Protein AF-A0A2G9N3C7-F1 (afdb_monomer_lite)

Structure (mmCIF, N/CA/C/O backbone):
data_AF-A0A2G9N3C7-F1
#
_entry.id   AF-A0A2G9N3C7-F1
#
loop_
_atom_site.group_PDB
_atom_site.id
_atom_site.type_symbol
_atom_site.label_atom_id
_atom_site.label_alt_id
_atom_site.label_comp_id
_atom_site.label_asym_id
_atom_site.label_entity_id
_atom_site.label_seq_id
_atom_site.pdbx_PDB_ins_code
_atom_site.Cartn_x
_atom_site.Cartn_y
_atom_site.Cartn_z
_atom_site.occupancy
_atom_site.B_iso_or_equiv
_atom_site.auth_seq_id
_atom_site.auth_comp_id
_atom_site.auth_asym_id
_atom_site.auth_atom_id
_atom_site.pdbx_PDB_model_num
ATOM 1 N N . MET A 1 1 ? 33.115 -43.283 -12.338 1.00 60.94 1 MET A N 1
ATOM 2 C CA . MET A 1 1 ? 32.356 -44.222 -11.475 1.00 60.94 1 MET A CA 1
ATOM 3 C C . MET A 1 1 ? 31.997 -43.628 -10.105 1.00 60.94 1 MET A C 1
ATOM 5 O O . MET A 1 1 ? 30.814 -43.554 -9.803 1.00 60.94 1 MET A O 1
ATOM 9 N N . ALA A 1 2 ? 32.949 -43.137 -9.295 1.00 64.88 2 ALA A N 1
ATOM 10 C CA . ALA A 1 2 ? 32.674 -42.655 -7.924 1.00 64.88 2 ALA A CA 1
ATOM 11 C C . ALA A 1 2 ? 31.662 -41.487 -7.818 1.00 64.88 2 ALA A C 1
ATOM 13 O O . ALA A 1 2 ? 30.828 -41.459 -6.915 1.00 64.88 2 ALA A O 1
ATOM 14 N N . ILE A 1 3 ? 31.682 -40.551 -8.773 1.00 70.94 3 ILE A N 1
ATOM 15 C CA . ILE A 1 3 ? 30.756 -39.404 -8.799 1.00 70.94 3 ILE A CA 1
ATOM 16 C C . ILE A 1 3 ? 29.306 -39.863 -9.031 1.00 70.94 3 ILE A C 1
ATOM 18 O O . ILE A 1 3 ? 28.394 -39.405 -8.346 1.00 70.94 3 ILE A O 1
ATOM 22 N N . VAL A 1 4 ? 29.097 -40.827 -9.934 1.00 74.25 4 VAL A N 1
ATOM 23 C CA . VAL A 1 4 ? 27.769 -41.390 -10.234 1.00 74.25 4 VAL A CA 1
ATOM 24 C C . VAL A 1 4 ? 27.213 -42.140 -9.019 1.00 74.25 4 VAL A C 1
ATOM 26 O O . VAL A 1 4 ? 26.043 -41.975 -8.681 1.00 74.25 4 VAL A O 1
ATOM 29 N N . GLY A 1 5 ? 28.062 -42.875 -8.291 1.00 91.00 5 GLY A N 1
ATOM 30 C CA . GLY A 1 5 ? 27.675 -43.540 -7.042 1.00 91.00 5 GLY A CA 1
ATOM 31 C C . GLY A 1 5 ? 27.174 -42.568 -5.966 1.00 91.00 5 GLY A C 1
ATOM 32 O O . GLY A 1 5 ? 26.148 -42.821 -5.334 1.00 91.00 5 GLY A O 1
ATOM 33 N N . ASN A 1 6 ? 27.832 -41.414 -5.808 1.00 84.00 6 ASN A N 1
ATOM 34 C CA . ASN A 1 6 ? 27.399 -40.381 -4.860 1.00 84.00 6 ASN A CA 1
ATOM 35 C C . ASN A 1 6 ? 26.078 -39.708 -5.263 1.00 84.00 6 ASN A C 1
ATOM 37 O O . ASN A 1 6 ? 25.268 -39.394 -4.390 1.00 84.00 6 ASN A O 1
ATOM 41 N N . ILE A 1 7 ? 25.833 -39.516 -6.563 1.00 84.56 7 ILE A N 1
ATOM 42 C CA . ILE A 1 7 ? 24.564 -38.962 -7.062 1.00 84.56 7 ILE A CA 1
ATOM 43 C C . ILE A 1 7 ? 23.415 -39.945 -6.802 1.00 84.56 7 ILE A C 1
ATOM 45 O O . ILE A 1 7 ? 22.384 -39.550 -6.260 1.00 84.56 7 ILE A O 1
ATOM 49 N N . ILE A 1 8 ? 23.612 -41.234 -7.097 1.00 90.69 8 ILE A N 1
ATOM 50 C CA . ILE A 1 8 ? 22.604 -42.278 -6.849 1.00 90.69 8 ILE A CA 1
ATOM 51 C C . ILE A 1 8 ? 22.302 -42.407 -5.351 1.00 90.69 8 ILE A C 1
ATOM 53 O O . ILE A 1 8 ? 21.141 -42.546 -4.968 1.00 90.69 8 ILE A O 1
ATOM 57 N N . LYS A 1 9 ? 23.324 -42.324 -4.490 1.00 94.31 9 LYS A N 1
ATOM 58 C CA . LYS A 1 9 ? 23.136 -42.373 -3.034 1.00 94.31 9 LYS A CA 1
ATOM 59 C C . LYS A 1 9 ? 22.296 -41.194 -2.534 1.00 94.31 9 LYS A C 1
ATOM 61 O O . LYS A 1 9 ? 21.313 -41.415 -1.838 1.00 94.31 9 LYS A O 1
ATOM 66 N N . ARG A 1 10 ? 22.602 -39.967 -2.976 1.00 89.00 10 ARG A N 1
ATOM 67 C CA . ARG A 1 10 ? 21.814 -38.773 -2.618 1.00 89.00 10 ARG A CA 1
ATOM 68 C C . ARG A 1 10 ? 20.375 -38.829 -3.129 1.00 89.00 10 ARG A C 1
ATOM 70 O O . ARG A 1 10 ? 19.479 -38.408 -2.410 1.00 89.00 10 ARG A O 1
ATOM 77 N N . LEU A 1 11 ? 20.142 -39.367 -4.327 1.00 89.00 11 LEU A N 1
ATOM 78 C CA . LEU A 1 11 ? 18.786 -39.563 -4.853 1.00 89.00 11 LEU A CA 1
ATOM 79 C C . LEU A 1 11 ? 17.990 -40.574 -4.018 1.00 89.00 11 LEU A C 1
ATOM 81 O O . LEU A 1 11 ? 16.824 -40.335 -3.726 1.00 89.00 11 LEU A O 1
ATOM 85 N N . LYS A 1 12 ? 18.620 -41.671 -3.576 1.00 90.62 12 LYS A N 1
ATOM 86 C CA . LYS A 1 12 ? 17.977 -42.638 -2.671 1.00 90.62 12 LYS A CA 1
ATOM 87 C C . LYS A 1 12 ? 17.664 -42.035 -1.302 1.00 90.62 12 LYS A C 1
ATOM 89 O O . LYS A 1 12 ? 16.595 -42.304 -0.764 1.00 90.62 12 LYS A O 1
ATOM 94 N N . ASP A 1 13 ? 18.568 -41.229 -0.753 1.00 92.56 13 ASP A N 1
ATOM 95 C CA . ASP A 1 13 ? 18.346 -40.554 0.529 1.00 92.56 13 ASP A CA 1
ATOM 96 C C . ASP A 1 13 ? 17.228 -39.502 0.421 1.00 92.56 13 ASP A C 1
ATOM 98 O O . ASP A 1 13 ? 16.418 -39.373 1.335 1.00 92.56 13 ASP A O 1
ATOM 102 N N . PHE A 1 14 ? 17.123 -38.811 -0.720 1.00 92.19 14 PHE A N 1
ATOM 103 C CA . PHE A 1 14 ? 16.036 -37.868 -0.996 1.00 92.19 14 PHE A CA 1
ATOM 104 C C . PHE A 1 14 ? 14.671 -38.567 -1.091 1.00 92.19 14 PHE A C 1
ATOM 106 O O . PHE A 1 14 ? 13.722 -38.140 -0.444 1.00 92.19 14 PHE A O 1
ATOM 113 N N . LEU A 1 15 ? 14.587 -39.688 -1.816 1.00 90.44 15 LEU A N 1
ATOM 114 C CA . LEU A 1 15 ? 13.345 -40.465 -1.934 1.00 90.44 15 LEU A CA 1
ATOM 115 C C . LEU A 1 15 ? 12.872 -41.029 -0.584 1.00 90.44 15 LEU A C 1
ATOM 117 O O . LEU A 1 15 ? 11.680 -41.016 -0.295 1.00 90.44 15 LEU A O 1
ATOM 121 N N . LYS A 1 16 ? 13.798 -41.466 0.280 1.00 91.38 16 LYS A N 1
ATOM 122 C CA . LYS A 1 16 ? 13.454 -41.896 1.647 1.00 91.38 16 LYS A CA 1
ATOM 123 C C . LYS A 1 16 ? 12.886 -40.757 2.493 1.00 91.38 16 LYS A C 1
ATOM 125 O O . LYS A 1 16 ? 11.989 -40.991 3.299 1.00 91.38 16 LYS A O 1
ATOM 130 N N . LEU A 1 17 ? 13.408 -39.543 2.320 1.00 91.06 17 LEU A N 1
ATOM 131 C CA . LEU A 1 17 ? 12.932 -38.368 3.043 1.00 91.06 17 LEU A CA 1
ATOM 132 C C . LEU A 1 17 ? 11.494 -38.011 2.635 1.00 91.06 17 LEU A C 1
ATOM 134 O O . LEU A 1 17 ? 10.676 -37.717 3.505 1.00 91.06 17 LEU A O 1
ATOM 138 N N . ASP A 1 18 ? 11.171 -38.095 1.342 1.00 87.88 18 ASP A N 1
ATOM 139 C CA . ASP A 1 18 ? 9.808 -37.865 0.843 1.00 87.88 18 ASP A CA 1
ATOM 140 C C . ASP A 1 18 ? 8.811 -38.896 1.403 1.00 87.88 18 ASP A C 1
ATOM 142 O O . ASP A 1 18 ? 7.725 -38.523 1.858 1.00 87.88 18 ASP A O 1
ATOM 146 N N . ASP A 1 19 ? 9.196 -40.175 1.480 1.00 91.25 19 ASP A N 1
ATOM 147 C CA . ASP A 1 19 ? 8.364 -41.222 2.091 1.00 91.25 19 ASP A CA 1
ATOM 148 C C . ASP A 1 19 ? 8.113 -40.977 3.592 1.00 91.25 19 ASP A C 1
ATOM 150 O O . ASP A 1 19 ? 7.002 -41.195 4.092 1.00 91.25 19 ASP A O 1
ATOM 154 N N . GLU A 1 20 ? 9.119 -40.509 4.338 1.00 91.88 20 GLU A N 1
ATOM 155 C CA . GLU A 1 20 ? 8.966 -40.154 5.756 1.00 91.88 20 GLU A CA 1
ATOM 156 C C . GLU A 1 20 ? 8.056 -38.936 5.955 1.00 91.88 20 GLU A C 1
ATOM 158 O O . GLU A 1 20 ? 7.214 -38.935 6.861 1.00 91.88 20 GLU A O 1
ATOM 163 N N . ILE A 1 21 ? 8.169 -37.923 5.090 1.00 88.38 21 ILE A N 1
ATOM 164 C CA . ILE A 1 21 ? 7.297 -36.742 5.109 1.00 88.38 21 ILE A CA 1
ATOM 165 C C . ILE A 1 21 ? 5.846 -37.157 4.841 1.00 88.38 21 ILE A C 1
ATOM 167 O O . ILE A 1 21 ? 4.947 -36.751 5.584 1.00 88.38 21 ILE A O 1
ATOM 171 N N . HIS A 1 22 ? 5.608 -38.021 3.850 1.00 87.94 22 HIS A N 1
ATOM 172 C CA . HIS A 1 22 ? 4.272 -38.534 3.550 1.00 87.94 22 HIS A CA 1
ATOM 173 C C . HIS A 1 22 ? 3.685 -39.366 4.697 1.00 87.94 22 HIS A C 1
ATOM 175 O O . HIS A 1 22 ? 2.515 -39.186 5.048 1.00 87.94 22 HIS A O 1
ATOM 181 N N . LYS A 1 23 ? 4.484 -40.231 5.338 1.00 92.31 23 LYS A N 1
ATOM 182 C CA . LYS A 1 23 ? 4.043 -40.993 6.521 1.00 92.31 23 LYS A CA 1
ATOM 183 C C . LYS A 1 23 ? 3.675 -40.076 7.685 1.00 92.31 23 LYS A C 1
ATOM 185 O O . LYS A 1 23 ? 2.643 -40.287 8.324 1.00 92.31 23 LYS A O 1
ATOM 190 N N . LYS A 1 24 ? 4.472 -39.035 7.937 1.00 91.75 24 LYS A N 1
ATOM 191 C CA . LYS A 1 24 ? 4.204 -38.069 9.008 1.00 91.75 24 LYS A CA 1
ATOM 192 C C . LYS A 1 24 ? 2.939 -37.250 8.740 1.00 91.75 24 LYS A C 1
ATOM 194 O O . LYS A 1 24 ? 2.119 -37.104 9.643 1.00 91.75 24 LYS A O 1
ATOM 199 N N . ALA A 1 25 ? 2.743 -36.791 7.504 1.00 87.50 25 ALA A N 1
ATOM 200 C CA . ALA A 1 25 ? 1.535 -36.073 7.102 1.00 87.50 25 ALA A CA 1
ATOM 201 C C . ALA A 1 25 ? 0.274 -36.942 7.248 1.00 87.50 25 ALA A C 1
ATOM 203 O O . ALA A 1 25 ? -0.745 -36.474 7.755 1.00 87.50 25 ALA A O 1
ATOM 204 N N . LYS A 1 26 ? 0.353 -38.229 6.878 1.00 92.44 26 LYS A N 1
ATOM 205 C CA . LYS A 1 26 ? -0.755 -39.181 7.048 1.00 92.44 26 LYS A CA 1
ATOM 206 C C . LYS A 1 26 ? -1.111 -39.385 8.525 1.00 92.44 26 LYS A C 1
ATOM 208 O O . LYS A 1 26 ? -2.284 -39.317 8.876 1.00 92.44 26 LYS A O 1
ATOM 213 N N . HIS A 1 27 ? -0.109 -39.550 9.389 1.00 92.44 27 HIS A N 1
ATOM 214 C CA . HIS A 1 27 ? -0.316 -39.704 10.831 1.00 92.44 27 HIS A CA 1
ATOM 215 C C . HIS A 1 27 ? -0.903 -38.438 11.487 1.00 92.44 27 HIS A C 1
ATOM 217 O O . HIS A 1 27 ? -1.780 -38.526 12.345 1.00 92.44 27 HIS A O 1
ATOM 223 N N . GLU A 1 28 ? -0.459 -37.241 11.088 1.00 88.38 28 GLU A N 1
ATOM 224 C CA . GLU A 1 28 ? -1.041 -35.981 11.579 1.00 88.38 28 GLU A CA 1
ATOM 225 C C . GLU A 1 28 ? -2.494 -35.799 11.118 1.00 88.38 28 GLU A C 1
ATOM 227 O O . GLU A 1 28 ? -3.337 -35.360 11.905 1.00 88.38 28 GLU A O 1
ATOM 232 N N . HIS A 1 29 ? -2.814 -36.200 9.885 1.00 87.25 29 HIS A N 1
ATOM 233 C CA . HIS A 1 29 ? -4.183 -36.166 9.377 1.00 87.25 29 HIS A CA 1
ATOM 234 C C . HIS A 1 29 ? -5.109 -37.137 10.128 1.00 87.25 29 HIS A C 1
ATOM 236 O O . HIS A 1 29 ? -6.217 -36.756 10.510 1.00 87.25 29 HIS A O 1
ATOM 242 N N . GLU A 1 30 ? -4.647 -38.357 10.402 1.00 89.31 30 GLU A N 1
ATOM 243 C CA . GLU A 1 30 ? -5.391 -39.364 11.166 1.00 89.31 30 GLU A CA 1
ATOM 244 C C . GLU A 1 30 ? -5.628 -38.915 12.618 1.00 89.31 30 GLU A C 1
ATOM 246 O O . GLU A 1 30 ? -6.737 -39.027 13.146 1.00 89.31 30 GLU A O 1
ATOM 251 N N . LYS A 1 31 ? -4.630 -38.270 13.235 1.00 90.19 31 LYS A N 1
ATOM 252 C CA . LYS A 1 31 ? -4.774 -37.652 14.560 1.00 90.19 31 LYS A CA 1
ATOM 253 C C . LYS A 1 31 ? -5.805 -36.518 14.564 1.00 90.19 31 LYS A C 1
ATOM 255 O O . LYS A 1 31 ? -6.578 -36.403 15.514 1.00 90.19 31 LYS A O 1
ATOM 260 N N . ALA A 1 32 ? -5.849 -35.698 13.513 1.00 81.00 32 ALA A N 1
ATOM 261 C CA . ALA A 1 32 ? -6.846 -34.636 13.379 1.00 81.00 32 ALA A CA 1
ATOM 262 C C . ALA A 1 32 ? -8.273 -35.194 13.206 1.00 81.00 32 ALA A C 1
ATOM 264 O O . ALA A 1 32 ? -9.206 -34.684 13.826 1.00 81.00 32 ALA A O 1
ATOM 265 N N . MET A 1 33 ? -8.436 -36.274 12.432 1.00 81.06 33 MET A N 1
ATOM 266 C CA . MET A 1 33 ? -9.719 -36.977 12.268 1.00 81.06 33 MET A CA 1
ATOM 267 C C . MET A 1 33 ? -10.216 -37.569 13.596 1.00 81.06 33 MET A C 1
ATOM 269 O O . MET A 1 33 ? -11.385 -37.405 13.942 1.00 81.06 33 MET A O 1
ATOM 273 N N . SER A 1 34 ? -9.319 -38.183 14.378 1.00 84.81 34 SER A N 1
ATOM 274 C CA . SER A 1 34 ? -9.647 -38.753 15.692 1.00 84.81 34 SER A CA 1
ATOM 275 C C . SER A 1 34 ? -10.143 -37.692 16.689 1.00 84.81 34 SER A C 1
ATOM 277 O O . SER A 1 34 ? -11.147 -37.896 17.377 1.00 84.81 34 SER A O 1
ATOM 279 N N . ILE A 1 35 ? -9.516 -36.510 16.712 1.00 76.88 35 ILE A N 1
ATOM 280 C CA . ILE A 1 35 ? -9.956 -35.389 17.560 1.00 76.88 35 ILE A CA 1
ATOM 281 C C . ILE A 1 35 ? -11.324 -34.858 17.102 1.00 76.88 35 ILE A C 1
ATOM 283 O O . ILE A 1 35 ? -12.189 -34.590 17.936 1.00 76.88 35 ILE A O 1
ATOM 287 N N . GLY A 1 36 ? -11.557 -34.768 15.788 1.00 67.50 36 GLY A N 1
ATOM 288 C CA . GLY A 1 36 ? -12.852 -34.365 15.231 1.00 67.50 36 GLY A CA 1
ATOM 289 C C . GLY A 1 36 ? -13.996 -35.308 15.620 1.00 67.50 36 GLY A C 1
ATOM 290 O O . GLY A 1 36 ? -15.095 -34.844 15.921 1.00 67.50 36 GLY A O 1
ATOM 291 N N . SER A 1 37 ? -13.738 -36.619 15.689 1.00 66.81 37 SER A N 1
ATOM 292 C CA . SER A 1 37 ? -14.734 -37.597 16.150 1.00 66.81 37 SER A CA 1
ATOM 293 C C . SER A 1 37 ? -15.018 -37.529 17.654 1.00 66.81 37 SER A C 1
ATOM 295 O O . SER A 1 37 ? -16.163 -37.718 18.055 1.00 66.81 37 SER A O 1
ATOM 297 N N . ALA A 1 38 ? -14.024 -37.194 18.484 1.00 58.75 38 ALA A N 1
ATOM 298 C CA . ALA A 1 38 ? -14.206 -37.075 19.933 1.00 58.75 38 ALA A CA 1
ATOM 299 C C . ALA A 1 38 ? -15.029 -35.834 20.329 1.00 58.75 38 ALA A C 1
ATOM 301 O O . ALA A 1 38 ? -15.809 -35.881 21.275 1.00 58.75 38 ALA A O 1
ATOM 302 N N . ILE A 1 39 ? -14.905 -34.737 19.576 1.00 59.16 39 ILE A N 1
ATOM 303 C CA . ILE A 1 39 ? -15.667 -33.501 19.825 1.00 59.16 39 ILE A CA 1
ATOM 304 C C . ILE A 1 39 ? -17.149 -33.678 19.455 1.00 59.16 39 ILE A C 1
ATOM 306 O O . ILE A 1 39 ? -18.021 -33.105 20.100 1.00 59.16 39 ILE A O 1
ATOM 310 N N . LYS A 1 40 ? -17.454 -34.540 18.478 1.00 55.00 40 LYS A N 1
ATOM 311 C CA . LYS A 1 40 ? -18.828 -34.791 18.020 1.00 55.00 40 LYS A CA 1
ATOM 312 C C . LYS A 1 40 ? -19.668 -35.651 18.976 1.00 55.00 40 LYS A C 1
ATOM 314 O O . LYS A 1 40 ? -20.876 -35.717 18.799 1.00 55.00 40 LYS A O 1
ATOM 319 N N . MET A 1 41 ? -19.053 -36.281 19.982 1.00 51.28 41 MET A N 1
ATOM 320 C CA . MET A 1 41 ? -19.755 -37.084 20.998 1.00 51.28 41 MET A CA 1
ATOM 321 C C . MET A 1 41 ? -20.060 -36.318 22.298 1.00 51.28 41 MET A C 1
ATOM 323 O O . MET A 1 41 ? -20.614 -36.901 23.221 1.00 51.28 41 MET A O 1
ATOM 327 N N . HIS A 1 42 ? -19.735 -35.020 22.379 1.00 48.59 42 HIS A N 1
ATOM 328 C CA . HIS A 1 42 ? -20.004 -34.186 23.562 1.00 48.59 42 HIS A CA 1
ATOM 329 C C . HIS A 1 42 ? -21.022 -33.050 23.335 1.00 48.59 42 HIS A C 1
ATOM 331 O O . HIS A 1 42 ? -21.251 -32.253 24.243 1.00 48.59 42 HIS A O 1
ATOM 337 N N . GLU A 1 43 ? -21.670 -32.990 22.168 1.00 44.75 43 GLU A N 1
ATOM 338 C CA . GLU A 1 43 ? -22.782 -32.070 21.878 1.00 44.75 43 GLU A CA 1
ATOM 339 C C . GLU A 1 43 ? -24.116 -32.831 21.745 1.00 44.75 43 GLU A C 1
ATOM 341 O O . GLU A 1 43 ? -24.745 -32.841 20.692 1.00 44.75 43 GLU A O 1
ATOM 346 N N . GLU A 1 44 ? -24.577 -33.446 22.836 1.00 41.62 44 GLU A N 1
ATOM 347 C CA . GLU A 1 44 ? -26.010 -33.674 23.068 1.00 41.62 44 GLU A CA 1
ATOM 348 C C . GLU A 1 44 ? -26.410 -33.003 24.394 1.00 41.62 44 GLU A C 1
ATOM 350 O O . GLU A 1 44 ? -25.675 -33.105 25.380 1.00 41.62 44 GLU A O 1
ATOM 355 N N . PRO A 1 45 ? -27.537 -32.266 24.450 1.00 51.88 45 PRO A N 1
ATOM 356 C CA . PRO A 1 45 ? -27.918 -31.534 25.647 1.00 51.88 45 PRO A CA 1
ATOM 357 C C . PRO A 1 45 ? -28.624 -32.458 26.645 1.00 51.88 45 PRO A C 1
ATOM 359 O O . PRO A 1 45 ? -29.803 -32.785 26.491 1.00 51.88 45 PRO A O 1
ATOM 362 N N . GLU A 1 46 ? -27.930 -32.825 27.722 1.00 39.69 46 GLU A N 1
ATOM 363 C CA . GLU A 1 46 ? -28.573 -33.385 28.909 1.00 39.69 46 GLU A CA 1
ATOM 364 C C . GLU A 1 46 ? -29.404 -32.306 29.611 1.00 39.69 46 GLU A C 1
ATOM 366 O O . GLU A 1 46 ? -28.914 -31.472 30.370 1.00 39.69 46 GLU A O 1
ATOM 371 N N . ASN A 1 47 ? -30.708 -32.346 29.353 1.00 46.41 47 ASN A N 1
ATOM 372 C CA . ASN A 1 47 ? -31.724 -31.687 30.152 1.00 46.41 47 ASN A CA 1
ATOM 373 C C . ASN A 1 47 ? -32.281 -32.739 31.128 1.00 46.41 47 ASN A C 1
ATOM 375 O O . ASN A 1 47 ? -33.254 -33.428 30.822 1.00 46.41 47 ASN A O 1
ATOM 379 N N . LYS A 1 48 ? -31.639 -32.913 32.291 1.00 40.66 48 LYS A N 1
ATOM 380 C CA . LYS A 1 48 ? -32.183 -33.713 33.399 1.00 40.66 48 LYS A CA 1
ATOM 381 C C . LYS A 1 48 ? -32.075 -32.975 34.731 1.00 40.66 48 LYS A C 1
ATOM 383 O O . LYS A 1 48 ? -30.999 -32.709 35.251 1.00 40.66 48 LYS A O 1
ATOM 388 N N . LEU A 1 49 ? -33.267 -32.686 35.246 1.00 41.94 49 LEU A N 1
ATOM 389 C CA . LEU A 1 49 ? -33.635 -32.472 36.641 1.00 41.94 49 LEU A CA 1
ATOM 390 C C . LEU A 1 49 ? -32.717 -33.175 37.654 1.00 41.94 49 LEU A C 1
ATOM 392 O O . LEU A 1 49 ? -32.660 -34.401 37.666 1.00 41.94 49 LEU A O 1
ATOM 396 N N . VAL A 1 50 ? -32.179 -32.404 38.604 1.00 37.81 50 VAL A N 1
ATOM 397 C CA . VAL A 1 50 ? -32.061 -32.826 40.006 1.00 37.81 50 VAL A CA 1
ATOM 398 C C . VAL A 1 50 ? -32.493 -31.667 40.907 1.00 37.81 50 VAL A C 1
ATOM 400 O O . VAL A 1 50 ? -31.999 -30.546 40.828 1.00 37.81 50 VAL A O 1
ATOM 403 N N . SER A 1 51 ? -33.500 -31.980 41.709 1.00 44.38 51 SER A N 1
ATOM 404 C CA . SER A 1 51 ? -34.153 -31.217 42.767 1.00 44.38 51 SER A CA 1
ATOM 405 C C . SER A 1 51 ? -33.372 -31.217 44.092 1.00 44.38 51 SER A C 1
ATOM 407 O O . SER A 1 51 ? -32.533 -32.090 44.290 1.00 44.38 51 SER A O 1
ATOM 409 N N . VAL A 1 52 ? -33.838 -30.375 45.037 1.00 35.41 52 VAL A N 1
ATOM 410 C CA . VAL A 1 52 ? -33.562 -30.340 46.503 1.00 35.41 52 VAL A CA 1
ATOM 411 C C . VAL A 1 52 ? -32.376 -29.416 46.865 1.00 35.41 52 VAL A C 1
ATOM 413 O O . VAL A 1 52 ? -31.311 -29.562 46.291 1.00 35.41 52 VAL A O 1
ATOM 416 N N . SER A 1 53 ? -32.457 -28.395 47.736 1.00 35.03 53 SER A N 1
ATOM 417 C CA . SER A 1 53 ? -33.323 -28.098 48.900 1.00 35.03 53 SER A CA 1
ATOM 418 C C . SER A 1 53 ? -33.298 -26.602 49.296 1.00 35.03 53 SER A C 1
ATOM 420 O O . SER A 1 53 ? -32.235 -26.000 49.244 1.00 35.03 53 SER A O 1
ATOM 422 N N . GLN A 1 54 ? -34.442 -26.123 49.830 1.00 38.19 54 GLN A N 1
ATOM 423 C CA . GLN A 1 54 ? -34.640 -25.101 50.895 1.00 38.19 54 GLN A CA 1
ATOM 424 C C . GLN A 1 54 ? -34.157 -23.656 50.619 1.00 38.19 54 GLN A C 1
ATOM 426 O O . GLN A 1 54 ? -33.000 -23.428 50.324 1.00 38.19 54 GLN A O 1
ATOM 431 N N . GLY A 1 55 ? -34.949 -22.589 50.743 1.00 37.06 55 GLY A N 1
ATOM 432 C CA . GLY A 1 55 ? -36.291 -22.369 51.271 1.00 37.06 55 GLY A CA 1
ATOM 433 C C . GLY A 1 55 ? -36.717 -20.913 50.996 1.00 37.06 55 GLY A C 1
ATOM 434 O O . GLY A 1 55 ? -35.966 -20.152 50.391 1.00 37.06 55 GLY A O 1
ATOM 435 N N . SER A 1 56 ? -37.916 -20.568 51.473 1.00 43.19 56 SER A N 1
ATOM 436 C CA . SER A 1 56 ? -38.631 -19.274 51.406 1.00 43.19 56 SER A CA 1
ATOM 437 C C . SER A 1 56 ? -39.211 -18.813 50.052 1.00 43.19 56 SER A C 1
ATOM 439 O O . SER A 1 56 ? -38.546 -18.772 49.027 1.00 43.19 56 SER A O 1
ATOM 441 N N . ASP A 1 57 ? -40.498 -18.451 50.136 1.00 47.47 57 ASP A N 1
ATOM 442 C CA . ASP A 1 57 ? -41.292 -17.576 49.259 1.00 47.47 57 ASP A CA 1
ATOM 443 C C . ASP A 1 57 ? -42.015 -18.172 48.037 1.00 47.47 57 ASP A C 1
ATOM 445 O O . ASP A 1 57 ? -41.780 -17.874 46.869 1.00 47.47 57 ASP A O 1
ATOM 449 N N . LYS A 1 58 ? -43.046 -18.973 48.347 1.00 50.75 58 LYS A N 1
ATOM 450 C CA . LYS A 1 58 ? -44.040 -19.526 47.404 1.00 50.75 58 LYS A CA 1
ATOM 451 C C . LYS A 1 58 ? -45.188 -18.575 47.005 1.00 50.75 58 LYS A C 1
ATOM 453 O O . LYS A 1 58 ? -46.134 -19.040 46.374 1.00 50.75 58 LYS A O 1
ATOM 458 N N . LYS A 1 59 ? -45.148 -17.275 47.327 1.00 51.44 59 LYS A N 1
ATOM 459 C CA . LYS A 1 59 ? -46.218 -16.331 46.923 1.00 51.44 59 LYS A CA 1
ATOM 460 C C . LYS A 1 59 ? -45.893 -15.448 45.712 1.00 51.44 59 LYS A C 1
ATOM 462 O O . LYS A 1 59 ? -46.827 -15.055 45.029 1.00 51.44 59 LYS A O 1
ATOM 467 N N . GLU A 1 60 ? -44.625 -15.242 45.359 1.00 51.50 60 GLU A N 1
ATOM 468 C CA . GLU A 1 60 ? -44.240 -14.389 44.212 1.00 51.50 60 GLU A CA 1
ATOM 469 C C . GLU A 1 60 ? -44.156 -15.141 42.866 1.00 51.50 60 GLU A C 1
ATOM 471 O O . GLU A 1 60 ? -44.303 -14.559 41.794 1.00 51.50 60 GLU A O 1
ATOM 476 N N . ILE A 1 61 ? -43.991 -16.467 42.892 1.00 51.28 61 ILE A N 1
ATOM 477 C CA . ILE A 1 61 ? -43.792 -17.278 41.673 1.00 51.28 61 ILE A CA 1
ATOM 478 C C . ILE A 1 61 ? -45.120 -17.617 40.962 1.00 51.28 61 ILE A C 1
ATOM 480 O O . ILE A 1 61 ? -45.123 -17.977 39.782 1.00 51.28 61 ILE A O 1
ATOM 484 N N . LEU A 1 62 ? -46.266 -17.474 41.640 1.00 49.00 62 LEU A N 1
ATOM 485 C CA . LEU A 1 62 ? -47.575 -17.748 41.034 1.00 49.00 62 LEU A CA 1
ATOM 486 C C . LEU A 1 62 ? -48.089 -16.583 40.165 1.00 49.00 62 LEU A C 1
ATOM 488 O O . LEU A 1 62 ? -48.889 -16.812 39.262 1.00 49.00 62 LEU A O 1
ATOM 492 N N . GLU A 1 63 ? -47.598 -15.359 40.383 1.00 54.66 63 GLU A N 1
ATOM 493 C CA . GLU A 1 63 ? -48.033 -14.173 39.632 1.00 54.66 63 GLU A CA 1
ATOM 494 C C . GLU A 1 63 ? -47.246 -13.987 38.323 1.00 54.66 63 GLU A C 1
ATOM 496 O O . GLU A 1 63 ? -47.833 -13.685 37.286 1.00 54.66 63 GLU A O 1
ATOM 501 N N . MET A 1 64 ? -45.946 -14.311 38.301 1.00 51.22 64 MET A N 1
ATOM 502 C CA . MET A 1 64 ? -45.146 -14.234 37.066 1.00 51.22 64 MET A CA 1
ATOM 503 C C . MET A 1 64 ? -45.456 -15.341 36.046 1.00 51.22 64 MET A C 1
ATOM 505 O O . MET A 1 64 ? -45.251 -15.141 34.849 1.00 51.22 64 MET A O 1
ATOM 509 N N . LYS A 1 65 ? -45.990 -16.494 36.474 1.00 54.50 65 LYS A N 1
ATOM 510 C CA . LYS A 1 65 ? -46.425 -17.547 35.537 1.00 54.50 65 LYS A CA 1
ATOM 511 C C . LYS A 1 65 ? -47.690 -17.173 34.765 1.00 54.50 65 LYS A C 1
ATOM 513 O O . LYS A 1 65 ? -47.812 -17.560 33.609 1.00 54.50 65 LYS A O 1
ATOM 518 N N . LYS A 1 66 ? -48.577 -16.362 35.350 1.00 56.31 66 LYS A N 1
ATOM 519 C CA . LYS A 1 66 ? -49.826 -15.940 34.699 1.00 56.31 66 LYS A CA 1
ATOM 520 C C . LYS A 1 66 ? -49.595 -14.938 33.558 1.00 56.31 66 LYS A C 1
ATOM 522 O O . LYS A 1 66 ? -50.324 -14.962 32.578 1.00 56.31 66 LYS A O 1
ATOM 527 N N . ILE A 1 67 ? -48.532 -14.134 33.639 1.00 52.03 67 ILE A N 1
ATOM 528 C CA . ILE A 1 67 ? -48.171 -13.130 32.618 1.00 52.03 67 ILE A CA 1
ATOM 529 C C . ILE A 1 67 ? -47.478 -13.771 31.398 1.00 52.03 67 ILE A C 1
ATOM 531 O O . ILE A 1 67 ? -47.531 -13.239 30.291 1.00 52.03 67 ILE A O 1
ATOM 535 N N . PHE A 1 68 ? -46.848 -14.940 31.559 1.00 46.31 68 PHE A N 1
ATOM 536 C CA . PHE A 1 68 ? -46.102 -15.589 30.472 1.00 46.31 68 PHE A CA 1
ATOM 537 C C . PHE A 1 68 ? -46.960 -16.521 29.593 1.00 46.31 68 PHE A C 1
ATOM 539 O O . PHE A 1 68 ? -46.561 -16.851 28.475 1.00 46.31 68 PHE A O 1
ATOM 546 N N . GLU A 1 69 ? -48.142 -16.929 30.066 1.00 47.75 69 GLU A N 1
ATOM 547 C CA . GLU A 1 69 ? -49.072 -17.799 29.327 1.00 47.75 69 GLU A CA 1
ATOM 548 C C . GLU A 1 69 ? -50.060 -17.039 28.422 1.00 47.75 69 GLU A C 1
ATOM 550 O O . GLU A 1 69 ? -50.584 -17.631 27.480 1.00 47.75 69 GLU A O 1
ATOM 555 N N . GLU A 1 70 ? -50.230 -15.722 28.595 1.00 45.72 70 GLU A N 1
ATOM 556 C CA . GLU A 1 70 ? -51.095 -14.894 27.732 1.00 45.72 70 GLU A CA 1
ATOM 557 C C . GLU A 1 70 ? -50.454 -14.483 26.391 1.00 45.72 70 GLU A C 1
ATOM 559 O O . GLU A 1 70 ? -51.160 -14.130 25.452 1.00 45.72 70 GLU A O 1
ATOM 564 N N . HIS A 1 71 ? -49.131 -14.599 26.227 1.00 46.53 71 HIS A N 1
ATOM 565 C CA . HIS A 1 71 ? -48.434 -14.151 25.007 1.00 46.53 71 HIS A CA 1
ATOM 566 C C . HIS A 1 71 ? -48.091 -15.260 23.994 1.00 46.53 71 HIS A C 1
ATOM 568 O O . HIS A 1 71 ? -47.341 -15.018 23.044 1.00 46.53 71 HIS A O 1
ATOM 574 N N . LYS A 1 72 ? -48.627 -16.480 24.154 1.00 42.94 72 LYS A N 1
ATOM 575 C CA . LYS A 1 72 ? -48.248 -17.643 23.322 1.00 42.94 72 LYS A CA 1
ATOM 576 C C . LYS A 1 72 ? -49.363 -18.235 22.451 1.00 42.94 72 LYS A C 1
ATOM 578 O O . LYS A 1 72 ? -49.192 -19.325 21.907 1.00 42.94 72 LYS A O 1
ATOM 583 N N . GLN A 1 73 ? -50.463 -17.513 22.250 1.00 41.09 73 GLN A N 1
ATOM 584 C CA . GLN A 1 73 ? -51.494 -17.869 21.273 1.00 41.09 73 GLN A CA 1
ATOM 585 C C . GLN A 1 73 ? -51.679 -16.758 20.238 1.00 41.09 73 GLN A C 1
ATOM 587 O O . GLN A 1 73 ? -52.594 -15.966 20.355 1.00 41.09 73 GLN A O 1
ATOM 592 N N . GLU A 1 74 ? -50.827 -16.714 19.213 1.00 42.75 74 GLU A N 1
ATOM 593 C CA . GLU A 1 74 ? -51.217 -16.249 17.872 1.00 42.75 74 GLU A CA 1
ATOM 594 C C . GLU A 1 74 ? -50.066 -16.477 16.885 1.00 42.75 74 GLU A C 1
ATOM 596 O O . GLU A 1 74 ? -49.089 -15.731 16.857 1.00 42.75 74 GLU A O 1
ATOM 601 N N . LYS A 1 75 ? -50.171 -17.568 16.113 1.00 41.88 75 LYS A N 1
ATOM 602 C CA . LYS A 1 75 ? -49.717 -17.729 14.714 1.00 41.88 75 LYS A CA 1
ATOM 603 C C . LYS A 1 75 ? -49.784 -19.208 14.326 1.00 41.88 75 LYS A C 1
ATOM 605 O O . LYS A 1 75 ? -48.805 -19.946 14.409 1.00 41.88 75 LYS A O 1
ATOM 610 N N . LYS A 1 76 ? -50.968 -19.638 13.883 1.00 40.34 76 LYS A N 1
ATOM 611 C CA . LYS A 1 76 ? -51.122 -20.816 13.016 1.00 40.34 76 LYS A CA 1
ATOM 612 C C . LYS A 1 76 ? -50.909 -20.373 11.561 1.00 40.34 76 LYS A C 1
ATOM 614 O O . LYS A 1 76 ? -51.506 -19.371 11.174 1.00 40.34 76 LYS A O 1
ATOM 619 N N . PRO A 1 77 ? -50.125 -21.091 10.743 1.00 42.34 77 PRO A N 1
ATOM 620 C CA . PRO A 1 77 ? -50.175 -20.937 9.298 1.00 42.34 77 PRO A CA 1
ATOM 621 C C . PRO A 1 77 ? -51.326 -21.778 8.729 1.00 42.34 77 PRO A C 1
ATOM 623 O O . PRO A 1 77 ? -51.428 -22.985 8.956 1.00 42.34 77 PRO A O 1
ATOM 626 N N . GLU A 1 78 ? -52.212 -21.095 8.015 1.00 36.03 78 GLU A N 1
ATOM 627 C CA . GLU A 1 78 ? -53.380 -21.632 7.330 1.00 36.03 78 GLU A CA 1
ATOM 628 C C . GLU A 1 78 ? -52.954 -22.365 6.045 1.00 36.03 78 GLU A C 1
ATOM 630 O O . GLU A 1 78 ? -52.255 -21.817 5.190 1.00 36.03 78 GLU A O 1
ATOM 635 N N . LYS A 1 79 ? -53.362 -23.634 5.923 1.00 42.69 79 LYS A N 1
ATOM 636 C CA . LYS A 1 79 ? -53.276 -24.432 4.693 1.00 42.69 79 LYS A CA 1
ATOM 637 C C . LYS A 1 79 ? -54.214 -23.823 3.648 1.00 42.69 79 LYS A C 1
ATOM 639 O O . LYS A 1 79 ? -55.420 -23.801 3.873 1.00 42.69 79 LYS A O 1
ATOM 644 N N . ARG A 1 80 ? -53.696 -23.424 2.483 1.00 38.38 80 ARG A N 1
ATOM 645 C CA . ARG A 1 80 ? -54.521 -23.185 1.290 1.00 38.38 80 ARG A CA 1
ATOM 646 C C . ARG A 1 80 ? -54.394 -24.350 0.320 1.00 38.38 80 ARG A C 1
ATOM 648 O O . ARG A 1 80 ? -53.319 -24.613 -0.213 1.00 38.38 80 ARG A O 1
ATOM 655 N N . MET A 1 81 ? -55.520 -25.033 0.142 1.00 40.06 81 MET A N 1
ATOM 656 C CA . MET A 1 81 ? -55.809 -25.895 -0.994 1.00 40.06 81 MET A CA 1
ATOM 657 C C . MET A 1 81 ? -55.995 -25.027 -2.241 1.00 40.06 81 MET A C 1
ATOM 659 O O . MET A 1 81 ? -56.525 -23.918 -2.173 1.00 40.06 81 MET A O 1
ATOM 663 N N . SER A 1 82 ? -55.519 -25.554 -3.358 1.00 46.97 82 SER A N 1
ATOM 664 C CA . SER A 1 82 ? -55.794 -25.105 -4.715 1.00 46.97 82 SER A CA 1
ATOM 665 C C . SER A 1 82 ? -57.269 -25.291 -5.051 1.00 46.97 82 SER A C 1
ATOM 667 O O . SER A 1 82 ? -57.756 -26.406 -4.908 1.00 46.97 82 SER A O 1
ATOM 669 N N . ASP A 1 83 ? -57.924 -24.246 -5.554 1.00 42.41 83 ASP A N 1
ATOM 670 C CA . ASP A 1 83 ? -58.929 -24.398 -6.604 1.00 42.41 83 ASP A CA 1
ATOM 671 C C . ASP A 1 83 ? -59.139 -23.096 -7.393 1.00 42.41 83 ASP A C 1
ATOM 673 O O . ASP A 1 83 ? -59.013 -21.975 -6.902 1.00 42.41 83 ASP A O 1
ATOM 677 N N . THR A 1 84 ? -59.377 -23.337 -8.672 1.00 37.75 84 THR A N 1
ATOM 678 C CA . THR A 1 84 ? -59.499 -22.500 -9.865 1.00 37.75 84 THR A CA 1
ATOM 679 C C . THR A 1 84 ? -60.511 -21.349 -9.756 1.00 37.75 84 THR A C 1
ATOM 681 O O . THR A 1 84 ? -61.619 -21.570 -9.286 1.00 37.75 84 THR A O 1
ATOM 684 N N . GLN A 1 85 ? -60.184 -20.158 -10.288 1.00 34.03 85 GLN A N 1
ATOM 685 C CA . GLN A 1 85 ? -60.957 -19.470 -11.347 1.00 34.03 85 GLN A CA 1
ATOM 686 C C . GLN A 1 85 ? -60.406 -18.078 -11.701 1.00 34.03 85 GLN A C 1
ATOM 688 O O . GLN A 1 85 ? -59.874 -17.337 -10.878 1.00 34.03 85 GLN A O 1
ATOM 693 N N . GLU A 1 86 ? -60.539 -17.776 -12.991 1.00 44.12 86 GLU A N 1
ATOM 694 C CA . GLU A 1 86 ? -60.154 -16.572 -13.718 1.00 44.12 86 GLU A CA 1
ATOM 695 C C . GLU A 1 86 ? -60.578 -15.261 -13.039 1.00 44.12 86 GLU A C 1
ATOM 697 O O . GLU A 1 86 ? -61.736 -15.103 -12.654 1.00 44.12 86 GLU A O 1
ATOM 702 N N . LYS A 1 87 ? -59.677 -14.266 -13.018 1.00 37.59 87 LYS A N 1
ATOM 703 C CA . LYS A 1 87 ? -60.029 -12.854 -13.261 1.00 37.59 87 LYS A CA 1
ATOM 704 C C . LYS A 1 87 ? -58.793 -11.973 -13.491 1.00 37.59 87 LYS A C 1
ATOM 706 O O . LYS A 1 87 ? -57.930 -11.791 -12.640 1.00 37.59 87 LYS A O 1
ATOM 711 N N . LYS A 1 88 ? -58.774 -11.432 -14.706 1.00 47.22 88 LYS A N 1
ATOM 712 C CA . LYS A 1 88 ? -57.980 -10.344 -15.292 1.00 47.22 88 LYS A CA 1
ATOM 713 C C . LYS A 1 88 ? -57.759 -9.154 -14.330 1.00 47.22 88 LYS A C 1
ATOM 715 O O . LYS A 1 88 ? -58.750 -8.661 -13.797 1.00 47.22 88 LYS A O 1
ATOM 720 N N . PRO A 1 89 ? -56.536 -8.597 -14.212 1.00 43.34 89 PRO A N 1
ATOM 721 C CA . PRO A 1 89 ? -56.353 -7.236 -13.717 1.00 43.34 89 PRO A CA 1
ATOM 722 C C . PRO A 1 89 ? -55.836 -6.297 -14.819 1.00 43.34 89 PRO A C 1
ATOM 724 O O . PRO A 1 89 ? -54.691 -6.344 -15.256 1.00 43.34 89 PRO A O 1
ATOM 727 N N . GLU A 1 90 ? -56.777 -5.497 -15.309 1.00 34.09 90 GLU A N 1
ATOM 728 C CA . GLU A 1 90 ? -56.739 -4.033 -15.400 1.00 34.09 90 GLU A CA 1
ATOM 729 C C . GLU A 1 90 ? -55.362 -3.328 -15.355 1.00 34.09 90 GLU A C 1
ATOM 731 O O . GLU A 1 90 ? -54.708 -3.203 -14.320 1.00 34.09 90 GLU A O 1
ATOM 736 N N . ILE A 1 91 ? -54.981 -2.787 -16.515 1.00 43.81 91 ILE A N 1
ATOM 737 C CA . ILE A 1 91 ? -53.877 -1.849 -16.734 1.00 43.81 91 ILE A CA 1
ATOM 738 C C . ILE A 1 91 ? -54.244 -0.507 -16.087 1.00 43.81 91 ILE A C 1
ATOM 740 O O . ILE A 1 91 ? -55.173 0.162 -16.543 1.00 43.81 91 ILE A O 1
ATOM 744 N N . LYS A 1 92 ? -53.502 -0.084 -15.056 1.00 42.78 92 LYS A N 1
ATOM 745 C CA . LYS A 1 92 ? -53.573 1.288 -14.534 1.00 42.78 92 LYS A CA 1
ATOM 746 C C . LYS A 1 92 ? -52.545 2.179 -15.223 1.00 42.78 92 LYS A C 1
ATOM 748 O O . LYS A 1 92 ? -51.353 1.896 -15.243 1.00 42.78 92 LYS A O 1
ATOM 753 N N . GLN A 1 93 ? -53.101 3.232 -15.807 1.00 36.88 93 GLN A N 1
ATOM 754 C CA . GLN A 1 93 ? -52.502 4.246 -16.656 1.00 36.88 93 GLN A CA 1
ATOM 755 C C . GLN A 1 93 ? -51.545 5.175 -15.896 1.00 36.88 93 GLN A C 1
ATOM 757 O O . GLN A 1 93 ? -51.790 5.552 -14.750 1.00 36.88 93 GLN A O 1
ATOM 762 N N . GLU A 1 94 ? -50.491 5.587 -16.596 1.00 42.00 94 GLU A N 1
ATOM 763 C CA . GLU A 1 94 ? -49.616 6.708 -16.257 1.00 42.00 94 GLU A CA 1
ATOM 764 C C . GLU A 1 94 ? -50.360 8.052 -16.374 1.00 42.00 94 GLU A C 1
ATOM 766 O O . GLU A 1 94 ? -51.126 8.247 -17.326 1.00 42.00 94 GLU A O 1
ATOM 771 N N . PRO A 1 95 ? -50.101 9.037 -15.495 1.00 52.28 95 PRO A N 1
ATOM 772 C CA . PRO A 1 95 ? -50.527 10.403 -15.741 1.00 52.28 95 PRO A CA 1
ATOM 773 C C . PRO A 1 95 ? -49.527 11.137 -16.647 1.00 52.28 95 PRO A C 1
ATOM 775 O O . PRO A 1 95 ? -48.409 11.474 -16.255 1.00 52.28 95 PRO A O 1
ATOM 778 N N . LYS A 1 96 ? -49.994 11.445 -17.860 1.00 42.38 96 LYS A N 1
ATOM 779 C CA . LYS A 1 96 ? -49.467 12.501 -18.731 1.00 42.38 96 LYS A CA 1
ATOM 780 C C . LYS A 1 96 ? -49.578 13.849 -18.013 1.00 42.38 96 LYS A C 1
ATOM 782 O O . LYS A 1 96 ? -50.681 14.239 -17.637 1.00 42.38 96 LYS A O 1
ATOM 787 N N . VAL A 1 97 ? -48.482 14.602 -17.919 1.00 41.00 97 VAL A N 1
ATOM 788 C CA . VAL A 1 97 ? -48.548 16.056 -17.720 1.00 41.00 97 VAL A CA 1
ATOM 789 C C . VAL A 1 97 ? -47.719 16.751 -18.792 1.00 41.00 97 VAL A C 1
ATOM 791 O O . VAL A 1 97 ? -46.591 16.388 -19.105 1.00 41.00 97 VAL A O 1
ATOM 794 N N . SER A 1 98 ? -48.403 17.711 -19.389 1.00 40.28 98 SER A N 1
ATOM 795 C CA . SER A 1 98 ? -48.186 18.439 -20.626 1.00 40.28 98 SER A CA 1
ATOM 796 C C . SER A 1 98 ? -46.952 19.338 -20.660 1.00 40.28 98 SER A C 1
ATOM 798 O O . SER A 1 98 ? -46.711 20.118 -19.739 1.00 40.28 98 SER A O 1
ATOM 800 N N . HIS A 1 99 ? -46.295 19.336 -21.821 1.00 40.22 99 HIS A N 1
ATOM 801 C CA . HIS A 1 99 ? -45.495 20.445 -22.327 1.00 40.22 99 HIS A CA 1
ATOM 802 C C . HIS A 1 99 ? -46.308 21.747 -22.327 1.00 40.22 99 HIS A C 1
ATOM 804 O O . HIS A 1 99 ? -47.376 21.816 -22.937 1.00 40.22 99 HIS A O 1
ATOM 810 N N . LYS A 1 100 ? -45.771 22.793 -21.694 1.00 48.69 100 LYS A N 1
ATOM 811 C CA . LYS A 1 100 ? -46.139 24.177 -21.993 1.00 48.69 100 LYS A CA 1
ATOM 812 C C . LYS A 1 100 ? -44.880 24.999 -22.240 1.00 48.69 100 LYS A C 1
ATOM 814 O O . LYS A 1 100 ? -44.106 25.318 -21.346 1.00 48.69 100 LYS A O 1
ATOM 819 N N . GLU A 1 101 ? -44.717 25.253 -23.521 1.00 41.03 101 GLU A N 1
ATOM 820 C CA . GLU A 1 101 ? -43.871 26.209 -24.206 1.00 41.03 101 GLU A CA 1
ATOM 821 C C . GLU A 1 101 ? -44.132 27.636 -23.693 1.00 41.03 101 GLU A C 1
ATOM 823 O O . GLU A 1 101 ? -45.263 28.115 -23.766 1.00 41.03 101 GLU A O 1
ATOM 828 N N . ILE A 1 102 ? -43.106 28.325 -23.175 1.00 41.78 102 ILE A N 1
ATOM 829 C CA . ILE A 1 102 ? -43.097 29.792 -23.073 1.00 41.78 102 ILE A CA 1
ATOM 830 C C . ILE A 1 102 ? -41.728 30.318 -23.509 1.00 41.78 102 ILE A C 1
ATOM 832 O O . ILE A 1 102 ? -40.680 29.992 -22.955 1.00 41.78 102 ILE A O 1
ATOM 836 N N . LEU A 1 103 ? -41.811 31.139 -24.550 1.00 36.59 103 LEU A N 1
ATOM 837 C CA . LEU A 1 103 ? -40.778 31.895 -25.231 1.00 36.59 103 LEU A CA 1
ATOM 838 C C . LEU A 1 103 ? -40.061 32.939 -24.353 1.00 36.59 103 LEU A C 1
ATOM 840 O O . LEU A 1 103 ? -40.681 33.607 -23.533 1.00 36.59 103 LEU A O 1
ATOM 844 N N . LYS A 1 104 ? -38.804 33.189 -24.751 1.00 42.88 104 LYS A N 1
ATOM 845 C CA . LYS A 1 104 ? -38.109 34.492 -24.858 1.00 42.88 104 LYS A CA 1
ATOM 846 C C . LYS A 1 104 ? -38.021 35.370 -23.599 1.00 42.88 104 LYS A C 1
ATOM 848 O O . LYS A 1 104 ? -38.995 35.998 -23.200 1.00 42.88 104 LYS A O 1
ATOM 853 N N . LYS A 1 105 ? -36.779 35.626 -23.170 1.00 37.31 105 LYS A N 1
ATOM 854 C CA . LYS A 1 105 ? -36.122 36.948 -23.285 1.00 37.31 105 LYS A CA 1
ATOM 855 C C . LYS A 1 105 ? -34.691 36.886 -22.736 1.00 37.31 105 LYS A C 1
ATOM 857 O O . LYS A 1 105 ? -34.481 36.623 -21.557 1.00 37.31 105 LYS A O 1
ATOM 862 N N . GLU A 1 106 ? -33.728 37.153 -23.612 1.00 45.69 106 GLU A N 1
ATOM 863 C CA . GLU A 1 106 ? -32.391 37.617 -23.235 1.00 45.69 106 GLU A CA 1
ATOM 864 C C . GLU A 1 106 ? -32.490 38.977 -22.529 1.00 45.69 106 GLU A C 1
ATOM 866 O O . GLU A 1 106 ? -33.396 39.765 -22.824 1.00 45.69 106 GLU A O 1
ATOM 871 N N . PRO A 1 107 ? -31.506 39.304 -21.682 1.00 51.31 107 PRO A N 1
ATOM 872 C CA . PRO A 1 107 ? -30.991 40.660 -21.719 1.00 51.31 107 PRO A CA 1
ATOM 873 C C . PRO A 1 107 ? -29.481 40.681 -21.957 1.00 51.31 107 PRO A C 1
ATOM 875 O O . PRO A 1 107 ? -28.668 40.246 -21.142 1.00 51.31 107 PRO A O 1
ATOM 878 N N . VAL A 1 108 ? -29.141 41.288 -23.089 1.00 43.28 108 VAL A N 1
ATOM 879 C CA . VAL A 1 108 ? -27.909 42.034 -23.324 1.00 43.28 108 VAL A CA 1
ATOM 880 C C . VAL A 1 108 ? -27.790 43.116 -22.245 1.00 43.28 108 VAL A C 1
ATOM 882 O O . VAL A 1 108 ? -28.668 43.969 -22.147 1.00 43.28 108 VAL A O 1
ATOM 885 N N . PHE A 1 109 ? -26.704 43.132 -21.470 1.00 42.06 109 PHE A N 1
ATOM 886 C CA . PHE A 1 109 ? -26.244 44.360 -20.817 1.00 42.06 109 PHE A CA 1
ATOM 887 C C . PHE A 1 109 ? -24.716 44.433 -20.806 1.00 42.06 109 PHE A C 1
ATOM 889 O O . PHE A 1 109 ? -24.012 43.750 -20.068 1.00 42.06 109 PHE A O 1
ATOM 896 N N . SER A 1 110 ? -24.229 45.279 -21.704 1.00 38.66 110 SER A N 1
ATOM 897 C CA . SER A 1 110 ? -22.882 45.828 -21.787 1.00 38.66 110 SER A CA 1
ATOM 898 C C . SER A 1 110 ? -22.685 47.007 -20.821 1.00 38.66 110 SER A C 1
ATOM 900 O O . SER A 1 110 ? -23.661 47.697 -20.535 1.00 38.66 110 SER A O 1
ATOM 902 N N . LYS A 1 111 ? -21.407 47.333 -20.540 1.00 37.22 111 LYS A N 1
ATOM 903 C CA . LYS A 1 111 ? -20.869 48.582 -19.931 1.00 37.22 111 LYS A CA 1
ATOM 904 C C . LYS A 1 111 ? -21.022 48.652 -18.399 1.00 37.22 111 LYS A C 1
ATOM 906 O O . LYS A 1 111 ? -22.048 48.270 -17.870 1.00 37.22 111 LYS A O 1
ATOM 911 N N . SER A 1 112 ? -20.064 49.117 -17.600 1.00 34.72 112 SER A N 1
ATOM 912 C CA . SER A 1 112 ? -18.816 49.861 -17.826 1.00 34.72 112 SER A CA 1
ATOM 913 C C . SER A 1 112 ? -18.020 49.875 -16.512 1.00 34.72 112 SER A C 1
ATOM 915 O O . SER A 1 112 ? -18.619 49.974 -15.441 1.00 34.72 112 SER A O 1
ATOM 917 N N . LEU A 1 113 ? -16.686 49.834 -16.604 1.00 44.53 113 LEU A N 1
ATOM 918 C CA . LEU A 1 113 ? -15.780 50.264 -15.531 1.00 44.53 113 LEU A CA 1
ATOM 919 C C . LEU A 1 113 ? -16.093 51.704 -15.093 1.00 44.53 113 LEU A C 1
ATOM 921 O O . LEU A 1 113 ? -16.486 52.528 -15.923 1.00 44.53 113 LEU A O 1
ATOM 925 N N . PRO A 1 114 ? -15.756 52.036 -13.840 1.00 49.03 114 PRO A N 1
ATOM 926 C CA . PRO A 1 114 ? -14.978 53.248 -13.640 1.00 49.03 114 PRO A CA 1
ATOM 927 C C . PRO A 1 114 ? -13.732 53.014 -12.777 1.00 49.03 114 PRO A C 1
ATOM 929 O O . PRO A 1 114 ? -13.786 52.461 -11.679 1.00 49.03 114 PRO A O 1
ATOM 932 N N . GLU A 1 115 ? -12.609 53.506 -13.295 1.00 44.91 115 GLU A N 1
ATOM 933 C CA . GLU A 1 115 ? -11.490 54.016 -12.506 1.00 44.91 115 GLU A CA 1
ATOM 934 C C . GLU A 1 115 ? -11.956 55.156 -11.587 1.00 44.91 115 GLU A C 1
ATOM 936 O O . GLU A 1 115 ? -12.847 55.920 -11.966 1.00 44.91 115 GLU A O 1
ATOM 941 N N . LYS A 1 116 ? -11.308 55.286 -10.419 1.00 36.88 116 LYS A N 1
ATOM 942 C CA . LYS A 1 116 ? -10.939 56.537 -9.711 1.00 36.88 116 LYS A CA 1
ATOM 943 C C . LYS A 1 116 ? -10.283 56.159 -8.369 1.00 36.88 116 LYS A C 1
ATOM 945 O O . LYS A 1 116 ? -10.873 55.427 -7.586 1.00 36.88 116 LYS A O 1
ATOM 950 N N . THR A 1 117 ? -8.968 56.337 -8.208 1.00 34.47 117 THR A N 1
ATOM 951 C CA . THR A 1 117 ? -8.230 57.536 -7.730 1.00 34.47 117 THR A CA 1
ATOM 952 C C . THR A 1 117 ? -8.445 57.903 -6.259 1.00 34.47 117 THR A C 1
ATOM 954 O O . THR A 1 117 ? -9.553 58.274 -5.888 1.00 34.47 117 THR A O 1
ATOM 957 N N . GLY A 1 118 ? -7.325 57.960 -5.519 1.00 33.31 118 GLY A N 1
ATOM 958 C CA . GLY A 1 118 ? -7.097 58.814 -4.339 1.00 33.31 118 GLY A CA 1
ATOM 959 C C . GLY A 1 118 ? -7.824 58.391 -3.057 1.00 33.31 118 GLY A C 1
ATOM 960 O O . GLY A 1 118 ? -8.804 57.673 -3.096 1.00 33.31 118 GLY A O 1
ATOM 961 N N . GLU A 1 119 ? -7.449 58.789 -1.851 1.00 34.75 119 GLU A N 1
ATOM 962 C CA . GLU A 1 119 ? -6.326 59.548 -1.319 1.00 34.75 119 GLU A CA 1
ATOM 963 C C . GLU A 1 119 ? -6.457 59.446 0.222 1.00 34.75 119 GLU A C 1
ATOM 965 O O . GLU A 1 119 ? -7.562 59.348 0.745 1.00 34.75 119 GLU A O 1
ATOM 970 N N . LYS A 1 120 ? -5.315 59.415 0.919 1.00 43.44 120 LYS A N 1
ATOM 971 C CA . LYS A 1 120 ? -5.043 59.729 2.341 1.00 43.44 120 LYS A CA 1
ATOM 972 C C . LYS A 1 120 ? -6.220 59.846 3.331 1.00 43.44 120 LYS A C 1
ATOM 974 O O . LYS A 1 120 ? -7.038 60.747 3.213 1.00 43.44 120 LYS A O 1
ATOM 979 N N . GLN A 1 121 ? -6.081 59.167 4.475 1.00 38.44 121 GLN A N 1
ATOM 980 C CA . GLN A 1 121 ? -6.364 59.734 5.808 1.00 38.44 121 GLN A CA 1
ATOM 981 C C . GLN A 1 121 ? -5.589 58.944 6.883 1.00 38.44 121 GLN A C 1
ATOM 983 O O . GLN A 1 121 ? -5.707 57.729 6.995 1.00 38.44 121 GLN A O 1
ATOM 988 N N . LYS A 1 122 ? -4.528 59.566 7.418 1.00 38.19 122 LYS A N 1
ATOM 989 C CA . LYS A 1 122 ? -4.358 60.007 8.818 1.00 38.19 122 LYS A CA 1
ATOM 990 C C . LYS A 1 122 ? -4.605 58.919 9.876 1.00 38.19 122 LYS A C 1
ATOM 992 O O . LYS A 1 122 ? -5.732 58.565 10.189 1.00 38.19 122 LYS A O 1
ATOM 997 N N . LYS A 1 123 ? -3.492 58.433 10.441 1.00 38.12 123 LYS A N 1
ATOM 998 C CA . LYS A 1 123 ? -3.433 57.674 11.694 1.00 38.12 123 LYS A CA 1
ATOM 999 C C . LYS A 1 123 ? -3.570 58.654 12.855 1.00 38.12 123 LYS A C 1
ATOM 1001 O O . LYS A 1 123 ? -2.635 59.414 13.099 1.00 38.12 123 LYS A O 1
ATOM 1006 N N . ASP A 1 124 ? -4.683 58.581 13.571 1.00 39.09 124 ASP A N 1
ATOM 1007 C CA . ASP A 1 124 ? -4.792 59.159 14.903 1.00 39.09 124 ASP A CA 1
ATOM 1008 C C . ASP A 1 124 ? -4.285 58.156 15.941 1.00 39.09 124 ASP A C 1
ATOM 1010 O O . ASP A 1 124 ? -4.699 56.997 16.017 1.00 39.09 124 ASP A O 1
ATOM 1014 N N . VAL A 1 125 ? -3.316 58.638 16.711 1.00 43.81 125 VAL A N 1
ATOM 1015 C CA . VAL A 1 125 ? -2.765 58.028 17.912 1.00 43.81 125 VAL A CA 1
ATOM 1016 C C . VAL A 1 125 ? -3.781 58.252 19.026 1.00 43.81 125 VAL A C 1
ATOM 1018 O O . VAL A 1 125 ? -3.958 59.380 19.476 1.00 43.81 125 VAL A O 1
ATOM 1021 N N . VAL A 1 126 ? -4.431 57.188 19.495 1.00 42.62 126 VAL A N 1
ATOM 1022 C CA . VAL A 1 126 ? -5.165 57.213 20.765 1.00 42.62 126 VAL A CA 1
ATOM 1023 C C . VAL A 1 126 ? -4.491 56.238 21.713 1.00 42.62 126 VAL A C 1
ATOM 1025 O O . VAL A 1 126 ? -4.560 55.019 21.564 1.00 42.62 126 VAL A O 1
ATOM 1028 N N . ALA A 1 127 ? -3.787 56.830 22.672 1.00 45.06 127 ALA A N 1
ATOM 1029 C CA . ALA A 1 127 ? -3.296 56.178 23.865 1.00 45.06 127 ALA A CA 1
ATOM 1030 C C . ALA A 1 127 ? -4.468 55.619 24.679 1.00 45.06 127 ALA A C 1
ATOM 1032 O O . ALA A 1 127 ? -5.484 56.291 24.852 1.00 45.06 127 ALA A O 1
ATOM 1033 N N . ASN A 1 128 ? -4.294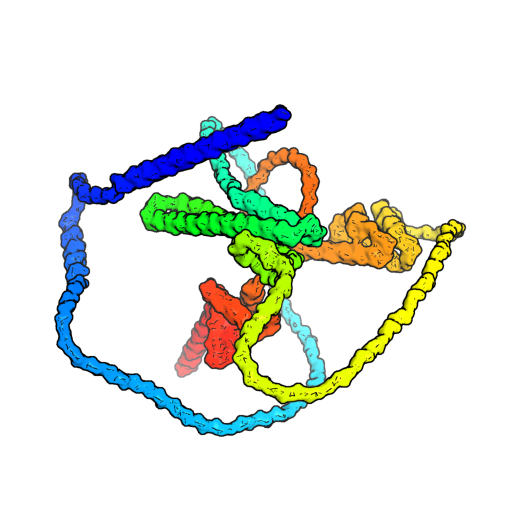 54.427 25.248 1.00 37.03 128 ASN A N 1
ATOM 1034 C CA . ASN A 1 128 ? -5.021 54.069 26.456 1.00 37.03 128 ASN A CA 1
ATOM 1035 C C . ASN A 1 128 ? -4.135 53.199 27.368 1.00 37.03 128 ASN A C 1
ATOM 1037 O O . ASN A 1 128 ? -3.700 52.125 26.943 1.00 37.03 128 ASN A O 1
ATOM 1041 N N . PRO A 1 129 ? -3.823 53.659 28.593 1.00 56.88 129 PRO A N 1
ATOM 1042 C CA . PRO A 1 129 ? -3.085 52.905 29.597 1.00 56.88 129 PRO A CA 1
ATOM 1043 C C . PRO A 1 129 ? -4.071 52.154 30.497 1.00 56.88 129 PRO A C 1
ATOM 1045 O O . PRO A 1 129 ? -5.105 52.715 30.839 1.00 56.88 129 PRO A O 1
ATOM 1048 N N . LEU A 1 130 ? -3.766 50.934 30.955 1.00 37.81 130 LEU A N 1
ATOM 1049 C CA . LEU A 1 130 ? -4.422 50.420 32.164 1.00 37.81 130 LEU A CA 1
ATOM 1050 C C . LEU A 1 130 ? -3.626 49.306 32.868 1.00 37.81 130 LEU A C 1
ATOM 1052 O O . LEU A 1 130 ? -3.453 48.204 32.357 1.00 37.81 130 LEU A O 1
ATOM 1056 N N . ALA A 1 131 ? -3.221 49.652 34.092 1.00 39.41 131 ALA A N 1
ATOM 1057 C CA . ALA A 1 131 ? -3.216 48.835 35.305 1.00 39.41 131 ALA A CA 1
ATOM 1058 C C . ALA A 1 131 ? -2.368 47.549 35.352 1.00 39.41 131 ALA A C 1
ATOM 1060 O O . ALA A 1 131 ? -2.836 46.431 35.145 1.00 39.41 131 ALA A O 1
ATOM 1061 N N . SER A 1 132 ? -1.136 47.720 35.830 1.00 39.88 132 SER A N 1
ATOM 1062 C CA . SER A 1 132 ? -0.364 46.700 36.536 1.00 39.88 132 SER A CA 1
ATOM 1063 C C . SER A 1 132 ? -0.905 46.499 37.962 1.00 39.88 132 SER A C 1
ATOM 1065 O O . SER A 1 132 ? -0.962 47.433 38.760 1.00 39.88 132 SER A O 1
ATOM 1067 N N . GLN A 1 133 ? -1.277 45.264 38.311 1.00 49.75 133 GLN A N 1
ATOM 1068 C CA . GLN A 1 133 ? -1.463 44.843 39.705 1.00 49.75 133 GLN A CA 1
ATOM 1069 C C . GLN A 1 133 ? -0.212 44.099 40.212 1.00 49.75 133 GLN A C 1
ATOM 1071 O O . GLN A 1 133 ? 0.377 43.320 39.457 1.00 49.75 133 GLN A O 1
ATOM 1076 N N . PRO A 1 134 ? 0.201 44.284 41.481 1.00 52.00 134 PRO A N 1
ATOM 1077 C CA . PRO A 1 134 ? 1.365 43.608 42.041 1.00 52.00 134 PRO A CA 1
ATOM 1078 C C . PRO A 1 134 ? 1.004 42.223 42.604 1.00 52.00 134 PRO A C 1
ATOM 1080 O O . PRO A 1 134 ? 0.224 42.089 43.548 1.00 52.00 134 PRO A O 1
ATOM 1083 N N . VAL A 1 135 ? 1.634 41.177 42.066 1.00 43.03 135 VAL A N 1
ATOM 1084 C CA . VAL A 1 135 ? 1.559 39.814 42.613 1.00 43.03 135 VAL A CA 1
ATOM 1085 C C . VAL A 1 135 ? 2.500 39.694 43.817 1.00 43.03 135 VAL A C 1
ATOM 1087 O O . VAL A 1 135 ? 3.719 39.840 43.705 1.00 43.03 135 VAL A O 1
ATOM 1090 N N . LYS A 1 136 ? 1.913 39.418 44.988 1.00 42.41 136 LYS A N 1
ATOM 1091 C CA . LYS A 1 136 ? 2.607 39.139 46.253 1.00 42.41 136 LYS A CA 1
ATOM 1092 C C . LYS A 1 136 ? 3.480 37.884 46.127 1.00 42.41 136 LYS A C 1
ATOM 1094 O O . LYS A 1 136 ? 2.982 36.789 45.881 1.00 42.41 136 LYS A O 1
ATOM 1099 N N . LYS A 1 137 ? 4.786 38.043 46.357 1.00 41.88 137 LYS A N 1
ATOM 1100 C CA . LYS A 1 137 ? 5.758 36.949 46.499 1.00 41.88 137 LYS A CA 1
ATOM 1101 C C . LYS A 1 137 ? 5.598 36.290 47.872 1.00 41.88 137 LYS A C 1
ATOM 1103 O O . LYS A 1 137 ? 5.921 36.898 48.887 1.00 41.88 137 LYS A O 1
ATOM 1108 N N . THR A 1 138 ? 5.149 35.040 47.911 1.00 45.53 138 THR A N 1
ATOM 1109 C CA . THR A 1 138 ? 5.243 34.178 49.100 1.00 45.53 138 THR A CA 1
ATOM 1110 C C . THR A 1 138 ? 6.503 33.319 49.020 1.00 45.53 138 THR A C 1
ATOM 1112 O O . THR A 1 138 ? 6.704 32.585 48.054 1.00 45.53 138 THR A O 1
ATOM 1115 N N . ALA A 1 139 ? 7.360 33.431 50.035 1.00 46.66 139 ALA A N 1
ATOM 1116 C CA . ALA A 1 139 ? 8.622 32.707 50.155 1.00 46.66 139 ALA A CA 1
ATOM 1117 C C . ALA A 1 139 ? 8.419 31.195 50.413 1.00 46.66 139 ALA A C 1
ATOM 1119 O O . ALA A 1 139 ? 7.521 30.821 51.174 1.00 46.66 139 ALA A O 1
ATOM 1120 N N . PRO A 1 140 ? 9.266 30.308 49.857 1.00 49.53 140 PRO A N 1
ATOM 1121 C CA . PRO A 1 140 ? 9.188 28.877 50.131 1.00 49.53 140 PRO A CA 1
ATOM 1122 C C . PRO A 1 140 ? 9.839 28.514 51.478 1.00 49.53 140 PRO A C 1
ATOM 1124 O O . PRO A 1 140 ? 11.026 28.744 51.715 1.00 49.53 140 PRO A O 1
ATOM 1127 N N . LYS A 1 141 ? 9.047 27.889 52.360 1.00 48.62 141 LYS A N 1
ATOM 1128 C CA . LYS A 1 141 ? 9.492 27.253 53.611 1.00 48.62 141 LYS A CA 1
ATOM 1129 C C . LYS A 1 141 ? 10.411 26.061 53.306 1.00 48.62 141 LYS A C 1
ATOM 1131 O O . LYS A 1 141 ? 9.988 25.085 52.691 1.00 48.62 141 LYS A O 1
ATOM 1136 N N . LYS A 1 142 ? 11.651 26.112 53.805 1.00 48.41 142 LYS A N 1
ATOM 1137 C CA . LYS A 1 142 ? 12.577 24.969 53.884 1.00 48.41 142 LYS A CA 1
ATOM 1138 C C . LYS A 1 142 ? 12.003 23.904 54.827 1.00 48.41 142 LYS A C 1
ATOM 1140 O O . LYS A 1 142 ? 11.917 24.132 56.030 1.00 48.41 142 LYS A O 1
ATOM 1145 N N . ILE A 1 143 ? 11.650 22.736 54.292 1.00 43.44 143 ILE A N 1
ATOM 1146 C CA . ILE A 1 143 ? 11.315 21.542 55.079 1.00 43.44 143 ILE A CA 1
ATOM 1147 C C . ILE A 1 143 ? 12.484 20.562 54.951 1.00 43.44 143 ILE A C 1
ATOM 1149 O O . ILE A 1 143 ? 12.787 20.068 53.868 1.00 43.44 143 ILE A O 1
ATOM 1153 N N . ALA A 1 144 ? 13.163 20.313 56.070 1.00 47.34 144 ALA A N 1
ATOM 1154 C CA . ALA A 1 144 ? 14.263 19.362 56.171 1.00 47.34 144 ALA A CA 1
ATOM 1155 C C . ALA A 1 144 ? 13.755 17.905 56.064 1.00 47.34 144 ALA A C 1
ATOM 1157 O O . ALA A 1 144 ? 12.763 17.556 56.713 1.00 47.34 144 ALA A O 1
ATOM 1158 N N . PRO A 1 145 ? 14.426 17.014 55.311 1.00 52.47 145 PRO A N 1
ATOM 1159 C CA . PRO A 1 145 ? 14.001 15.624 55.196 1.00 52.47 145 PRO A CA 1
ATOM 1160 C C . PRO A 1 145 ? 14.443 14.797 56.415 1.00 52.47 145 PRO A C 1
ATOM 1162 O O . PRO A 1 145 ? 15.620 14.481 56.596 1.00 52.47 145 PRO A O 1
ATOM 1165 N N . LYS A 1 146 ? 13.474 14.378 57.242 1.00 50.88 146 LYS A N 1
ATOM 1166 C CA . LYS A 1 146 ? 13.666 13.349 58.278 1.00 50.88 146 LYS A CA 1
ATOM 1167 C C . LYS A 1 146 ? 13.942 11.989 57.622 1.00 50.88 146 LYS A C 1
ATOM 1169 O O . LYS A 1 146 ? 13.049 11.364 57.050 1.00 50.88 146 LYS A O 1
ATOM 1174 N N . LYS A 1 147 ? 15.174 11.492 57.764 1.00 51.16 147 LYS A N 1
ATOM 1175 C CA . LYS A 1 147 ? 15.577 10.115 57.431 1.00 51.16 147 LYS A CA 1
ATOM 1176 C C . LYS A 1 147 ? 14.877 9.112 58.364 1.00 51.16 147 LYS A C 1
ATOM 1178 O O . LYS A 1 147 ? 15.351 8.851 59.465 1.00 51.16 147 LYS A O 1
ATOM 1183 N N . ARG A 1 148 ? 13.774 8.497 57.922 1.00 48.41 148 ARG A N 1
ATOM 1184 C CA . ARG A 1 148 ? 13.220 7.278 58.544 1.00 48.41 148 ARG A CA 1
ATOM 1185 C C . ARG A 1 148 ? 13.806 6.043 57.855 1.00 48.41 148 ARG A C 1
ATOM 1187 O O . ARG A 1 148 ? 13.379 5.667 56.767 1.00 48.41 148 ARG A O 1
ATOM 1194 N N . ARG A 1 149 ? 14.776 5.395 58.511 1.00 49.94 149 ARG A N 1
ATOM 1195 C CA . ARG A 1 149 ? 15.237 4.035 58.185 1.00 49.94 149 ARG A CA 1
ATOM 1196 C C . ARG A 1 149 ? 14.076 3.059 58.414 1.00 49.94 149 ARG A C 1
ATOM 1198 O O . ARG A 1 149 ? 13.794 2.704 59.553 1.00 49.94 149 ARG A O 1
ATOM 1205 N N . LYS A 1 150 ? 13.411 2.611 57.347 1.00 47.72 150 LYS A N 1
ATOM 1206 C CA . LYS A 1 150 ? 12.594 1.390 57.382 1.00 47.72 150 LYS A CA 1
ATOM 1207 C C . LYS A 1 150 ? 13.504 0.205 57.057 1.00 47.72 150 LYS A C 1
ATOM 1209 O O . LYS A 1 150 ? 13.996 0.089 55.939 1.00 47.72 150 LYS A O 1
ATOM 1214 N N . LYS A 1 151 ? 13.743 -0.657 58.049 1.00 51.47 151 LYS A N 1
ATOM 1215 C CA . LYS A 1 151 ? 14.289 -2.003 57.842 1.00 51.47 151 LYS A CA 1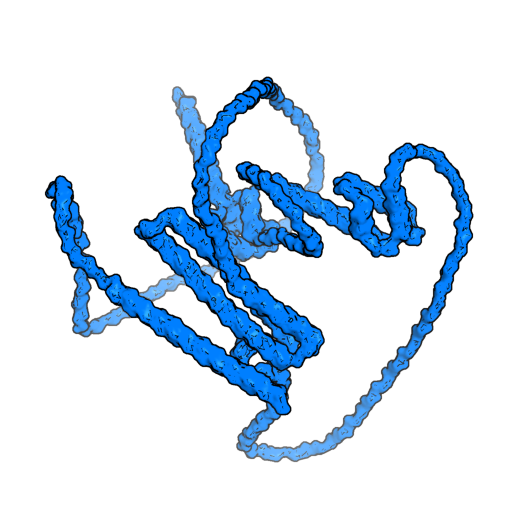
ATOM 1216 C C . LYS A 1 151 ? 13.231 -2.812 57.082 1.00 51.47 151 LYS A C 1
ATOM 1218 O O . LYS A 1 151 ? 12.263 -3.268 57.680 1.00 51.47 151 LYS A O 1
ATOM 1223 N N . LEU A 1 152 ? 13.387 -2.937 55.767 1.00 44.88 152 LEU A N 1
ATOM 1224 C CA . LEU A 1 152 ? 12.625 -3.884 54.955 1.00 44.88 152 LEU A CA 1
ATOM 1225 C C . LEU A 1 152 ? 13.263 -5.263 55.117 1.00 44.88 152 LEU A C 1
ATOM 1227 O O . LEU A 1 152 ? 14.411 -5.486 54.729 1.00 44.88 152 LEU A O 1
ATOM 1231 N N . GLY A 1 153 ? 12.517 -6.160 55.757 1.00 45.53 153 GLY A N 1
ATOM 1232 C CA . GLY A 1 153 ? 12.867 -7.563 55.888 1.00 45.53 153 GLY A CA 1
ATOM 1233 C C . GLY A 1 153 ? 13.026 -8.201 54.512 1.00 45.53 153 GLY A C 1
ATOM 1234 O O . GLY A 1 153 ? 12.130 -8.144 53.673 1.00 45.53 153 GLY A O 1
ATOM 1235 N N . LYS A 1 154 ? 14.182 -8.831 54.303 1.00 49.19 154 LYS A N 1
ATOM 1236 C CA . LYS A 1 154 ? 14.435 -9.765 53.209 1.00 49.19 154 LYS A CA 1
ATOM 1237 C C . LYS A 1 154 ? 13.531 -10.988 53.401 1.00 49.19 154 LYS A C 1
ATOM 1239 O O . LYS A 1 154 ? 13.926 -11.942 54.062 1.00 49.19 154 LYS A O 1
ATOM 1244 N N . LYS A 1 155 ? 12.323 -10.979 52.836 1.00 47.50 155 LYS A N 1
ATOM 1245 C CA . LYS A 1 155 ? 11.618 -12.222 52.504 1.00 47.50 155 LYS A CA 1
ATOM 1246 C C . LYS A 1 155 ? 11.759 -12.448 51.007 1.00 47.50 155 LYS A C 1
ATOM 1248 O O . LYS A 1 155 ? 11.233 -11.702 50.189 1.00 47.50 155 LYS A O 1
ATOM 1253 N N . ALA A 1 156 ? 12.557 -13.458 50.687 1.00 50.22 156 ALA A N 1
ATOM 1254 C CA . ALA A 1 156 ? 12.824 -13.953 49.353 1.00 50.22 156 ALA A CA 1
ATOM 1255 C C . ALA A 1 156 ? 11.552 -14.572 48.752 1.00 50.22 156 ALA A C 1
ATOM 1257 O O . ALA A 1 156 ? 11.347 -15.780 48.811 1.00 50.22 156 ALA A O 1
ATOM 1258 N N . GLY A 1 157 ? 10.697 -13.739 48.166 1.00 44.75 157 GLY A N 1
ATOM 1259 C CA . GLY A 1 157 ? 9.717 -14.179 47.183 1.00 44.75 157 GLY A CA 1
ATOM 1260 C C . GLY A 1 157 ? 10.400 -14.251 45.824 1.00 44.75 157 GLY A C 1
ATOM 1261 O O . GLY A 1 157 ? 10.478 -13.250 45.119 1.00 44.75 157 GLY A O 1
ATOM 1262 N N . LYS A 1 158 ? 10.935 -15.422 45.458 1.00 49.97 158 LYS A N 1
ATOM 1263 C CA . LYS A 1 158 ? 11.267 -15.745 44.062 1.00 49.97 158 LYS A CA 1
ATOM 1264 C C . LYS A 1 158 ? 9.948 -15.876 43.296 1.00 49.97 158 LYS A C 1
ATOM 1266 O O . LYS A 1 158 ? 9.483 -16.983 43.033 1.00 49.97 158 LYS A O 1
ATOM 1271 N N . GLU A 1 159 ? 9.310 -14.747 43.011 1.00 45.81 159 GLU A N 1
ATOM 1272 C CA . GLU A 1 159 ? 8.103 -14.724 42.204 1.00 45.81 159 GLU A CA 1
ATOM 1273 C C . GLU A 1 159 ? 8.472 -14.882 40.730 1.00 45.81 159 GLU A C 1
ATOM 1275 O O . GLU A 1 159 ? 9.449 -14.339 40.207 1.00 45.81 159 GLU A O 1
ATOM 1280 N N . LYS A 1 160 ? 7.736 -15.795 40.116 1.00 45.38 160 LYS A N 1
ATOM 1281 C CA . LYS A 1 160 ? 8.118 -16.568 38.952 1.00 45.38 160 LYS A CA 1
ATOM 1282 C C . LYS A 1 160 ? 8.099 -15.713 37.686 1.00 45.38 160 LYS A C 1
ATOM 1284 O O . LYS A 1 160 ? 7.104 -15.093 37.347 1.00 45.38 160 LYS A O 1
ATOM 1289 N N . VAL A 1 161 ? 9.205 -15.805 36.949 1.00 45.97 161 VAL A N 1
ATOM 1290 C CA . VAL A 1 161 ? 9.267 -15.902 35.483 1.00 45.97 161 VAL A CA 1
ATOM 1291 C C . VAL A 1 161 ? 8.383 -14.899 34.730 1.00 45.97 161 VAL A C 1
ATOM 1293 O O . VAL A 1 161 ? 7.278 -15.216 34.293 1.00 45.97 161 VAL A O 1
ATOM 1296 N N . LYS A 1 162 ? 8.958 -13.729 34.423 1.00 48.69 162 LYS A N 1
ATOM 1297 C CA . LYS A 1 162 ? 8.556 -12.926 33.260 1.00 48.69 162 LYS A CA 1
ATOM 1298 C C . LYS A 1 162 ? 8.729 -13.791 32.005 1.00 48.69 162 LYS A C 1
ATOM 1300 O O . LYS A 1 162 ? 9.808 -13.823 31.410 1.00 48.69 162 LYS A O 1
ATOM 1305 N N . LYS A 1 163 ? 7.688 -14.536 31.617 1.00 54.62 163 LYS A N 1
ATOM 1306 C CA . LYS A 1 163 ? 7.607 -15.194 30.311 1.00 54.62 163 LYS A CA 1
ATOM 1307 C C . LYS A 1 163 ? 7.656 -14.078 29.272 1.00 54.62 163 LYS A C 1
ATOM 1309 O O . LYS A 1 163 ? 6.655 -13.420 29.018 1.00 54.62 163 LYS A O 1
ATOM 1314 N N . LYS A 1 164 ? 8.841 -13.819 28.710 1.00 52.31 164 LYS A N 1
ATOM 1315 C CA . LYS A 1 164 ? 8.992 -12.945 27.544 1.00 52.31 164 LYS A CA 1
ATOM 1316 C C . LYS A 1 164 ? 8.032 -13.482 26.485 1.00 52.31 164 LYS A C 1
ATOM 1318 O O . LYS A 1 164 ? 8.261 -14.586 25.987 1.00 52.31 164 LYS A O 1
ATOM 1323 N N . LYS A 1 165 ? 6.946 -12.749 26.196 1.00 56.38 165 LYS A N 1
ATOM 1324 C CA . LYS A 1 165 ? 6.032 -13.072 25.095 1.00 56.38 165 LYS A CA 1
ATOM 1325 C C . LYS A 1 165 ? 6.911 -13.292 23.867 1.00 56.38 165 LYS A C 1
ATOM 1327 O O . LYS A 1 165 ? 7.608 -12.374 23.432 1.00 56.38 165 LYS A O 1
ATOM 1332 N N . LYS A 1 166 ? 6.967 -14.533 23.369 1.00 54.72 166 LYS A N 1
ATOM 1333 C CA . LYS A 1 166 ? 7.611 -14.841 22.092 1.00 54.72 166 LYS A CA 1
ATOM 1334 C C . LYS A 1 166 ? 6.789 -14.097 21.053 1.00 54.72 166 LYS A C 1
ATOM 1336 O O . LYS A 1 166 ? 5.766 -14.604 20.615 1.00 54.72 166 LYS A O 1
ATOM 1341 N N . ILE A 1 167 ? 7.219 -12.888 20.701 1.00 56.09 167 ILE A N 1
ATOM 1342 C CA . ILE A 1 167 ? 6.700 -12.172 19.542 1.00 56.09 167 ILE A CA 1
ATOM 1343 C C . ILE A 1 167 ? 6.903 -13.140 18.379 1.00 56.09 167 ILE A C 1
ATOM 1345 O O . ILE A 1 167 ? 8.048 -13.424 18.010 1.00 56.09 167 ILE A O 1
ATOM 1349 N N . MET A 1 168 ? 5.816 -13.742 17.889 1.00 54.97 168 MET A N 1
ATOM 1350 C CA . MET A 1 168 ? 5.858 -14.636 16.740 1.00 54.97 168 MET A CA 1
ATOM 1351 C C . MET A 1 168 ? 6.522 -13.856 15.614 1.00 54.97 168 MET A C 1
ATOM 1353 O O . MET A 1 168 ? 5.935 -12.926 15.066 1.00 54.97 168 MET A O 1
ATOM 1357 N N . ARG A 1 169 ? 7.778 -14.189 15.290 1.00 58.53 169 ARG A N 1
ATOM 1358 C CA . ARG A 1 169 ? 8.435 -13.613 14.118 1.00 58.53 169 ARG A CA 1
ATOM 1359 C C . ARG A 1 169 ? 7.593 -14.042 12.920 1.00 58.53 169 ARG A C 1
ATOM 1361 O O . ARG A 1 169 ? 7.481 -15.246 12.681 1.00 58.53 169 ARG A O 1
ATOM 1368 N N . PRO A 1 170 ? 6.968 -13.102 12.203 1.00 69.94 170 PRO A N 1
ATOM 1369 C CA . PRO A 1 170 ? 5.916 -13.464 11.279 1.00 69.94 170 PRO A CA 1
ATOM 1370 C C . PRO A 1 170 ? 6.568 -14.110 10.055 1.00 69.94 170 PRO A C 1
ATOM 1372 O O . PRO A 1 170 ? 7.414 -13.501 9.394 1.00 69.94 170 PRO A O 1
ATOM 1375 N N . LYS A 1 171 ? 6.223 -15.379 9.804 1.00 86.88 171 LYS A N 1
ATOM 1376 C CA . LYS A 1 171 ? 6.836 -16.245 8.779 1.00 86.88 171 LYS A CA 1
ATOM 1377 C C . LYS A 1 171 ? 6.907 -15.549 7.412 1.00 86.88 171 LYS A C 1
ATOM 1379 O O . LYS A 1 171 ? 7.946 -15.576 6.756 1.00 86.88 171 LYS A O 1
ATOM 1384 N N . TYR A 1 172 ? 5.855 -14.816 7.061 1.00 88.75 172 TYR A N 1
ATOM 1385 C CA . TYR A 1 172 ? 5.727 -14.087 5.801 1.00 88.75 172 TYR A CA 1
ATOM 1386 C C . TYR A 1 172 ? 6.702 -12.928 5.620 1.00 88.75 172 TYR A C 1
ATOM 1388 O O . TYR A 1 172 ? 6.995 -12.586 4.484 1.00 88.75 172 TYR A O 1
ATOM 1396 N N . LYS A 1 173 ? 7.257 -12.334 6.688 1.00 90.62 173 LYS A N 1
ATOM 1397 C CA . LYS A 1 173 ? 8.216 -11.225 6.530 1.00 90.62 173 LYS A CA 1
ATOM 1398 C C . LYS A 1 173 ? 9.454 -11.687 5.763 1.00 90.62 173 LYS A C 1
ATOM 1400 O O . LYS A 1 173 ? 9.894 -11.009 4.845 1.00 90.62 173 LYS A O 1
ATOM 1405 N N . LYS A 1 174 ? 9.976 -12.867 6.111 1.00 93.44 174 LYS A N 1
ATOM 1406 C CA . LYS A 1 174 ? 11.134 -13.455 5.424 1.00 93.44 174 LYS A CA 1
ATOM 1407 C C . LYS A 1 174 ? 10.806 -13.835 3.981 1.00 93.44 174 LYS A C 1
ATOM 1409 O O . LYS A 1 174 ? 11.648 -13.673 3.107 1.00 93.44 174 LYS A O 1
ATOM 1414 N N . ILE A 1 175 ? 9.593 -14.334 3.741 1.00 93.94 175 ILE A N 1
ATOM 1415 C CA . ILE A 1 175 ? 9.135 -14.732 2.406 1.00 93.94 175 ILE A CA 1
ATOM 1416 C C . ILE A 1 175 ? 8.962 -13.499 1.510 1.00 93.94 175 ILE A C 1
ATOM 1418 O O . ILE A 1 175 ? 9.479 -13.481 0.399 1.00 93.94 175 ILE A O 1
ATOM 1422 N N . ALA A 1 176 ? 8.314 -12.447 2.013 1.00 93.50 176 ALA A N 1
ATOM 1423 C CA . ALA A 1 176 ? 8.143 -11.181 1.307 1.00 93.50 176 ALA A CA 1
ATOM 1424 C C . ALA A 1 176 ? 9.490 -10.526 0.971 1.00 93.50 176 ALA A C 1
ATOM 1426 O O . ALA A 1 176 ? 9.676 -10.047 -0.144 1.00 93.50 176 ALA A O 1
ATOM 1427 N N . GLU A 1 177 ? 10.446 -10.554 1.903 1.00 95.50 177 GLU A N 1
ATOM 1428 C CA . GLU A 1 177 ? 11.798 -10.041 1.677 1.00 95.50 177 GLU A CA 1
ATOM 1429 C C . GLU A 1 177 ? 12.560 -10.869 0.632 1.00 95.50 177 GLU A C 1
ATOM 1431 O O . GLU A 1 177 ? 13.202 -10.304 -0.252 1.00 95.50 177 GLU A O 1
ATOM 1436 N N . LYS A 1 178 ? 12.453 -12.204 0.684 1.00 96.75 178 LYS A N 1
ATOM 1437 C CA . LYS A 1 178 ? 13.047 -13.091 -0.325 1.00 96.75 178 LYS A CA 1
ATOM 1438 C C . LYS A 1 178 ? 12.480 -12.800 -1.718 1.00 96.75 178 LYS A C 1
ATOM 1440 O O . LYS A 1 178 ? 13.254 -12.599 -2.647 1.00 96.75 178 LYS A O 1
ATOM 1445 N N . LEU A 1 179 ? 11.155 -12.707 -1.839 1.00 97.06 179 LEU A N 1
ATOM 1446 C CA . LEU A 1 179 ? 10.482 -12.388 -3.099 1.00 97.06 179 LEU A CA 1
ATOM 1447 C C . LEU A 1 179 ? 10.834 -10.985 -3.601 1.00 97.06 179 LEU A C 1
ATOM 1449 O O . LEU A 1 179 ? 11.067 -10.822 -4.790 1.00 97.06 179 LEU A O 1
ATOM 1453 N N . SER A 1 180 ? 10.949 -9.989 -2.715 1.00 96.88 180 SER A N 1
ATOM 1454 C CA . SER A 1 180 ? 11.410 -8.644 -3.092 1.00 96.88 180 SER A CA 1
ATOM 1455 C C . SER A 1 180 ? 12.793 -8.701 -3.739 1.00 96.88 180 SER A C 1
ATOM 1457 O O . SER A 1 180 ? 12.984 -8.170 -4.826 1.00 96.88 180 SER A O 1
ATOM 1459 N N . ARG A 1 181 ? 13.743 -9.421 -3.126 1.00 97.81 181 ARG A N 1
ATOM 1460 C CA . ARG A 1 181 ? 15.097 -9.586 -3.680 1.00 97.81 181 ARG A CA 1
ATOM 1461 C C . ARG A 1 181 ? 15.093 -10.326 -5.019 1.00 97.81 181 ARG A C 1
ATOM 1463 O O . ARG A 1 181 ? 15.894 -10.004 -5.892 1.00 97.81 181 ARG A O 1
ATOM 1470 N N . GLU A 1 182 ? 14.225 -11.322 -5.185 1.00 97.94 182 GLU A N 1
ATOM 1471 C CA . GLU A 1 182 ? 14.075 -12.047 -6.454 1.00 97.94 182 GLU A CA 1
ATOM 1472 C C . GLU A 1 182 ? 13.491 -11.152 -7.557 1.00 97.94 182 GLU A C 1
ATOM 1474 O O . GLU A 1 182 ? 14.008 -11.167 -8.675 1.00 97.94 182 GLU A O 1
ATOM 1479 N N . VAL A 1 183 ? 12.495 -10.318 -7.234 1.00 97.81 183 VAL A N 1
ATOM 1480 C CA . VAL A 1 183 ? 11.943 -9.303 -8.147 1.00 97.81 183 VAL A CA 1
ATOM 1481 C C . VAL A 1 183 ? 13.019 -8.293 -8.540 1.00 97.81 183 VAL A C 1
ATOM 1483 O O . VAL A 1 183 ? 13.209 -8.053 -9.729 1.00 97.81 183 VAL A O 1
ATOM 1486 N N . ASP A 1 184 ? 13.770 -7.753 -7.579 1.00 97.88 184 ASP A N 1
ATOM 1487 C CA . ASP A 1 184 ? 14.823 -6.765 -7.845 1.00 97.88 184 ASP A CA 1
ATOM 1488 C C . ASP A 1 184 ? 15.953 -7.352 -8.701 1.00 97.88 184 ASP A C 1
ATOM 1490 O O . ASP A 1 184 ? 16.433 -6.714 -9.640 1.00 97.88 184 ASP A O 1
ATOM 1494 N N . LYS A 1 185 ? 16.342 -8.606 -8.436 1.00 98.19 185 LYS A N 1
ATOM 1495 C CA . LYS A 1 185 ? 17.337 -9.325 -9.240 1.00 98.19 185 LYS A CA 1
ATOM 1496 C C . LYS A 1 185 ? 16.843 -9.562 -10.667 1.00 98.19 185 LYS A C 1
ATOM 1498 O O . LYS A 1 185 ? 17.610 -9.381 -11.612 1.00 98.19 185 LYS A O 1
ATOM 1503 N N . LEU A 1 186 ? 15.583 -9.970 -10.835 1.00 97.81 186 LEU A N 1
ATOM 1504 C CA . LEU A 1 186 ? 14.986 -10.154 -12.156 1.00 97.81 186 LEU A CA 1
ATOM 1505 C C . LEU A 1 186 ? 14.921 -8.823 -12.908 1.00 97.81 186 LEU A C 1
ATOM 1507 O O . LEU A 1 186 ? 15.333 -8.765 -14.063 1.00 97.81 186 LEU A O 1
ATOM 1511 N N . LYS A 1 187 ? 14.485 -7.757 -12.231 1.00 97.50 187 LYS A N 1
ATOM 1512 C CA . LYS A 1 187 ? 14.437 -6.396 -12.764 1.00 97.50 187 LYS A CA 1
ATOM 1513 C C . LYS A 1 187 ? 15.811 -5.974 -13.278 1.00 97.50 187 LYS A C 1
ATOM 1515 O O . LYS A 1 187 ? 15.941 -5.699 -14.466 1.00 97.50 187 LYS A O 1
ATOM 1520 N N . ALA A 1 188 ? 16.847 -6.024 -12.440 1.00 98.00 188 ALA A N 1
ATOM 1521 C CA . ALA A 1 188 ? 18.214 -5.677 -12.838 1.00 98.00 188 ALA A CA 1
ATOM 1522 C C . ALA A 1 188 ? 18.685 -6.474 -14.068 1.00 98.00 188 ALA A C 1
ATOM 1524 O O . ALA A 1 188 ? 19.173 -5.903 -15.039 1.00 98.00 188 ALA A O 1
ATOM 1525 N N . ASN A 1 189 ? 18.458 -7.789 -14.077 1.00 97.69 189 ASN A N 1
ATOM 1526 C CA . ASN A 1 189 ? 18.866 -8.644 -15.187 1.00 97.69 189 ASN A CA 1
ATOM 1527 C C . ASN A 1 189 ? 18.113 -8.345 -16.503 1.00 97.69 189 ASN A C 1
ATOM 1529 O O . ASN A 1 189 ? 18.700 -8.491 -17.577 1.00 97.69 189 ASN A O 1
ATOM 1533 N N . VAL A 1 190 ? 16.841 -7.930 -16.436 1.00 97.19 190 VAL A N 1
ATOM 1534 C CA . VAL A 1 190 ? 16.045 -7.507 -17.604 1.00 97.19 190 VAL A CA 1
ATOM 1535 C C . VAL A 1 190 ? 16.535 -6.163 -18.145 1.00 97.19 190 VAL A C 1
ATOM 1537 O O . VAL A 1 190 ? 16.763 -6.050 -19.348 1.00 97.19 190 VAL A O 1
ATOM 1540 N N . TYR A 1 191 ? 16.744 -5.169 -17.276 1.00 96.62 191 TYR A N 1
ATOM 1541 C CA . TYR A 1 191 ? 17.239 -3.844 -17.678 1.00 96.62 191 TYR A CA 1
ATOM 1542 C C . TYR A 1 191 ? 18.638 -3.916 -18.298 1.00 96.62 191 TYR A C 1
ATOM 1544 O O . TYR A 1 191 ? 18.879 -3.314 -19.343 1.00 96.62 191 TYR A O 1
ATOM 1552 N N . ASP A 1 192 ? 19.520 -4.728 -17.717 1.00 97.62 192 ASP A N 1
ATOM 1553 C CA . ASP A 1 192 ? 20.872 -4.958 -18.230 1.00 97.62 192 ASP A CA 1
ATOM 1554 C C . ASP A 1 192 ? 20.897 -5.862 -19.479 1.00 97.62 192 ASP A C 1
ATOM 1556 O O . ASP A 1 192 ? 21.970 -6.157 -20.004 1.00 97.62 192 ASP A O 1
ATOM 1560 N N . LYS A 1 193 ? 19.736 -6.357 -19.939 1.00 96.94 193 LYS A N 1
ATOM 1561 C CA . LYS A 1 193 ? 19.595 -7.313 -21.054 1.00 96.94 193 LYS A CA 1
ATOM 1562 C C . LYS A 1 193 ? 20.458 -8.577 -20.891 1.00 96.94 193 LYS A C 1
ATOM 1564 O O . LYS A 1 193 ? 20.857 -9.198 -21.873 1.00 96.94 193 LYS A O 1
ATOM 1569 N N . LYS A 1 194 ? 20.724 -8.991 -19.646 1.00 97.62 194 LYS A N 1
ATOM 1570 C CA . LYS A 1 194 ? 21.555 -10.166 -19.305 1.00 97.62 194 LYS A CA 1
ATOM 1571 C C . LYS A 1 194 ? 20.845 -11.504 -19.530 1.00 97.62 194 LYS A C 1
ATOM 1573 O O . LYS A 1 194 ? 21.489 -12.549 -19.520 1.00 97.62 194 LYS A O 1
ATOM 1578 N N . ILE A 1 195 ? 19.526 -11.489 -19.704 1.00 97.25 195 ILE A N 1
ATOM 1579 C CA . ILE A 1 195 ? 18.674 -12.676 -19.869 1.00 97.25 195 ILE A CA 1
ATOM 1580 C C . ILE A 1 195 ? 17.839 -12.560 -21.134 1.00 97.25 195 ILE A C 1
ATOM 1582 O O . ILE A 1 195 ? 17.383 -11.479 -21.505 1.00 97.25 195 ILE A O 1
ATOM 1586 N N . LYS A 1 196 ? 17.601 -13.707 -21.776 1.00 97.50 196 LYS A N 1
ATOM 1587 C CA . LYS A 1 196 ? 16.723 -13.791 -22.947 1.00 97.50 196 LYS A CA 1
ATOM 1588 C C . LYS A 1 196 ? 15.279 -13.445 -22.543 1.00 97.50 196 LYS A C 1
ATOM 1590 O O . LYS A 1 196 ? 14.852 -13.884 -21.471 1.00 97.50 196 LYS A O 1
ATOM 1595 N N . PRO A 1 197 ? 14.490 -12.768 -23.401 1.00 96.62 197 PRO A N 1
ATOM 1596 C CA . PRO A 1 197 ? 13.106 -12.393 -23.089 1.00 96.62 197 PRO A CA 1
ATOM 1597 C C . PRO A 1 197 ? 12.240 -13.567 -22.612 1.00 96.62 197 PRO A C 1
ATOM 1599 O O . PRO A 1 197 ? 11.492 -13.433 -21.650 1.00 96.62 197 PRO A O 1
ATOM 1602 N N . GLN A 1 198 ? 12.405 -14.753 -23.208 1.00 96.31 198 GLN A N 1
ATOM 1603 C CA . GLN A 1 198 ? 11.637 -15.952 -22.842 1.00 96.31 198 GLN A CA 1
ATOM 1604 C C . GLN A 1 198 ? 11.946 -16.433 -21.424 1.00 96.31 198 GLN A C 1
ATOM 1606 O O . GLN A 1 198 ? 11.042 -16.795 -20.675 1.00 96.31 198 GLN A O 1
ATOM 1611 N N . GLN A 1 199 ? 13.222 -16.391 -21.035 1.00 97.25 199 GLN A N 1
ATOM 1612 C CA . GLN A 1 199 ? 13.644 -16.731 -19.678 1.00 97.25 199 GLN A CA 1
ATOM 1613 C C . GLN A 1 199 ? 13.169 -15.678 -18.676 1.00 97.25 199 GLN A C 1
ATOM 1615 O O . GLN A 1 199 ? 12.750 -16.033 -17.577 1.00 97.25 199 GLN A O 1
ATOM 1620 N N . ALA A 1 200 ? 13.190 -14.399 -19.061 1.00 97.44 200 ALA A N 1
ATOM 1621 C CA . ALA A 1 200 ? 12.676 -13.320 -18.230 1.00 97.44 200 ALA A CA 1
ATOM 1622 C C . ALA A 1 200 ? 11.172 -13.480 -17.962 1.00 97.44 200 ALA A C 1
ATOM 1624 O O . ALA A 1 200 ? 10.770 -13.454 -16.802 1.00 97.44 200 ALA A O 1
ATOM 1625 N N . LEU A 1 201 ? 10.354 -13.727 -18.994 1.00 97.00 201 LEU A N 1
ATOM 1626 C CA . LEU A 1 201 ? 8.913 -13.952 -18.822 1.00 97.00 201 LEU A CA 1
ATOM 1627 C C . LEU A 1 201 ? 8.611 -15.223 -18.013 1.00 97.00 201 LEU A C 1
ATOM 1629 O O . LEU A 1 201 ? 7.717 -15.204 -17.172 1.00 97.00 201 LEU A O 1
ATOM 1633 N N . GLY A 1 202 ? 9.378 -16.303 -18.202 1.00 97.25 202 GLY A N 1
ATOM 1634 C CA . GLY A 1 202 ? 9.266 -17.499 -17.359 1.00 97.25 202 GLY A CA 1
ATOM 1635 C C . GLY A 1 202 ? 9.596 -17.209 -15.889 1.00 97.25 202 GLY A C 1
ATOM 1636 O O . GLY A 1 202 ? 8.875 -17.639 -14.991 1.00 97.25 202 GLY A O 1
ATOM 1637 N N . GLY A 1 203 ? 10.637 -16.409 -15.630 1.00 97.62 203 GLY A N 1
ATOM 1638 C CA . GLY A 1 203 ? 10.973 -15.932 -14.287 1.00 97.62 203 GLY A CA 1
ATOM 1639 C C . GLY A 1 203 ? 9.860 -15.082 -13.669 1.00 97.62 203 GLY A C 1
ATOM 1640 O O . GLY A 1 203 ? 9.496 -15.296 -12.513 1.00 97.62 203 GLY A O 1
ATOM 1641 N N . VAL A 1 204 ? 9.264 -14.176 -14.453 1.00 97.75 204 VAL A N 1
ATOM 1642 C CA . VAL A 1 204 ? 8.084 -13.401 -14.041 1.00 97.75 204 VAL A CA 1
ATOM 1643 C C . VAL A 1 204 ? 6.934 -14.331 -13.656 1.00 97.75 204 VAL A C 1
ATOM 1645 O O . VAL A 1 204 ? 6.341 -14.136 -12.599 1.00 97.75 204 VAL A O 1
ATOM 1648 N N . GLN A 1 205 ? 6.628 -15.341 -14.477 1.00 97.62 205 GLN A N 1
ATOM 1649 C CA . GLN A 1 205 ? 5.520 -16.267 -14.233 1.00 97.62 205 GLN A CA 1
ATOM 1650 C C . GLN A 1 205 ? 5.667 -16.985 -12.887 1.00 97.62 205 GLN A C 1
ATOM 1652 O O . GLN A 1 205 ? 4.727 -17.007 -12.091 1.00 97.62 205 GLN A O 1
ATOM 1657 N N . VAL A 1 206 ? 6.858 -17.527 -12.611 1.00 97.81 206 VAL A N 1
ATOM 1658 C CA . VAL A 1 206 ? 7.144 -18.257 -11.367 1.00 97.81 206 VAL A CA 1
ATOM 1659 C C . VAL A 1 206 ? 7.036 -17.339 -10.150 1.00 97.81 206 VAL A C 1
ATOM 1661 O O . VAL A 1 206 ? 6.369 -17.687 -9.176 1.00 97.81 206 VAL A O 1
ATOM 1664 N N . ILE A 1 207 ? 7.653 -16.153 -10.203 1.00 97.88 207 ILE A N 1
ATOM 1665 C CA . ILE A 1 207 ? 7.617 -15.196 -9.089 1.00 97.88 207 ILE A CA 1
ATOM 1666 C C . ILE A 1 207 ? 6.185 -14.700 -8.850 1.00 97.88 207 ILE A C 1
ATOM 1668 O O . ILE A 1 207 ? 5.749 -14.607 -7.704 1.00 97.88 207 ILE A O 1
ATOM 1672 N N . TYR A 1 208 ? 5.428 -14.415 -9.911 1.00 97.88 208 TYR A N 1
ATOM 1673 C CA . TYR A 1 208 ? 4.049 -13.947 -9.798 1.00 97.88 208 TYR A CA 1
ATOM 1674 C C . TYR A 1 208 ? 3.130 -14.991 -9.155 1.00 97.88 208 TYR A C 1
ATOM 1676 O O . TYR A 1 208 ? 2.364 -14.650 -8.253 1.00 97.88 208 TYR A O 1
ATOM 1684 N N . ALA A 1 209 ? 3.244 -16.260 -9.562 1.00 97.38 209 ALA A N 1
ATOM 1685 C CA . ALA A 1 209 ? 2.495 -17.358 -8.953 1.00 97.38 209 ALA A CA 1
ATOM 1686 C C . ALA A 1 209 ? 2.788 -17.460 -7.447 1.00 97.38 209 ALA A C 1
ATOM 1688 O O . ALA A 1 209 ? 1.865 -17.466 -6.633 1.00 97.38 209 ALA A O 1
ATOM 1689 N N . GLN A 1 210 ? 4.068 -17.403 -7.060 1.00 97.50 210 GLN A N 1
ATOM 1690 C CA . GLN A 1 210 ? 4.459 -17.406 -5.649 1.00 97.50 210 GLN A CA 1
ATOM 1691 C C . GLN A 1 210 ? 3.899 -16.200 -4.882 1.00 97.50 210 GLN A C 1
ATOM 1693 O O . GLN A 1 210 ? 3.418 -16.360 -3.761 1.00 97.50 210 GLN A O 1
ATOM 1698 N N . ILE A 1 211 ? 3.927 -14.995 -5.464 1.00 97.31 211 ILE A N 1
ATOM 1699 C CA . ILE A 1 211 ? 3.338 -13.801 -4.838 1.00 97.31 211 ILE A CA 1
ATOM 1700 C C . ILE A 1 211 ? 1.833 -13.999 -4.616 1.00 97.31 211 ILE A C 1
ATOM 1702 O O . ILE A 1 211 ? 1.351 -13.694 -3.524 1.00 97.31 211 ILE A O 1
ATOM 1706 N N . LYS A 1 212 ? 1.097 -14.530 -5.602 1.00 97.25 212 LYS A N 1
ATOM 1707 C CA . LYS A 1 212 ? -0.351 -14.773 -5.488 1.00 97.25 212 LYS A CA 1
ATOM 1708 C C . LYS A 1 212 ? -0.691 -15.798 -4.415 1.00 97.25 212 LYS A C 1
ATOM 1710 O O . LYS A 1 212 ? -1.571 -15.530 -3.596 1.00 97.25 212 LYS A O 1
ATOM 1715 N N . ASP A 1 213 ? 0.034 -16.910 -4.364 1.00 96.88 213 ASP A N 1
ATOM 1716 C CA . ASP A 1 213 ? -0.179 -17.946 -3.350 1.00 96.88 213 ASP A CA 1
ATOM 1717 C C . ASP A 1 213 ? 0.053 -17.397 -1.935 1.00 96.88 213 ASP A C 1
ATOM 1719 O O . ASP A 1 213 ? -0.768 -17.589 -1.034 1.00 96.88 213 ASP A O 1
ATOM 1723 N N . GLN A 1 214 ? 1.132 -16.631 -1.739 1.00 96.75 214 GLN A N 1
ATOM 1724 C CA . GLN A 1 214 ? 1.430 -16.005 -0.448 1.00 96.75 214 GLN A CA 1
ATOM 1725 C C . GLN A 1 214 ? 0.417 -14.913 -0.085 1.00 96.75 214 GLN A C 1
ATOM 1727 O O . GLN A 1 214 ? 0.012 -14.804 1.072 1.00 96.75 214 GLN A O 1
ATOM 1732 N N . GLN A 1 215 ? -0.034 -14.120 -1.059 1.00 96.31 215 GLN A N 1
ATOM 1733 C CA . GLN A 1 215 ? -1.052 -13.093 -0.847 1.00 96.31 215 GLN A CA 1
ATOM 1734 C C . GLN A 1 215 ? -2.394 -13.706 -0.426 1.00 96.31 215 GLN A C 1
ATOM 1736 O O . GLN A 1 215 ? -3.061 -13.148 0.449 1.00 96.31 215 GLN A O 1
ATOM 1741 N N . LYS A 1 216 ? -2.766 -14.855 -1.007 1.00 97.25 216 LYS A N 1
ATOM 1742 C CA . LYS A 1 216 ? -3.952 -15.624 -0.613 1.00 97.25 216 LYS A CA 1
ATOM 1743 C C . LYS A 1 216 ? -3.810 -16.167 0.810 1.00 97.25 216 LYS A C 1
ATOM 1745 O O . LYS A 1 216 ? -4.664 -15.873 1.636 1.00 97.25 216 LYS A O 1
ATOM 1750 N N . SER A 1 217 ? -2.688 -16.821 1.123 1.00 96.62 217 SER A N 1
ATOM 1751 C CA . SER A 1 217 ? -2.393 -17.338 2.471 1.00 96.62 217 SER A CA 1
ATOM 1752 C C . SER A 1 217 ? -2.472 -16.249 3.550 1.00 96.62 217 SER A C 1
ATOM 1754 O O . SER A 1 217 ? -3.077 -16.447 4.601 1.00 96.62 217 SER A O 1
ATOM 1756 N N . VAL A 1 218 ? -1.909 -15.062 3.290 1.00 96.38 218 VAL A N 1
ATOM 1757 C CA . VAL A 1 218 ? -2.021 -13.915 4.210 1.00 96.38 218 VAL A CA 1
ATOM 1758 C C . VAL A 1 218 ? -3.460 -13.400 4.298 1.00 96.38 218 VAL A C 1
ATOM 1760 O O . VAL A 1 218 ? -3.896 -12.983 5.368 1.00 96.38 218 VAL A O 1
ATOM 1763 N N . GLY A 1 219 ? -4.205 -13.412 3.191 1.00 97.25 219 GLY A N 1
ATOM 1764 C CA . GLY A 1 219 ? -5.625 -13.061 3.173 1.00 97.25 219 GLY A CA 1
ATOM 1765 C C . GLY A 1 219 ? -6.469 -13.975 4.063 1.00 97.25 219 GLY A C 1
ATOM 1766 O O . GLY A 1 219 ? -7.286 -13.475 4.836 1.00 97.25 219 GLY A O 1
ATOM 1767 N N . ASP A 1 220 ? -6.219 -15.280 4.003 1.00 97.06 220 ASP A N 1
ATOM 1768 C CA . ASP A 1 220 ? -6.911 -16.282 4.813 1.00 97.06 220 ASP A CA 1
ATOM 1769 C C . ASP A 1 220 ? -6.598 -16.092 6.310 1.00 97.06 220 ASP A C 1
ATOM 1771 O O . ASP A 1 220 ? -7.520 -16.023 7.122 1.00 97.06 220 ASP A O 1
ATOM 1775 N N . GLU A 1 221 ? -5.331 -15.856 6.680 1.00 96.44 221 GLU A N 1
ATOM 1776 C CA . GLU A 1 221 ? -4.955 -15.560 8.076 1.00 96.44 221 GLU A CA 1
ATOM 1777 C C . GLU A 1 221 ? -5.543 -14.242 8.607 1.00 96.44 221 GLU A C 1
ATOM 1779 O O . GLU A 1 221 ? -5.843 -14.124 9.801 1.00 96.44 221 GLU A O 1
ATOM 1784 N N . ILE A 1 222 ? -5.702 -13.227 7.750 1.00 97.06 222 ILE A N 1
ATOM 1785 C CA . ILE A 1 222 ? -6.379 -11.972 8.114 1.00 97.06 222 ILE A CA 1
ATOM 1786 C C . ILE A 1 222 ? -7.841 -12.255 8.462 1.00 97.06 222 ILE A C 1
ATOM 1788 O O . ILE A 1 222 ? -8.331 -11.762 9.479 1.00 97.06 222 ILE A O 1
ATOM 1792 N N . ASN A 1 223 ? -8.531 -13.044 7.638 1.00 97.62 223 ASN A N 1
ATOM 1793 C CA . ASN A 1 223 ? -9.932 -13.392 7.860 1.00 97.62 223 ASN A CA 1
ATOM 1794 C C . ASN A 1 223 ? -10.103 -14.251 9.119 1.00 97.62 223 ASN A C 1
ATOM 1796 O O . ASN A 1 223 ? -10.985 -13.972 9.926 1.00 97.62 223 ASN A O 1
ATOM 1800 N N . GLU A 1 224 ? -9.216 -15.224 9.338 1.00 97.50 224 GLU A N 1
ATOM 1801 C CA . GLU A 1 224 ? -9.185 -16.028 10.563 1.00 97.50 224 GLU A CA 1
ATOM 1802 C C . GLU A 1 224 ? -8.962 -15.151 11.804 1.00 97.50 224 GLU A C 1
ATOM 1804 O O . GLU A 1 224 ? -9.677 -15.266 12.796 1.00 97.50 224 GLU A O 1
ATOM 1809 N N . THR A 1 225 ? -8.015 -14.210 11.742 1.00 97.00 225 THR A N 1
ATOM 1810 C CA . THR A 1 225 ? -7.730 -13.303 12.865 1.00 97.00 225 THR A CA 1
ATOM 1811 C C . THR A 1 225 ? -8.923 -12.391 13.170 1.00 97.00 225 THR A C 1
ATOM 1813 O O . THR A 1 225 ? -9.218 -12.156 14.339 1.00 97.00 225 THR A O 1
ATOM 1816 N N . LYS A 1 226 ? -9.655 -11.925 12.150 1.00 97.88 226 LYS A N 1
ATOM 1817 C CA . LYS A 1 226 ? -10.911 -11.181 12.344 1.00 97.88 226 LYS A CA 1
ATOM 1818 C C . LYS A 1 226 ? -11.996 -12.046 12.988 1.00 97.88 226 LYS A C 1
ATOM 1820 O O . LYS A 1 226 ? -12.620 -11.606 13.944 1.00 97.88 226 LYS A O 1
ATOM 1825 N N . ALA A 1 227 ? -12.154 -13.293 12.544 1.00 97.88 227 ALA A N 1
ATOM 1826 C CA . ALA A 1 227 ? -13.100 -14.225 13.156 1.00 97.88 227 ALA A CA 1
ATOM 1827 C C . ALA A 1 227 ? -12.769 -14.508 14.636 1.00 97.88 227 ALA A C 1
ATOM 1829 O O . ALA A 1 227 ? -13.677 -14.623 15.458 1.00 97.88 227 ALA A O 1
ATOM 1830 N N . LEU A 1 228 ? -11.481 -14.568 15.000 1.00 97.75 228 LEU A N 1
ATOM 1831 C CA . LEU A 1 228 ? -11.043 -14.688 16.397 1.00 97.75 228 LEU A CA 1
ATOM 1832 C C . LEU A 1 228 ? -11.374 -13.443 17.231 1.00 97.75 228 LEU A C 1
ATOM 1834 O O . LEU A 1 228 ? -11.739 -13.583 18.398 1.00 97.75 228 LEU A O 1
ATOM 1838 N N . MET A 1 229 ? -11.281 -12.243 16.649 1.00 98.12 229 MET A N 1
ATOM 1839 C CA . MET A 1 229 ? -11.734 -11.011 17.307 1.00 98.12 229 MET A CA 1
ATOM 1840 C C . MET A 1 229 ? -13.243 -11.055 17.567 1.00 98.12 229 MET A C 1
ATOM 1842 O O . MET A 1 229 ? -13.659 -10.874 18.709 1.00 98.12 229 MET A O 1
ATOM 1846 N N . ASP A 1 230 ? -14.046 -11.403 16.557 1.00 98.12 230 ASP A N 1
ATOM 1847 C CA . ASP A 1 230 ? -15.504 -11.530 16.697 1.00 98.12 230 ASP A CA 1
ATOM 1848 C C . ASP A 1 230 ? -15.890 -12.595 17.742 1.00 98.12 230 ASP A C 1
ATOM 1850 O O . ASP A 1 230 ? -16.863 -12.447 18.486 1.00 98.12 230 ASP A O 1
ATOM 1854 N N . PHE A 1 231 ? -15.132 -13.694 17.812 1.00 98.19 231 PHE A N 1
ATOM 1855 C CA . PHE A 1 231 ? -15.329 -14.739 18.815 1.00 98.19 231 PHE A CA 1
ATOM 1856 C C . PHE A 1 231 ? -15.000 -14.241 20.227 1.00 98.19 231 PHE A C 1
ATOM 1858 O O . PHE A 1 231 ? -15.791 -14.453 21.146 1.00 98.19 231 PHE A O 1
ATOM 1865 N N . ALA A 1 232 ? -13.884 -13.525 20.400 1.00 98.00 232 ALA A N 1
ATOM 1866 C CA . ALA A 1 232 ? -13.515 -12.925 21.680 1.00 98.00 232 ALA A CA 1
ATOM 1867 C C . ALA A 1 232 ? -14.550 -11.890 22.150 1.00 98.00 232 ALA A C 1
ATOM 1869 O O . ALA A 1 232 ? -14.887 -11.858 23.333 1.00 98.00 232 ALA A O 1
ATOM 1870 N N . GLU A 1 233 ? -15.107 -11.091 21.235 1.00 97.94 233 GLU A N 1
ATOM 1871 C CA . GLU A 1 233 ? -16.201 -10.161 21.535 1.00 97.94 233 GLU A CA 1
ATOM 1872 C C . GLU A 1 233 ? -17.461 -10.899 22.002 1.00 97.94 233 GLU A C 1
ATOM 1874 O O . GLU A 1 233 ? -18.053 -10.540 23.023 1.00 97.94 233 GLU A O 1
ATOM 1879 N N . LYS A 1 234 ? -17.850 -11.981 21.315 1.00 98.44 234 LYS A N 1
ATOM 1880 C CA . LYS A 1 234 ? -18.991 -12.819 21.723 1.00 98.44 234 LYS A CA 1
ATOM 1881 C C . LYS A 1 234 ? -18.778 -13.470 23.090 1.00 98.44 234 LYS A C 1
ATOM 1883 O O . LYS A 1 234 ? -19.723 -13.530 23.877 1.00 98.44 234 LYS A O 1
ATOM 1888 N N . ASP A 1 235 ? -17.575 -13.954 23.381 1.00 98.31 235 ASP A N 1
ATOM 1889 C CA . ASP A 1 235 ? -17.245 -14.553 24.677 1.00 98.31 235 ASP A CA 1
ATOM 1890 C C . ASP A 1 235 ? -17.269 -13.524 25.810 1.00 98.31 235 ASP A C 1
ATOM 1892 O O . ASP A 1 235 ? -17.792 -13.817 26.889 1.00 98.31 235 ASP A O 1
ATOM 1896 N N . TYR A 1 236 ? -16.784 -12.307 25.557 1.00 98.06 236 TYR A N 1
ATOM 1897 C CA . TYR A 1 236 ? -16.878 -11.201 26.507 1.00 98.06 236 TYR A CA 1
ATOM 1898 C C . TYR A 1 236 ? -18.339 -10.827 26.791 1.00 98.06 236 TYR A C 1
ATOM 1900 O O . TYR A 1 236 ? -18.745 -10.754 27.950 1.00 98.06 236 TYR A O 1
ATOM 1908 N N . MET A 1 237 ? -19.172 -10.701 25.751 1.00 97.94 237 MET A N 1
ATOM 1909 C CA . MET A 1 237 ? -20.605 -10.405 25.902 1.00 97.94 237 MET A CA 1
ATOM 1910 C C . MET A 1 237 ? -21.360 -11.495 26.672 1.00 97.94 237 MET A C 1
ATOM 1912 O O . MET A 1 237 ? -22.270 -11.203 27.446 1.00 97.94 237 MET A O 1
ATOM 1916 N N . LYS A 1 238 ? -20.956 -12.760 26.510 1.00 98.31 238 LYS A N 1
ATOM 1917 C CA . LYS A 1 238 ? -21.486 -13.900 27.275 1.00 98.31 238 LYS A CA 1
ATOM 1918 C C . LYS A 1 238 ? -20.875 -14.031 28.676 1.00 98.31 238 LYS A C 1
ATOM 1920 O O . LYS A 1 238 ? -21.190 -14.997 29.366 1.00 98.31 238 LYS A O 1
ATOM 1925 N N . ARG A 1 239 ? -20.009 -13.096 29.094 1.00 97.69 239 ARG A N 1
ATOM 1926 C CA . ARG A 1 239 ? -19.274 -13.102 30.373 1.00 97.69 239 ARG A CA 1
ATOM 1927 C C . ARG A 1 239 ? -18.446 -14.376 30.598 1.00 97.69 239 ARG A C 1
ATOM 1929 O O . ARG A 1 239 ? -18.234 -14.782 31.735 1.00 97.69 239 ARG A O 1
ATOM 1936 N N . LYS A 1 240 ? -17.984 -15.014 29.517 1.00 98.25 240 LYS A N 1
ATOM 1937 C CA . LYS A 1 240 ? -17.129 -16.213 29.575 1.00 98.25 240 LYS A CA 1
ATOM 1938 C C . LYS A 1 240 ? -15.662 -15.889 29.853 1.00 98.25 240 LYS A C 1
ATOM 1940 O O . LYS A 1 240 ? -14.925 -16.768 30.283 1.00 98.25 240 LYS A O 1
ATOM 1945 N N . ILE A 1 241 ? -15.248 -14.655 29.576 1.00 97.38 241 ILE A N 1
ATOM 1946 C CA . ILE A 1 241 ? -13.889 -14.149 29.795 1.00 97.38 241 ILE A CA 1
ATOM 1947 C C . ILE A 1 241 ? -13.942 -12.842 30.580 1.00 97.38 241 ILE A C 1
ATOM 1949 O O . ILE A 1 241 ? -14.936 -12.113 30.520 1.00 97.38 241 ILE A O 1
ATOM 1953 N N . THR A 1 242 ? -12.867 -12.544 31.307 1.00 98.31 242 THR A N 1
ATOM 1954 C CA . THR A 1 242 ? -12.753 -11.279 32.044 1.00 98.31 242 THR A CA 1
ATOM 1955 C C . THR A 1 242 ? -12.432 -10.114 31.102 1.00 98.31 242 THR A C 1
ATOM 1957 O O . THR A 1 242 ? -11.976 -10.304 29.973 1.00 98.31 242 THR A O 1
ATOM 1960 N N . GLU A 1 243 ? -12.663 -8.879 31.556 1.00 97.50 243 GLU A N 1
ATOM 1961 C CA . GLU A 1 243 ? -12.342 -7.685 30.764 1.00 97.50 243 GLU A CA 1
ATOM 1962 C C . GLU A 1 243 ? -10.838 -7.571 30.466 1.00 97.50 243 GLU A C 1
ATOM 1964 O O . GLU A 1 243 ? -10.454 -7.177 29.364 1.00 97.50 243 GLU A O 1
ATOM 1969 N N . GLU A 1 244 ? -9.983 -7.944 31.419 1.00 96.88 244 GLU A N 1
ATOM 1970 C CA . GLU A 1 244 ? -8.529 -7.913 31.247 1.00 96.88 244 GLU A CA 1
ATOM 1971 C C . GLU A 1 244 ? -8.072 -8.899 30.165 1.00 96.88 244 GLU A C 1
ATOM 1973 O O . GLU A 1 244 ? -7.344 -8.512 29.249 1.00 96.88 244 GLU A O 1
ATOM 1978 N N . GLU A 1 245 ? -8.572 -10.138 30.205 1.00 96.25 245 GLU A N 1
ATOM 1979 C CA . GLU A 1 245 ? -8.293 -11.157 29.185 1.00 96.25 245 GLU A CA 1
ATOM 1980 C C . GLU A 1 245 ? -8.804 -10.742 27.803 1.00 96.25 245 GLU A C 1
ATOM 1982 O O . GLU A 1 245 ? -8.125 -10.949 26.795 1.00 96.25 245 GLU A O 1
ATOM 1987 N N . PHE A 1 246 ? -9.997 -10.144 27.742 1.00 97.81 246 PHE A N 1
ATOM 1988 C CA . PHE A 1 246 ? -10.553 -9.623 26.498 1.00 97.81 246 PHE A CA 1
ATOM 1989 C C . PHE A 1 246 ? -9.664 -8.519 25.913 1.00 97.81 246 PHE A C 1
ATOM 1991 O O . PHE A 1 246 ? -9.286 -8.591 24.742 1.00 97.81 246 PHE A O 1
ATOM 1998 N N . ARG A 1 247 ? -9.268 -7.529 26.725 1.00 97.12 247 ARG A N 1
ATOM 1999 C CA . ARG A 1 247 ? -8.371 -6.443 26.296 1.00 97.12 247 ARG A CA 1
ATOM 2000 C C . ARG A 1 247 ? -7.022 -6.980 25.821 1.00 97.12 247 ARG A C 1
ATOM 2002 O O . ARG A 1 247 ? -6.520 -6.516 24.798 1.00 97.12 247 ARG A O 1
ATOM 2009 N N . GLU A 1 248 ? -6.455 -7.961 26.521 1.00 96.19 248 GLU A N 1
ATOM 2010 C CA . GLU A 1 248 ? -5.184 -8.579 26.139 1.00 96.19 248 GLU A CA 1
ATOM 2011 C C . GLU A 1 248 ? -5.286 -9.315 24.794 1.00 96.19 248 GLU A C 1
ATOM 2013 O O . GLU A 1 248 ? -4.460 -9.077 23.908 1.00 96.19 248 GLU A O 1
ATOM 2018 N N . LYS A 1 249 ? -6.323 -10.143 24.601 1.00 96.69 249 LYS A N 1
ATOM 2019 C CA . LYS A 1 249 ? -6.567 -10.853 23.332 1.00 96.69 249 LYS A CA 1
ATOM 2020 C C . LYS A 1 249 ? -6.816 -9.887 22.177 1.00 96.69 249 LYS A C 1
ATOM 2022 O O . LYS A 1 249 ? -6.240 -10.051 21.105 1.00 96.69 249 LYS A O 1
ATOM 2027 N N . MET A 1 250 ? -7.625 -8.849 22.391 1.00 97.19 250 MET A N 1
ATOM 2028 C CA . MET A 1 250 ? -7.910 -7.851 21.357 1.00 97.19 250 MET A CA 1
ATOM 2029 C C . MET A 1 250 ? -6.667 -7.060 20.957 1.00 97.19 250 MET A C 1
ATOM 2031 O O . MET A 1 250 ? -6.497 -6.758 19.776 1.00 97.19 250 MET A O 1
ATOM 2035 N N . LEU A 1 251 ? -5.785 -6.743 21.909 1.00 95.62 251 LEU A N 1
ATOM 2036 C CA . LEU A 1 251 ? -4.505 -6.107 21.607 1.00 95.62 251 LEU A CA 1
ATOM 2037 C C . LEU A 1 251 ? -3.625 -7.031 20.752 1.00 95.62 251 LEU A C 1
ATOM 2039 O O . LEU A 1 251 ? -3.123 -6.605 19.715 1.00 95.62 251 LEU A O 1
ATOM 2043 N N . GLU A 1 252 ? -3.507 -8.306 21.131 1.00 95.00 252 GLU A N 1
ATOM 2044 C CA . GLU A 1 252 ? -2.732 -9.297 20.378 1.00 95.00 252 GLU A CA 1
ATOM 2045 C C . GLU A 1 252 ? -3.271 -9.505 18.954 1.00 95.00 252 GLU A C 1
ATOM 2047 O O . GLU A 1 252 ? -2.499 -9.514 17.991 1.00 95.00 252 GLU A O 1
ATOM 2052 N N . TYR A 1 253 ? -4.592 -9.616 18.788 1.00 96.38 253 TYR A N 1
ATOM 2053 C CA . TYR A 1 253 ? -5.208 -9.771 17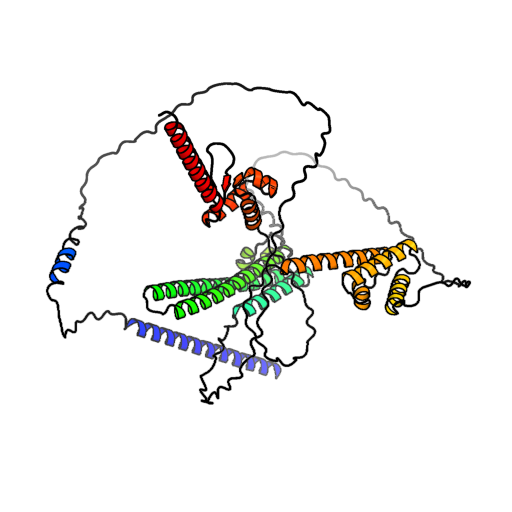.471 1.00 96.38 253 TYR A CA 1
ATOM 2054 C C . TYR A 1 253 ? -5.066 -8.519 16.607 1.00 96.38 253 TYR A C 1
ATOM 2056 O O . TYR A 1 253 ? -4.763 -8.648 15.421 1.00 96.38 253 TYR A O 1
ATOM 2064 N N . ARG A 1 254 ? -5.197 -7.314 17.177 1.00 95.69 254 ARG A N 1
ATOM 2065 C CA . ARG A 1 254 ? -4.955 -6.054 16.450 1.00 95.69 254 ARG A CA 1
ATOM 2066 C C . ARG A 1 254 ? -3.505 -5.932 15.991 1.00 95.69 254 ARG A C 1
ATOM 2068 O O . ARG A 1 254 ? -3.263 -5.558 14.843 1.00 95.69 254 ARG A O 1
ATOM 2075 N N . ASP A 1 255 ? -2.549 -6.295 16.843 1.00 94.38 255 ASP A N 1
ATOM 2076 C CA . ASP A 1 255 ? -1.130 -6.295 16.485 1.00 94.38 255 ASP A CA 1
ATOM 2077 C C . ASP A 1 255 ? -0.834 -7.313 15.377 1.00 94.38 255 ASP A C 1
ATOM 2079 O O . ASP A 1 255 ? -0.173 -6.982 14.385 1.00 94.38 255 ASP A O 1
ATOM 2083 N N . LYS A 1 256 ? -1.374 -8.535 15.487 1.00 94.94 256 LYS A N 1
ATOM 2084 C CA . LYS A 1 256 ? -1.253 -9.566 14.445 1.00 94.94 256 LYS A CA 1
ATOM 2085 C C . LYS A 1 256 ? -1.862 -9.092 13.124 1.00 94.94 256 LYS A C 1
ATOM 2087 O O . LYS A 1 256 ? -1.217 -9.209 12.081 1.00 94.94 256 LYS A O 1
ATOM 2092 N N . LEU A 1 257 ? -3.060 -8.509 13.166 1.00 96.31 257 LEU A N 1
ATOM 2093 C CA . LEU A 1 257 ? -3.761 -7.981 11.997 1.00 96.31 257 LEU A CA 1
ATOM 2094 C C . LEU A 1 257 ? -2.937 -6.888 11.306 1.00 96.31 257 LEU A C 1
ATOM 2096 O O . LEU A 1 257 ? -2.710 -6.962 10.100 1.00 96.31 257 LEU A O 1
ATOM 2100 N N . ARG A 1 258 ? -2.391 -5.935 12.071 1.00 96.06 258 ARG A N 1
ATOM 2101 C CA . ARG A 1 258 ? -1.522 -4.871 11.546 1.00 96.06 258 ARG A CA 1
ATOM 2102 C C . ARG A 1 258 ? -0.291 -5.435 10.833 1.00 96.06 258 ARG A C 1
ATOM 2104 O O . ARG A 1 258 ? 0.095 -4.941 9.773 1.00 96.06 258 ARG A O 1
ATOM 2111 N N . VAL A 1 259 ? 0.337 -6.469 11.395 1.00 94.00 259 VAL A N 1
ATOM 2112 C CA . VAL A 1 259 ? 1.499 -7.132 10.781 1.00 94.00 259 VAL A CA 1
ATOM 2113 C C . VAL A 1 259 ? 1.122 -7.829 9.473 1.00 94.00 259 VAL A C 1
ATOM 2115 O O . VAL A 1 259 ? 1.827 -7.656 8.475 1.00 94.00 259 VAL A O 1
ATOM 2118 N N . LEU A 1 260 ? 0.012 -8.570 9.451 1.00 95.56 260 LEU A N 1
ATOM 2119 C CA . LEU A 1 260 ? -0.478 -9.246 8.247 1.00 95.56 260 LEU A CA 1
ATOM 2120 C C . LEU A 1 260 ? -0.869 -8.245 7.148 1.00 95.56 260 LEU A C 1
ATOM 2122 O O . LEU A 1 260 ? -0.548 -8.447 5.978 1.00 95.56 260 LEU A O 1
ATOM 2126 N N . GLU A 1 261 ? -1.482 -7.115 7.503 1.00 96.00 261 GLU A N 1
ATOM 2127 C CA . GLU A 1 261 ? -1.822 -6.053 6.549 1.00 96.00 261 GLU A CA 1
ATOM 2128 C C . GLU A 1 261 ? -0.585 -5.400 5.926 1.00 96.00 261 GLU A C 1
ATOM 2130 O O . GLU A 1 261 ? -0.553 -5.162 4.714 1.00 96.00 261 GLU A O 1
ATOM 2135 N N . MET A 1 262 ? 0.463 -5.143 6.718 1.00 95.19 262 MET A N 1
ATOM 2136 C CA . MET A 1 262 ? 1.743 -4.665 6.183 1.00 95.19 262 MET A CA 1
ATOM 2137 C C . MET A 1 262 ? 2.346 -5.667 5.190 1.00 95.19 262 MET A C 1
ATOM 2139 O O . MET A 1 262 ? 2.872 -5.269 4.150 1.00 95.19 262 MET A O 1
ATOM 2143 N N . GLN A 1 263 ? 2.233 -6.966 5.467 1.00 94.94 263 GLN A N 1
ATOM 2144 C CA . GLN A 1 263 ? 2.731 -8.019 4.580 1.00 94.94 263 GLN A CA 1
ATOM 2145 C C . GLN A 1 263 ? 1.919 -8.109 3.291 1.00 94.94 263 GLN A C 1
ATOM 2147 O O . GLN A 1 263 ? 2.503 -8.122 2.207 1.00 94.94 263 GLN A O 1
ATOM 2152 N N . LYS A 1 264 ? 0.587 -8.053 3.380 1.00 96.62 264 LYS A N 1
ATOM 2153 C CA . LYS A 1 264 ? -0.300 -7.983 2.211 1.00 96.62 264 LYS A CA 1
ATOM 2154 C C . LYS A 1 264 ? 0.055 -6.798 1.308 1.00 96.62 264 LYS A C 1
ATOM 2156 O O . LYS A 1 264 ? 0.116 -6.955 0.090 1.00 96.62 264 LYS A O 1
ATOM 2161 N N . LYS A 1 265 ? 0.351 -5.632 1.898 1.00 97.06 265 LYS A N 1
ATOM 2162 C CA . LYS A 1 265 ? 0.832 -4.450 1.159 1.00 97.06 265 LYS A CA 1
ATOM 2163 C C . LYS A 1 265 ? 2.191 -4.694 0.499 1.00 97.06 265 LYS A C 1
ATOM 2165 O O . LYS A 1 265 ? 2.367 -4.311 -0.652 1.00 97.06 265 LYS A O 1
ATOM 2170 N N . SER A 1 266 ? 3.129 -5.358 1.178 1.00 95.94 266 SER A N 1
ATOM 2171 C CA . SER A 1 266 ? 4.437 -5.678 0.585 1.00 95.94 266 SER A CA 1
ATOM 2172 C C . SER A 1 266 ? 4.326 -6.604 -0.632 1.00 95.94 266 SER A C 1
ATOM 2174 O O . SER A 1 266 ? 4.957 -6.337 -1.651 1.00 95.94 266 SER A O 1
ATOM 2176 N N . PHE A 1 267 ? 3.449 -7.615 -0.590 1.00 96.94 267 PHE A N 1
ATOM 2177 C CA . PHE A 1 267 ? 3.183 -8.476 -1.747 1.00 96.94 267 PHE A CA 1
ATOM 2178 C C . PHE A 1 267 ? 2.550 -7.702 -2.909 1.00 96.94 267 PHE A C 1
ATOM 2180 O O . PHE A 1 267 ? 2.976 -7.870 -4.048 1.00 96.94 267 PHE A O 1
ATOM 2187 N N . ALA A 1 268 ? 1.611 -6.792 -2.628 1.00 97.31 268 ALA A N 1
ATOM 2188 C CA . ALA A 1 268 ? 1.016 -5.933 -3.653 1.00 97.31 268 ALA A CA 1
ATOM 2189 C C . ALA A 1 268 ? 2.041 -4.979 -4.301 1.00 97.31 268 ALA A C 1
ATOM 2191 O O . ALA A 1 268 ? 1.956 -4.689 -5.492 1.00 97.31 268 ALA A O 1
ATOM 2192 N N . ASN A 1 269 ? 3.029 -4.496 -3.541 1.00 97.00 269 ASN A N 1
ATOM 2193 C CA . ASN A 1 269 ? 4.116 -3.681 -4.089 1.00 97.00 269 ASN A CA 1
ATOM 2194 C C . ASN A 1 269 ? 5.050 -4.507 -4.985 1.00 97.00 269 ASN A C 1
ATOM 2196 O O . ASN A 1 269 ? 5.424 -4.041 -6.061 1.00 97.00 269 ASN A O 1
ATOM 2200 N N . ASN A 1 270 ? 5.373 -5.740 -4.583 1.00 96.81 270 ASN A N 1
ATOM 2201 C CA . ASN A 1 270 ? 6.155 -6.664 -5.408 1.00 96.81 270 ASN A CA 1
ATOM 2202 C C . ASN A 1 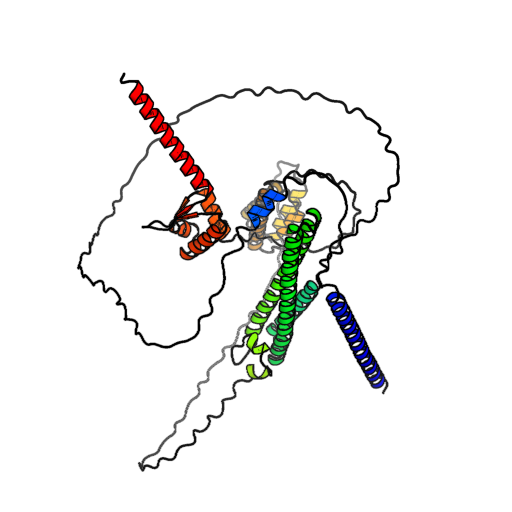270 ? 5.417 -7.006 -6.713 1.00 96.81 270 ASN A C 1
ATOM 2204 O O . ASN A 1 270 ? 6.031 -6.993 -7.775 1.00 96.81 270 ASN A O 1
ATOM 2208 N N . GLU A 1 271 ? 4.099 -7.234 -6.653 1.00 97.69 271 GLU A N 1
ATOM 2209 C CA . GLU A 1 271 ? 3.240 -7.437 -7.829 1.00 97.69 271 GLU A CA 1
ATOM 2210 C C . GLU A 1 271 ? 3.307 -6.242 -8.796 1.00 97.69 271 GLU A C 1
ATOM 2212 O O . GLU A 1 271 ? 3.516 -6.429 -9.995 1.00 97.69 271 GLU A O 1
ATOM 2217 N N . LYS A 1 272 ? 3.218 -5.006 -8.286 1.00 97.75 272 LYS A N 1
ATOM 2218 C CA . LYS A 1 272 ? 3.351 -3.788 -9.107 1.00 97.75 272 LYS A CA 1
ATOM 2219 C C . LYS A 1 272 ? 4.736 -3.657 -9.748 1.00 97.75 272 LYS A C 1
ATOM 2221 O O . LYS A 1 272 ? 4.817 -3.426 -10.951 1.00 97.75 272 LYS A O 1
ATOM 2226 N N . SER A 1 273 ? 5.808 -3.845 -8.973 1.00 97.69 273 SER A N 1
ATOM 2227 C CA . SER A 1 273 ? 7.195 -3.775 -9.471 1.00 97.69 273 SER A CA 1
ATOM 2228 C C . SER A 1 273 ? 7.469 -4.834 -10.548 1.00 97.69 273 SER A C 1
ATOM 2230 O O . SER A 1 273 ? 8.128 -4.573 -11.561 1.00 97.69 273 SER A O 1
ATOM 2232 N N . LEU A 1 274 ? 6.899 -6.029 -10.381 1.00 97.50 274 LEU A N 1
ATOM 2233 C CA . LEU A 1 274 ? 6.974 -7.086 -11.381 1.00 97.50 274 LEU A CA 1
ATOM 2234 C C . LEU A 1 274 ? 6.209 -6.704 -12.658 1.00 97.50 274 LEU A C 1
ATOM 2236 O O . LEU A 1 274 ? 6.721 -6.900 -13.757 1.00 97.50 274 LEU A O 1
ATOM 2240 N N . GLY A 1 275 ? 5.033 -6.085 -12.524 1.00 97.44 275 GLY A N 1
ATOM 2241 C CA . GLY A 1 275 ? 4.256 -5.564 -13.654 1.00 97.44 275 GLY A CA 1
ATOM 2242 C C . GLY A 1 275 ? 4.978 -4.463 -14.435 1.00 97.44 275 GLY A C 1
ATOM 2243 O O . GLY A 1 275 ? 4.898 -4.428 -15.660 1.00 97.44 275 GLY A O 1
ATOM 2244 N N . GLU A 1 276 ? 5.734 -3.595 -13.760 1.00 97.38 276 GLU A N 1
ATOM 2245 C CA . GLU A 1 276 ? 6.623 -2.630 -14.423 1.00 97.38 276 GLU A CA 1
ATOM 2246 C C . GLU A 1 276 ? 7.742 -3.328 -15.197 1.00 97.38 276 GLU A C 1
ATOM 2248 O O . GLU A 1 276 ? 8.037 -2.947 -16.326 1.00 97.38 276 GLU A O 1
ATOM 2253 N N . THR A 1 277 ? 8.327 -4.380 -14.620 1.00 96.94 277 THR A N 1
ATOM 2254 C CA . THR A 1 277 ? 9.401 -5.154 -15.260 1.00 96.94 277 THR A CA 1
ATOM 2255 C C . THR A 1 277 ? 8.916 -5.824 -16.548 1.00 96.94 277 THR A C 1
ATOM 2257 O O . THR A 1 277 ? 9.629 -5.806 -17.548 1.00 96.94 277 THR A O 1
ATOM 2260 N N . VAL A 1 278 ? 7.681 -6.342 -16.570 1.00 97.50 278 VAL A N 1
ATOM 2261 C CA . VAL A 1 278 ? 7.071 -6.937 -17.776 1.00 97.50 278 VAL A CA 1
ATOM 2262 C C . VAL A 1 278 ? 6.990 -5.943 -18.932 1.00 97.50 278 VAL A C 1
ATOM 2264 O O . VAL A 1 278 ? 7.277 -6.318 -20.064 1.00 97.50 278 VAL A O 1
ATOM 2267 N N . LYS A 1 279 ? 6.675 -4.671 -18.660 1.00 96.88 279 LYS A N 1
ATOM 2268 C CA . LYS A 1 279 ? 6.568 -3.628 -19.698 1.00 96.88 279 LYS A CA 1
ATOM 2269 C C . LYS A 1 279 ? 7.894 -3.334 -20.406 1.00 96.88 279 LYS A C 1
ATOM 2271 O O . LYS A 1 279 ? 7.882 -2.793 -21.505 1.00 96.88 279 LYS A O 1
ATOM 2276 N N . VAL A 1 280 ? 9.024 -3.659 -19.776 1.00 96.94 280 VAL A N 1
ATOM 2277 C CA . VAL A 1 280 ? 10.371 -3.450 -20.335 1.00 96.94 280 VAL A CA 1
ATOM 2278 C C . VAL A 1 280 ? 10.787 -4.610 -21.242 1.00 96.94 280 VAL A C 1
ATOM 2280 O O . VAL A 1 280 ? 11.660 -4.448 -22.095 1.00 96.94 280 VAL A O 1
ATOM 2283 N N . ILE A 1 281 ? 10.175 -5.786 -21.081 1.00 96.25 281 ILE A N 1
ATOM 2284 C CA . ILE A 1 281 ? 10.524 -6.970 -21.865 1.00 96.25 281 ILE A CA 1
ATOM 2285 C C . ILE A 1 281 ? 9.948 -6.814 -23.283 1.00 96.25 281 ILE A C 1
ATOM 2287 O O . ILE A 1 281 ? 8.736 -6.636 -23.431 1.00 96.25 281 ILE A O 1
ATOM 2291 N N . PRO A 1 282 ? 10.778 -6.916 -24.341 1.00 94.56 282 PRO A N 1
ATOM 2292 C CA . PRO A 1 282 ? 10.295 -6.833 -25.712 1.00 94.56 282 PRO A CA 1
ATOM 2293 C C . PRO A 1 282 ? 9.380 -8.026 -26.004 1.00 94.56 282 PRO A C 1
ATOM 2295 O O . PRO A 1 282 ? 9.804 -9.182 -25.951 1.00 94.56 282 PRO A O 1
ATOM 2298 N N . THR A 1 283 ? 8.117 -7.728 -26.287 1.00 95.38 283 THR A N 1
ATOM 2299 C CA . THR A 1 283 ? 7.060 -8.692 -26.604 1.00 95.38 283 THR A CA 1
ATOM 2300 C C . THR A 1 283 ? 6.334 -8.233 -27.864 1.00 95.38 283 THR A C 1
ATOM 2302 O O . THR A 1 283 ? 6.247 -7.034 -28.131 1.00 95.38 283 THR A O 1
ATOM 2305 N N . ALA A 1 284 ? 5.849 -9.180 -28.670 1.00 93.38 284 ALA A N 1
ATOM 2306 C CA . ALA A 1 284 ? 5.151 -8.867 -29.919 1.00 93.38 284 ALA A CA 1
ATOM 2307 C C . ALA A 1 284 ? 3.750 -8.279 -29.667 1.00 93.38 284 ALA A C 1
ATOM 2309 O O . ALA A 1 284 ? 3.235 -7.509 -30.472 1.00 93.38 284 ALA A O 1
ATOM 2310 N N . ILE A 1 285 ? 3.141 -8.645 -28.537 1.00 91.69 285 ILE A N 1
ATOM 2311 C CA . ILE A 1 285 ? 1.812 -8.218 -28.095 1.00 91.69 285 ILE A CA 1
ATOM 2312 C C . ILE A 1 285 ? 1.970 -7.669 -26.672 1.00 91.69 285 ILE A C 1
ATOM 2314 O O . ILE A 1 285 ? 2.679 -8.300 -25.889 1.00 91.69 285 ILE A O 1
ATOM 2318 N N . PRO A 1 286 ? 1.332 -6.544 -26.297 1.00 92.69 286 PRO A N 1
ATOM 2319 C CA . PRO A 1 286 ? 1.369 -6.056 -24.921 1.00 92.69 286 PRO A CA 1
ATOM 2320 C C . PRO A 1 286 ? 0.811 -7.116 -23.961 1.00 92.69 286 PRO A C 1
ATOM 2322 O O . PRO A 1 286 ? -0.343 -7.528 -24.080 1.00 92.69 286 PRO A O 1
ATOM 2325 N N . VAL A 1 287 ? 1.638 -7.564 -23.013 1.00 94.94 287 VAL A N 1
ATOM 2326 C CA . VAL A 1 287 ? 1.294 -8.654 -22.089 1.00 94.94 287 VAL A CA 1
ATOM 2327 C C . VAL A 1 287 ? 1.036 -8.123 -20.678 1.00 94.94 287 VAL A C 1
ATOM 2329 O O . VAL A 1 287 ? 1.811 -7.327 -20.150 1.00 94.94 287 VAL A O 1
ATOM 2332 N N . ASN A 1 288 ? -0.026 -8.620 -20.039 1.00 96.62 288 ASN A N 1
ATOM 2333 C CA . ASN A 1 288 ? -0.326 -8.386 -18.623 1.00 96.62 288 ASN A CA 1
ATOM 2334 C C . ASN A 1 288 ? 0.111 -9.579 -17.753 1.00 96.62 288 ASN A C 1
ATOM 2336 O O . ASN A 1 288 ? 0.158 -10.714 -18.226 1.00 96.62 288 ASN A O 1
ATOM 2340 N N . LEU A 1 289 ? 0.363 -9.349 -16.457 1.00 97.00 289 LEU A N 1
ATOM 2341 C CA . LEU A 1 289 ? 0.778 -10.402 -15.509 1.00 97.00 289 LEU A CA 1
ATOM 2342 C C . LEU A 1 289 ? -0.189 -11.596 -15.478 1.00 97.00 289 LEU A C 1
ATOM 2344 O O . LEU A 1 289 ? 0.251 -12.742 -15.459 1.00 97.00 289 LEU A O 1
ATOM 2348 N N . GLU A 1 290 ? -1.497 -11.338 -15.540 1.00 96.00 290 GLU A N 1
ATOM 2349 C CA . GLU A 1 290 ? -2.527 -12.385 -15.550 1.00 96.00 290 GLU A CA 1
ATOM 2350 C C . GLU A 1 290 ? -2.465 -13.259 -16.810 1.00 96.00 290 GLU A C 1
ATOM 2352 O O . GLU A 1 290 ? -2.657 -14.473 -16.732 1.00 96.00 290 GLU A O 1
ATOM 2357 N N . MET A 1 291 ? -2.130 -12.670 -17.964 1.00 96.12 291 MET A N 1
ATOM 2358 C CA . MET A 1 291 ? -1.952 -13.419 -19.212 1.00 96.12 291 MET A CA 1
ATOM 2359 C C . MET A 1 291 ? -0.724 -14.325 -19.134 1.00 96.12 291 MET A C 1
ATOM 2361 O O . MET A 1 291 ? -0.797 -15.483 -19.537 1.00 96.12 291 MET A O 1
ATOM 2365 N N . ILE A 1 292 ? 0.379 -13.821 -18.568 1.00 95.62 292 ILE A N 1
ATOM 2366 C CA . ILE A 1 292 ? 1.604 -14.605 -18.353 1.00 95.62 292 ILE A CA 1
ATOM 2367 C C . ILE A 1 292 ? 1.306 -15.779 -17.419 1.00 95.62 292 ILE A C 1
ATOM 2369 O O . ILE A 1 292 ? 1.638 -16.916 -17.743 1.00 95.62 292 ILE A O 1
ATOM 2373 N N . ALA A 1 293 ? 0.632 -15.516 -16.297 1.00 95.44 293 ALA A N 1
ATOM 2374 C CA . ALA A 1 293 ? 0.277 -16.527 -15.306 1.00 95.44 293 ALA A CA 1
ATOM 2375 C C . ALA A 1 293 ? -0.603 -17.642 -15.888 1.00 95.44 293 ALA A C 1
ATOM 2377 O O . ALA A 1 293 ? -0.360 -18.817 -15.623 1.00 95.44 293 ALA A O 1
ATOM 2378 N N . SER A 1 294 ? -1.591 -17.266 -16.704 1.00 95.50 294 SER A N 1
ATOM 2379 C CA . SER A 1 294 ? -2.559 -18.191 -17.305 1.00 95.50 294 SER A CA 1
ATOM 2380 C C . SER A 1 294 ? -1.989 -18.965 -18.496 1.00 95.50 294 SER A C 1
ATOM 2382 O O . SER A 1 294 ? -2.506 -20.021 -18.867 1.00 95.50 294 SER A O 1
ATOM 2384 N N . SER A 1 295 ? -0.937 -18.444 -19.130 1.00 95.00 295 SER A N 1
ATOM 2385 C CA . SER A 1 295 ? -0.330 -19.080 -20.292 1.00 95.00 295 SER A CA 1
ATOM 2386 C C . SER A 1 295 ? 0.413 -20.360 -19.902 1.00 95.00 295 SER A C 1
ATOM 2388 O O . SER A 1 295 ? 1.237 -20.381 -18.989 1.00 95.00 295 SER A O 1
ATOM 2390 N N . LYS A 1 296 ? 0.161 -21.445 -20.641 1.00 94.81 296 LYS A N 1
ATOM 2391 C CA . LYS A 1 296 ? 0.973 -22.668 -20.531 1.00 94.81 296 LYS A CA 1
ATOM 2392 C C . LYS A 1 296 ? 2.327 -22.524 -21.223 1.00 94.81 296 LYS A C 1
ATOM 2394 O O . LYS A 1 296 ? 3.263 -23.233 -20.877 1.00 94.81 296 LYS A O 1
ATOM 2399 N N . ASN A 1 297 ? 2.417 -21.645 -22.223 1.00 93.88 297 ASN A N 1
ATOM 2400 C CA . ASN A 1 297 ? 3.605 -21.500 -23.047 1.00 93.88 297 ASN A CA 1
ATOM 2401 C C . ASN A 1 297 ? 3.939 -20.023 -23.256 1.00 93.88 297 ASN A C 1
ATOM 2403 O O . ASN A 1 297 ? 3.283 -19.326 -24.019 1.00 93.88 297 ASN A O 1
ATOM 2407 N N . VAL A 1 298 ? 4.974 -19.554 -22.567 1.00 93.50 298 VAL A N 1
ATOM 2408 C CA . VAL A 1 298 ? 5.361 -18.137 -22.541 1.00 93.50 298 VAL A CA 1
ATOM 2409 C C . VAL A 1 298 ? 6.056 -17.690 -23.835 1.00 93.50 298 VAL A C 1
ATOM 2411 O O . VAL A 1 298 ? 6.195 -16.496 -24.091 1.00 93.50 298 VAL A O 1
ATOM 2414 N N . ALA A 1 299 ? 6.483 -18.645 -24.671 1.00 92.50 299 ALA A N 1
ATOM 2415 C CA . ALA A 1 299 ? 7.147 -18.385 -25.949 1.00 92.50 299 ALA A CA 1
ATOM 2416 C C . ALA A 1 299 ? 6.240 -17.657 -26.954 1.00 92.50 299 ALA A C 1
ATOM 2418 O O . ALA A 1 299 ? 6.718 -16.837 -27.738 1.00 92.50 299 ALA A O 1
ATOM 2419 N N . THR A 1 300 ? 4.926 -17.892 -26.879 1.00 93.00 300 THR A N 1
ATOM 2420 C CA . THR A 1 300 ? 3.942 -17.335 -27.819 1.00 93.00 300 THR A CA 1
ATOM 2421 C C . THR A 1 300 ? 3.850 -15.811 -27.771 1.00 93.00 300 THR A C 1
ATOM 2423 O O . THR A 1 300 ? 3.309 -15.207 -28.688 1.00 93.00 300 THR A O 1
ATOM 2426 N N . PHE A 1 301 ? 4.355 -15.173 -26.711 1.00 93.75 301 PHE A N 1
ATOM 2427 C CA . PHE A 1 301 ? 4.358 -13.712 -26.578 1.00 93.75 301 PHE A CA 1
ATOM 2428 C C . PHE A 1 301 ? 5.566 -13.030 -27.234 1.00 93.75 301 PHE A C 1
ATOM 2430 O O . PHE A 1 301 ? 5.578 -11.806 -27.376 1.00 93.75 301 PHE A O 1
ATOM 2437 N N . ILE A 1 302 ? 6.599 -13.798 -27.587 1.00 92.31 302 ILE A N 1
ATOM 2438 C CA . ILE A 1 302 ? 7.872 -13.268 -28.093 1.00 92.31 302 ILE A CA 1
ATOM 2439 C C . ILE A 1 302 ? 8.019 -13.526 -29.581 1.00 92.31 302 ILE A C 1
ATOM 2441 O O . ILE A 1 302 ? 8.580 -12.681 -30.276 1.00 92.31 302 ILE A O 1
ATOM 2445 N N . GLU A 1 303 ? 7.548 -14.678 -30.063 1.00 85.75 303 GLU A N 1
ATOM 2446 C CA . GLU A 1 303 ? 7.646 -14.988 -31.482 1.00 85.75 303 GLU A CA 1
ATOM 2447 C C . GLU A 1 303 ? 6.901 -13.909 -32.277 1.00 85.75 303 GLU A C 1
ATOM 2449 O O . GLU A 1 303 ? 5.700 -13.707 -32.062 1.00 85.75 303 GLU A O 1
ATOM 2454 N N . PRO A 1 304 ? 7.606 -13.163 -33.156 1.00 74.44 304 PRO A N 1
ATOM 2455 C CA . PRO A 1 304 ? 6.933 -12.241 -34.048 1.00 74.44 304 PRO A CA 1
ATOM 2456 C C . PRO A 1 304 ? 5.955 -13.098 -34.827 1.00 74.44 304 PRO A C 1
ATOM 2458 O O . PRO A 1 304 ? 6.368 -14.133 -35.347 1.00 74.44 304 PRO A O 1
ATOM 2461 N N . VAL A 1 305 ? 4.678 -12.708 -34.841 1.00 66.56 305 VAL A N 1
ATOM 2462 C CA . VAL A 1 305 ? 3.624 -13.387 -35.597 1.00 66.56 305 VAL A CA 1
ATOM 2463 C C . VAL A 1 305 ? 4.151 -13.526 -37.016 1.00 66.56 305 VAL A C 1
ATOM 2465 O O . VAL A 1 305 ? 4.123 -12.568 -37.787 1.00 66.56 305 VAL A O 1
ATOM 2468 N N . SER A 1 306 ? 4.759 -14.674 -37.321 1.00 60.81 306 SER A N 1
ATOM 2469 C CA . SER A 1 306 ? 5.448 -14.880 -38.578 1.00 60.81 306 SER A CA 1
ATOM 2470 C C . SER A 1 306 ? 4.316 -14.927 -39.562 1.00 60.81 306 SER A C 1
ATOM 2472 O O . SER A 1 306 ? 3.560 -15.901 -39.531 1.00 60.81 306 SER A O 1
ATOM 2474 N N . VAL A 1 307 ? 4.149 -13.805 -40.271 1.00 55.94 307 VAL A N 1
ATOM 2475 C CA . VAL A 1 307 ? 3.147 -13.508 -41.288 1.00 55.94 307 VAL A CA 1
ATOM 2476 C C . VAL A 1 307 ? 2.449 -14.800 -41.640 1.00 55.94 307 VAL A C 1
ATOM 2478 O O . VAL A 1 307 ? 3.022 -15.618 -42.366 1.00 55.94 307 VAL A O 1
ATOM 2481 N N . GLN A 1 308 ? 1.290 -15.045 -41.013 1.00 55.38 308 GLN A N 1
ATOM 2482 C CA . GLN A 1 308 ? 0.448 -16.156 -41.418 1.00 55.38 308 GLN A CA 1
ATOM 2483 C C . GLN A 1 308 ? 0.351 -15.987 -42.922 1.00 55.38 308 GLN A C 1
ATOM 2485 O O . GLN A 1 308 ? -0.165 -14.963 -43.381 1.00 55.38 308 GLN A O 1
ATOM 2490 N N . LYS A 1 309 ? 0.976 -16.911 -43.671 1.00 56.31 309 LYS A N 1
ATOM 2491 C CA . LYS A 1 309 ? 0.861 -16.967 -45.126 1.00 56.31 309 LYS A CA 1
ATOM 2492 C C . LYS A 1 309 ? -0.612 -16.701 -45.385 1.00 56.31 309 LYS A C 1
ATOM 2494 O O . LYS A 1 309 ? -1.405 -17.444 -44.797 1.00 56.31 309 LYS A O 1
ATOM 2499 N N . PRO A 1 310 ? -0.973 -15.637 -46.131 1.00 50.28 310 PRO A N 1
ATOM 2500 C CA . PRO A 1 310 ? -2.369 -15.320 -46.359 1.00 50.28 310 PRO A CA 1
ATOM 2501 C C . PRO A 1 310 ? -2.998 -16.627 -46.795 1.00 50.28 310 PRO A C 1
ATOM 2503 O O . PRO A 1 310 ? -2.517 -17.245 -47.750 1.00 50.28 310 PRO A O 1
ATOM 2506 N N . ILE A 1 311 ? -3.946 -17.117 -45.993 1.00 55.84 311 ILE A N 1
ATOM 2507 C CA . ILE A 1 311 ? -4.731 -18.291 -46.331 1.00 55.84 311 ILE A CA 1
ATOM 2508 C C . ILE A 1 311 ? -5.302 -17.907 -47.681 1.00 55.84 311 ILE A C 1
ATOM 2510 O O . ILE A 1 311 ? -6.140 -17.009 -47.754 1.00 55.84 311 ILE A O 1
ATOM 2514 N N . GLN A 1 312 ? -4.717 -18.466 -48.745 1.00 52.94 312 GLN A N 1
ATOM 2515 C CA . GLN A 1 312 ? -5.140 -18.199 -50.101 1.00 52.94 312 GLN A CA 1
ATOM 2516 C C . GLN A 1 312 ? -6.615 -18.536 -50.085 1.00 52.94 312 GLN A C 1
ATOM 2518 O O . GLN A 1 312 ? -6.987 -19.691 -49.857 1.00 52.94 312 GLN A O 1
ATOM 2523 N N . ALA A 1 313 ? -7.436 -17.493 -50.190 1.00 52.62 313 ALA A N 1
ATOM 2524 C CA . ALA A 1 313 ? -8.864 -17.625 -50.301 1.00 52.62 313 ALA A CA 1
ATOM 2525 C C . ALA A 1 313 ? -9.078 -18.645 -51.413 1.00 52.62 313 ALA A C 1
ATOM 2527 O O . ALA A 1 313 ? -8.701 -18.393 -52.558 1.00 52.62 313 ALA A O 1
ATOM 2528 N N . LYS A 1 314 ? -9.579 -19.833 -51.051 1.00 55.03 314 LYS A N 1
ATOM 2529 C CA . LYS A 1 314 ? -10.019 -20.826 -52.022 1.00 55.03 314 LYS A CA 1
ATOM 2530 C C . LYS A 1 314 ? -11.036 -20.111 -52.891 1.00 55.03 314 LYS A C 1
ATOM 2532 O O . LYS A 1 314 ? -12.157 -19.851 -52.467 1.00 55.03 314 LYS A O 1
ATOM 2537 N N . THR A 1 315 ? -10.574 -19.736 -54.074 1.00 46.59 315 THR A N 1
ATOM 2538 C CA . THR A 1 315 ? -11.336 -19.103 -55.129 1.00 46.59 315 THR A CA 1
ATOM 2539 C C . THR A 1 315 ? -12.507 -20.021 -55.435 1.00 46.59 315 THR A C 1
ATOM 2541 O O . THR A 1 315 ? -12.343 -21.099 -56.007 1.00 46.59 315 THR A O 1
ATOM 2544 N N . ILE A 1 316 ? -13.695 -19.615 -54.997 1.00 51.44 316 ILE A N 1
ATOM 2545 C CA . ILE A 1 316 ? -14.943 -20.134 -55.534 1.00 51.44 316 ILE A CA 1
ATOM 2546 C C . ILE A 1 316 ? -14.937 -19.722 -57.006 1.00 51.44 316 ILE A C 1
ATOM 2548 O O . ILE A 1 316 ? -14.900 -18.538 -57.335 1.00 51.44 316 ILE A O 1
ATOM 2552 N N . LYS A 1 317 ? -14.863 -20.725 -57.883 1.00 51.19 317 LYS A N 1
ATOM 2553 C CA . LYS A 1 317 ? -14.924 -20.574 -59.336 1.00 51.19 317 LYS A CA 1
ATOM 2554 C C . LYS A 1 317 ? -16.207 -19.832 -59.714 1.00 51.19 317 LYS A C 1
ATOM 2556 O O . LYS A 1 317 ? -17.295 -20.345 -59.472 1.00 51.19 317 LYS A O 1
ATOM 2561 N N . GLN A 1 318 ? -16.068 -18.703 -60.397 1.00 42.56 318 GLN A N 1
ATOM 2562 C CA . GLN A 1 318 ? -17.105 -18.173 -61.275 1.00 42.56 318 GLN A CA 1
ATOM 2563 C C . GLN A 1 318 ? -16.466 -17.906 -62.651 1.00 42.56 318 GLN A C 1
ATOM 2565 O O . GLN A 1 318 ? -15.370 -17.341 -62.688 1.00 42.56 318 GLN A O 1
ATOM 2570 N N . PRO A 1 319 ? -17.065 -18.351 -63.772 1.00 56.44 319 PRO A N 1
ATOM 2571 C CA . PRO A 1 319 ? -16.440 -18.261 -65.085 1.00 56.44 319 PRO A CA 1
ATOM 2572 C C . PRO A 1 319 ? -17.092 -17.160 -65.923 1.00 56.44 319 PRO A C 1
ATOM 2574 O O . PRO A 1 319 ? -18.179 -17.389 -66.429 1.00 56.44 319 PRO A O 1
ATOM 2577 N N . GLN A 1 320 ? -16.444 -16.012 -66.128 1.00 43.66 320 GLN A N 1
ATOM 2578 C CA . GLN A 1 320 ? -16.738 -15.089 -67.243 1.00 43.66 320 GLN A CA 1
ATOM 2579 C C . GLN A 1 320 ? -15.446 -14.322 -67.569 1.00 43.66 320 GLN A C 1
ATOM 2581 O O . GLN A 1 320 ? -14.836 -13.727 -66.691 1.00 43.66 320 GLN A O 1
ATOM 2586 N N . ALA A 1 321 ? -14.814 -14.593 -68.710 1.00 43.53 321 ALA A N 1
ATOM 2587 C CA . ALA A 1 321 ? -15.095 -14.047 -70.042 1.00 43.53 321 ALA A CA 1
ATOM 2588 C C . ALA A 1 321 ? -14.166 -12.856 -70.352 1.00 43.53 321 ALA A C 1
ATOM 2590 O O . ALA A 1 321 ? -14.322 -11.758 -69.837 1.00 43.53 321 ALA A O 1
ATOM 2591 N N . SER A 1 322 ? -13.170 -13.159 -71.189 1.00 49.00 322 SER A N 1
ATOM 2592 C CA . SER A 1 322 ? -12.534 -12.306 -72.202 1.00 49.00 322 SER A CA 1
ATOM 2593 C C . SER A 1 322 ? -12.459 -10.788 -71.978 1.00 49.00 322 SER A C 1
ATOM 2595 O O . SER A 1 322 ? -13.436 -10.076 -72.189 1.00 49.00 322 SER A O 1
ATOM 2597 N N . SER A 1 323 ? -11.235 -10.272 -71.841 1.00 44.50 323 SER A N 1
ATOM 2598 C CA . SER A 1 323 ? -10.804 -9.135 -72.663 1.00 44.50 323 SER A CA 1
ATOM 2599 C C . SER A 1 323 ? -9.282 -9.125 -72.831 1.00 44.50 323 SER A C 1
ATOM 2601 O O . SER A 1 323 ? -8.528 -9.415 -71.906 1.00 44.50 323 SER A O 1
ATOM 2603 N N . LYS A 1 324 ? -8.878 -8.864 -74.071 1.00 49.69 324 LYS A N 1
ATOM 2604 C CA . LYS A 1 324 ? -7.532 -8.853 -74.654 1.00 49.69 324 LYS A CA 1
ATOM 2605 C C . LYS A 1 324 ? -6.868 -7.472 -74.494 1.00 49.69 324 LYS A C 1
ATOM 2607 O O . LYS A 1 324 ? -7.576 -6.475 -74.423 1.00 49.69 324 LYS A O 1
ATOM 2612 N N . ASN A 1 325 ? -5.536 -7.467 -74.669 1.00 43.84 325 ASN A N 1
ATOM 2613 C CA . ASN A 1 325 ? -4.624 -6.345 -75.003 1.00 43.84 325 ASN A CA 1
ATOM 2614 C C . ASN A 1 325 ? -4.120 -5.511 -73.800 1.00 43.84 325 ASN A C 1
ATOM 2616 O O . ASN A 1 325 ? -4.916 -5.157 -72.948 1.00 43.84 325 ASN A O 1
ATOM 2620 N N . VAL A 1 326 ? -2.845 -5.114 -73.634 1.00 46.22 326 VAL A N 1
ATOM 2621 C CA . VAL A 1 326 ? -1.597 -5.104 -74.444 1.00 46.22 326 VAL A CA 1
ATOM 2622 C C . VAL A 1 326 ? -0.399 -4.783 -73.486 1.00 46.22 326 VAL A C 1
ATOM 2624 O O . VAL A 1 326 ? -0.660 -4.335 -72.369 1.00 46.22 326 VAL A O 1
ATOM 2627 N N . PRO A 1 327 ? 0.886 -5.024 -73.854 1.00 62.47 327 PRO A N 1
ATOM 2628 C CA . PRO A 1 327 ? 2.054 -5.052 -72.947 1.00 62.47 327 PRO A CA 1
ATOM 2629 C C . PRO A 1 327 ? 3.011 -3.829 -73.055 1.00 62.47 327 PRO A C 1
ATOM 2631 O O . PRO A 1 327 ? 2.768 -2.945 -73.868 1.00 62.47 327 PRO A O 1
ATOM 2634 N N . LEU A 1 328 ? 4.149 -3.886 -72.317 1.00 39.38 328 LEU A N 1
ATOM 2635 C CA . LEU A 1 328 ? 5.363 -3.006 -72.288 1.00 39.38 328 LEU A CA 1
ATOM 2636 C C . LEU A 1 328 ? 5.329 -1.934 -71.169 1.00 39.38 328 LEU A C 1
ATOM 2638 O O . LEU A 1 328 ? 4.307 -1.295 -70.989 1.00 39.38 328 LEU A O 1
ATOM 2642 N N . LYS A 1 329 ? 6.364 -1.631 -70.363 1.00 46.19 329 LYS A N 1
ATOM 2643 C CA . LYS A 1 329 ? 7.838 -1.782 -70.418 1.00 46.19 329 LYS A CA 1
ATOM 2644 C C . LYS A 1 329 ? 8.442 -1.491 -69.008 1.00 46.19 329 LYS A C 1
ATOM 2646 O O . LYS A 1 329 ? 7.751 -0.877 -68.197 1.00 46.19 329 LYS A O 1
ATOM 2651 N N . PRO A 1 330 ? 9.720 -1.831 -68.728 1.00 61.12 330 PRO A N 1
ATOM 2652 C CA . PRO A 1 330 ? 10.449 -1.471 -67.501 1.00 61.12 330 PRO A CA 1
ATOM 2653 C C . PRO A 1 330 ? 11.451 -0.305 -67.705 1.00 61.12 330 PRO A C 1
ATOM 2655 O O . PRO A 1 330 ? 12.057 -0.199 -68.768 1.00 61.12 330 PRO A O 1
ATOM 2658 N N . MET A 1 331 ? 11.688 0.521 -66.676 1.00 43.50 331 MET A N 1
ATOM 2659 C CA . MET A 1 331 ? 12.820 1.473 -66.547 1.00 43.50 331 MET A CA 1
ATOM 2660 C C . MET A 1 331 ? 13.188 1.550 -65.052 1.00 43.50 331 MET A C 1
ATOM 2662 O O . MET A 1 331 ? 12.310 1.775 -64.229 1.00 43.50 331 MET A O 1
ATOM 2666 N N . GLN A 1 332 ? 14.354 1.078 -64.598 1.00 44.03 332 GLN A N 1
ATOM 2667 C CA . GLN A 1 332 ? 15.705 1.668 -64.647 1.00 44.03 332 GLN A CA 1
ATOM 2668 C C . GLN A 1 332 ? 15.909 3.004 -63.901 1.00 44.03 332 GLN A C 1
ATOM 2670 O O . GLN A 1 332 ? 15.423 4.045 -64.328 1.00 44.03 332 GLN A O 1
ATOM 2675 N N . SER A 1 333 ? 16.842 2.923 -62.934 1.00 44.25 333 SER A N 1
ATOM 2676 C CA . SER A 1 333 ? 17.815 3.943 -62.477 1.00 44.25 333 SER A CA 1
ATOM 2677 C C . SER A 1 333 ? 17.346 4.989 -61.442 1.00 44.25 333 SER A C 1
ATOM 2679 O O . SER A 1 333 ? 16.198 5.400 -61.467 1.00 44.25 333 SER A O 1
ATOM 2681 N N . ALA A 1 334 ? 18.138 5.443 -60.458 1.00 44.19 334 ALA A N 1
ATOM 2682 C CA . ALA A 1 334 ? 19.597 5.482 -60.285 1.00 44.19 334 ALA A CA 1
ATOM 2683 C C . ALA A 1 334 ? 19.995 5.611 -58.779 1.00 44.19 334 ALA A C 1
ATOM 2685 O O . ALA A 1 334 ? 19.129 5.887 -57.946 1.00 44.19 334 ALA A O 1
ATOM 2686 N N . PRO A 1 335 ? 21.289 5.443 -58.421 1.00 56.25 335 PRO A N 1
ATOM 2687 C CA . PRO A 1 335 ? 21.842 5.66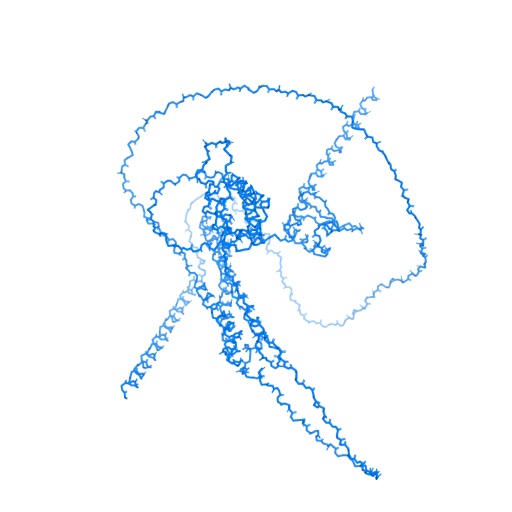3 -57.080 1.00 56.25 335 PRO A CA 1
ATOM 2688 C C . PRO A 1 335 ? 22.449 7.073 -56.928 1.00 56.25 335 PRO A C 1
ATOM 2690 O O . PRO A 1 335 ? 22.957 7.633 -57.896 1.00 56.25 335 PRO A O 1
ATOM 2693 N N . VAL A 1 336 ? 22.485 7.622 -55.707 1.00 49.53 336 VAL A N 1
ATOM 2694 C CA . VAL A 1 336 ? 23.281 8.823 -55.385 1.00 49.53 336 VAL A CA 1
ATOM 2695 C C . VAL A 1 336 ? 24.195 8.538 -54.194 1.00 49.53 336 VAL A C 1
ATOM 2697 O O . VAL A 1 336 ? 23.746 8.313 -53.072 1.00 49.53 336 VAL A O 1
ATOM 2700 N N . GLN A 1 337 ? 25.495 8.536 -54.490 1.00 48.72 337 GLN A N 1
ATOM 2701 C CA . GLN A 1 337 ? 26.619 8.683 -53.567 1.00 48.72 337 GLN A CA 1
ATOM 2702 C C . GLN A 1 337 ? 26.938 10.171 -53.371 1.00 48.72 337 GLN A C 1
ATOM 2704 O O . GLN A 1 337 ? 26.844 10.921 -54.335 1.00 48.72 337 GLN A O 1
ATOM 2709 N N . SER A 1 338 ? 27.400 10.542 -52.169 1.00 47.84 338 SER A N 1
ATOM 2710 C CA . SER A 1 338 ? 28.411 11.582 -51.837 1.00 47.84 338 SER A CA 1
ATOM 2711 C C . SER A 1 338 ? 28.146 12.059 -50.399 1.00 47.84 338 SER A C 1
ATOM 2713 O O . SER A 1 338 ? 26.989 12.279 -50.068 1.00 47.84 338 SER A O 1
ATOM 2715 N N . ALA A 1 339 ? 29.074 12.290 -49.474 1.00 44.97 339 ALA A N 1
ATOM 2716 C CA . ALA A 1 339 ? 30.526 12.169 -49.379 1.00 44.97 339 ALA A CA 1
ATOM 2717 C C . ALA A 1 339 ? 30.897 12.306 -47.873 1.00 44.97 339 ALA A C 1
ATOM 2719 O O . ALA A 1 339 ? 30.100 12.856 -47.108 1.00 44.97 339 ALA A O 1
ATOM 2720 N N . PRO A 1 340 ? 32.081 11.850 -47.424 1.00 54.44 340 PRO A N 1
ATOM 2721 C CA . PRO A 1 340 ? 32.592 12.086 -46.076 1.00 54.44 340 PRO A CA 1
ATOM 2722 C C . PRO A 1 340 ? 33.536 13.301 -46.051 1.00 54.44 340 PRO A C 1
ATOM 2724 O O . PRO A 1 340 ? 34.389 13.437 -46.925 1.00 54.44 340 PRO A O 1
ATOM 2727 N N . MET A 1 341 ? 33.452 14.149 -45.021 1.00 49.97 341 MET A N 1
ATOM 2728 C CA . MET A 1 341 ? 34.528 15.096 -44.702 1.00 49.97 341 MET A CA 1
ATOM 2729 C C . MET A 1 341 ? 35.120 14.804 -43.328 1.00 49.97 341 MET A C 1
ATOM 2731 O O . MET A 1 341 ? 34.436 14.737 -42.309 1.00 49.97 341 MET A O 1
ATOM 2735 N N . GLN A 1 342 ? 36.429 14.595 -43.376 1.00 43.12 342 GLN A N 1
ATOM 2736 C CA . GLN A 1 342 ? 37.347 14.368 -42.280 1.00 43.12 342 GLN A CA 1
ATOM 2737 C C . GLN A 1 342 ? 37.827 15.691 -41.663 1.00 43.12 342 GLN A C 1
ATOM 2739 O O . GLN A 1 342 ? 37.833 16.732 -42.314 1.00 43.12 342 GLN A O 1
ATOM 2744 N N . ALA A 1 343 ? 38.401 15.527 -40.467 1.00 40.38 343 ALA A N 1
ATOM 2745 C CA . ALA A 1 343 ? 39.549 16.251 -39.917 1.00 40.38 343 ALA A CA 1
ATOM 2746 C C . ALA A 1 343 ? 39.319 17.644 -39.300 1.00 40.38 343 ALA A C 1
ATOM 2748 O O . ALA A 1 343 ? 39.054 18.621 -39.987 1.00 40.38 343 ALA A O 1
ATOM 2749 N N . LYS A 1 344 ? 39.660 17.780 -38.011 1.00 47.84 344 LYS A N 1
ATOM 2750 C CA . LYS A 1 344 ? 41.027 18.169 -37.610 1.00 47.84 344 LYS A CA 1
ATOM 2751 C C . LYS A 1 344 ? 41.225 18.098 -36.093 1.00 47.84 344 LYS A C 1
ATOM 2753 O O . LYS A 1 344 ? 40.388 18.536 -35.313 1.00 47.84 344 LYS A O 1
ATOM 2758 N N . ALA A 1 345 ? 42.370 17.536 -35.723 1.00 44.44 345 ALA A N 1
ATOM 2759 C CA . ALA A 1 345 ? 42.965 17.545 -34.398 1.00 44.44 345 ALA A CA 1
ATOM 2760 C C . ALA A 1 345 ? 43.765 18.839 -34.174 1.00 44.44 345 ALA A C 1
ATOM 2762 O O . ALA A 1 345 ? 44.423 19.291 -35.110 1.00 44.44 345 ALA A O 1
ATOM 2763 N N . THR A 1 346 ? 43.780 19.347 -32.934 1.00 48.47 346 THR A N 1
ATOM 2764 C CA . THR A 1 346 ? 44.773 20.321 -32.435 1.00 48.47 346 THR A CA 1
ATOM 2765 C C . THR A 1 346 ? 45.019 20.110 -30.931 1.00 48.47 346 THR A C 1
ATOM 2767 O O . THR A 1 346 ? 44.423 20.748 -30.075 1.00 48.47 346 THR A O 1
ATOM 2770 N N . THR A 1 347 ? 45.782 19.073 -30.601 1.00 36.31 347 THR A N 1
ATOM 2771 C CA . THR A 1 347 ? 47.141 19.133 -30.032 1.00 36.31 347 THR A CA 1
ATOM 2772 C C . THR A 1 347 ? 47.610 20.457 -29.374 1.00 36.31 347 THR A C 1
ATOM 2774 O O . THR A 1 347 ? 47.858 21.427 -30.079 1.00 36.31 347 THR A O 1
ATOM 2777 N N . ILE A 1 348 ? 47.881 20.379 -28.055 1.00 40.00 348 ILE A N 1
ATOM 2778 C CA . ILE A 1 348 ? 49.050 20.940 -27.322 1.00 40.00 348 ILE A CA 1
ATOM 2779 C C . ILE A 1 348 ? 49.104 22.475 -27.094 1.00 40.00 348 ILE A C 1
ATOM 2781 O O . ILE A 1 348 ? 49.294 23.236 -28.030 1.00 40.00 348 ILE A O 1
ATOM 2785 N N . ASN A 1 349 ? 49.071 22.955 -25.838 1.00 40.91 349 ASN A N 1
ATOM 2786 C CA . ASN A 1 349 ? 50.273 23.179 -25.005 1.00 40.91 349 ASN A CA 1
ATOM 2787 C C . ASN A 1 349 ? 49.965 23.908 -23.681 1.00 40.91 349 ASN A C 1
ATOM 2789 O O . ASN A 1 349 ? 49.179 24.849 -23.626 1.00 40.91 349 ASN A O 1
ATOM 2793 N N . MET A 1 350 ? 50.663 23.474 -22.637 1.00 51.91 350 MET A N 1
ATOM 2794 C CA . MET A 1 350 ? 50.779 24.076 -21.308 1.00 51.91 350 MET A CA 1
ATOM 2795 C C . MET A 1 350 ? 52.105 24.860 -21.269 1.00 51.91 350 MET A C 1
ATOM 2797 O O . MET A 1 350 ? 53.051 24.442 -21.941 1.00 51.91 350 MET A O 1
ATOM 2801 N N . PRO A 1 351 ? 52.213 25.964 -20.511 1.00 55.09 351 PRO A N 1
ATOM 2802 C CA . PRO A 1 351 ? 53.379 26.043 -19.631 1.00 55.09 351 PRO A CA 1
ATOM 2803 C C . PRO A 1 351 ? 53.118 26.652 -18.243 1.00 55.09 351 PRO A C 1
ATOM 2805 O O . PRO A 1 351 ? 52.213 27.452 -18.014 1.00 55.09 351 PRO A O 1
ATOM 2808 N N . GLU A 1 352 ? 53.985 26.193 -17.350 1.00 40.88 352 GLU A N 1
ATOM 2809 C CA . GLU A 1 352 ? 54.186 26.412 -15.914 1.00 40.88 352 GLU A CA 1
ATOM 2810 C C . GLU A 1 352 ? 54.837 27.792 -15.599 1.00 40.88 352 GLU A C 1
ATOM 2812 O O . GLU A 1 352 ? 55.352 28.432 -16.521 1.00 40.88 352 GLU A O 1
ATOM 2817 N N . PRO A 1 353 ? 54.806 28.298 -14.341 1.00 60.59 353 PRO A N 1
ATOM 2818 C CA . PRO A 1 353 ? 54.992 29.713 -14.015 1.00 60.59 353 PRO A CA 1
ATOM 2819 C C . PRO A 1 353 ? 56.387 30.062 -13.462 1.00 60.59 353 PRO A C 1
ATOM 2821 O O . PRO A 1 353 ? 57.161 29.197 -13.061 1.00 60.59 353 PRO A O 1
ATOM 2824 N N . ALA A 1 354 ? 56.672 31.366 -13.363 1.00 38.97 354 ALA A N 1
ATOM 2825 C CA . ALA A 1 354 ? 57.808 31.911 -12.617 1.00 38.97 354 ALA A CA 1
ATOM 2826 C C . ALA A 1 354 ? 57.349 32.993 -11.609 1.00 38.97 354 ALA A C 1
ATOM 2828 O O . ALA A 1 354 ? 56.330 33.648 -11.844 1.00 38.97 354 ALA A O 1
ATOM 2829 N N . PRO A 1 355 ? 58.069 33.178 -10.483 1.00 56.84 355 PRO A N 1
ATOM 2830 C CA . PRO A 1 355 ? 57.570 33.865 -9.295 1.00 56.84 355 PRO A CA 1
ATOM 2831 C C . PRO A 1 355 ? 58.004 35.336 -9.238 1.00 56.84 355 PRO A C 1
ATOM 2833 O O . PRO A 1 355 ? 59.124 35.678 -9.619 1.00 56.84 355 PRO A O 1
ATOM 2836 N N . GLN A 1 356 ? 57.168 36.200 -8.660 1.00 46.91 356 GLN A N 1
ATOM 2837 C CA . GLN A 1 356 ? 57.591 37.531 -8.219 1.00 46.91 356 GLN A CA 1
ATOM 2838 C C . GLN A 1 356 ? 57.271 37.740 -6.735 1.00 46.91 356 GLN A C 1
ATOM 2840 O O . GLN A 1 356 ? 56.138 37.602 -6.282 1.00 46.91 356 GLN A O 1
ATOM 2845 N N . ARG A 1 357 ? 58.347 38.026 -5.992 1.00 44.38 357 ARG A N 1
ATOM 2846 C CA . ARG A 1 357 ? 58.408 38.534 -4.615 1.00 44.38 357 ARG A CA 1
ATOM 2847 C C . ARG A 1 357 ? 58.121 40.047 -4.577 1.00 44.38 357 ARG A C 1
ATOM 2849 O O . ARG A 1 357 ? 58.227 40.706 -5.605 1.00 44.38 357 ARG A O 1
ATOM 2856 N N . THR A 1 358 ? 57.984 40.560 -3.344 1.00 36.66 358 THR A N 1
ATOM 2857 C CA . THR A 1 358 ? 57.946 41.966 -2.845 1.00 36.66 358 THR A CA 1
ATOM 2858 C C . THR A 1 358 ? 56.530 42.536 -2.673 1.00 36.66 358 THR A C 1
ATOM 2860 O O . THR A 1 358 ? 55.700 42.364 -3.550 1.00 36.66 358 THR A O 1
ATOM 2863 N N . GLY A 1 359 ? 56.131 43.170 -1.562 1.00 36.06 359 GLY A N 1
ATOM 2864 C CA . GLY A 1 359 ? 56.764 43.545 -0.283 1.00 36.06 359 GLY A CA 1
ATOM 2865 C C . GLY A 1 359 ? 55.645 43.815 0.754 1.00 36.06 359 GLY A C 1
ATOM 2866 O O . GLY A 1 359 ? 54.515 44.093 0.375 1.00 36.06 359 GLY A O 1
ATOM 2867 N N . GLN A 1 360 ? 55.818 43.408 2.012 1.00 39.94 360 GLN A N 1
ATOM 2868 C CA . GLN A 1 360 ? 56.126 44.237 3.195 1.00 39.94 360 GLN A CA 1
ATOM 2869 C C . GLN A 1 360 ? 55.137 45.367 3.597 1.00 39.94 360 GLN A C 1
ATOM 2871 O O . GLN A 1 360 ? 55.105 46.428 2.990 1.00 39.94 360 GLN A O 1
ATOM 2876 N N . VAL A 1 361 ? 54.496 45.110 4.753 1.00 38.28 361 VAL A N 1
ATOM 2877 C CA . VAL A 1 361 ? 54.277 45.971 5.944 1.00 38.28 361 VAL A CA 1
ATOM 2878 C C . VAL A 1 361 ? 53.211 47.079 5.902 1.00 38.28 361 VAL A C 1
ATOM 2880 O O . VAL A 1 361 ? 53.390 48.137 5.313 1.00 38.28 361 VAL A O 1
ATOM 2883 N N . SER A 1 362 ? 52.166 46.901 6.719 1.00 39.94 362 SER A N 1
ATOM 2884 C CA . SER A 1 362 ? 51.871 47.830 7.827 1.00 39.94 362 SER A CA 1
ATOM 2885 C C . SER A 1 362 ? 51.072 47.123 8.928 1.00 39.94 362 SER A C 1
ATOM 2887 O O . SER A 1 362 ? 50.056 46.480 8.680 1.00 39.94 362 SER A O 1
ATOM 2889 N N . GLU A 1 363 ? 51.626 47.204 10.136 1.00 43.12 363 GLU A N 1
ATOM 2890 C CA . GLU A 1 363 ? 51.094 46.732 11.411 1.00 43.12 363 GLU A CA 1
ATOM 2891 C C . GLU A 1 363 ? 49.930 47.605 11.894 1.00 43.12 363 GLU A C 1
ATOM 2893 O O . GLU A 1 363 ? 49.925 48.817 11.675 1.00 43.12 363 GLU A O 1
ATOM 2898 N N . GLY A 1 364 ? 49.015 47.012 12.667 1.00 35.81 364 GLY A N 1
ATOM 2899 C CA . GLY A 1 364 ? 48.223 47.780 13.622 1.00 35.81 364 GLY A CA 1
ATOM 2900 C C . GLY A 1 364 ? 46.900 47.150 14.045 1.00 35.81 364 GLY A C 1
ATOM 2901 O O . GLY A 1 364 ? 45.881 47.417 13.426 1.00 35.81 364 GLY A O 1
ATOM 2902 N N . GLN A 1 365 ? 46.932 46.457 15.191 1.00 40.84 365 GLN A N 1
ATOM 2903 C CA . GLN A 1 365 ? 45.818 46.223 16.130 1.00 40.84 365 GLN A CA 1
ATOM 2904 C C . GLN A 1 365 ? 44.825 45.083 15.822 1.00 40.84 365 GLN A C 1
ATOM 2906 O O . GLN A 1 365 ? 43.806 45.293 15.176 1.00 40.84 365 GLN A O 1
ATOM 2911 N N . GLN A 1 366 ? 45.046 43.913 16.441 1.00 38.84 366 GLN A N 1
ATOM 2912 C CA . GLN A 1 366 ? 44.232 43.356 17.548 1.00 38.84 366 GLN A CA 1
ATOM 2913 C C . GLN A 1 366 ? 44.594 41.875 17.778 1.00 38.84 366 GLN A C 1
ATOM 2915 O O . GLN A 1 366 ? 43.909 40.972 17.315 1.00 38.84 366 GLN A O 1
ATOM 2920 N N . ASP A 1 367 ? 45.664 41.615 18.532 1.00 43.97 367 ASP A N 1
ATOM 2921 C CA . ASP A 1 367 ? 46.060 40.254 18.908 1.00 43.97 367 ASP A CA 1
ATOM 2922 C C . ASP A 1 367 ? 45.330 39.786 20.171 1.00 43.97 367 ASP A C 1
ATOM 2924 O O . ASP A 1 367 ? 45.850 39.879 21.280 1.00 43.97 367 ASP A O 1
ATOM 2928 N N . ILE A 1 368 ? 44.119 39.265 19.968 1.00 44.41 368 ILE A N 1
ATOM 2929 C CA . ILE A 1 368 ? 43.713 37.940 20.466 1.00 44.41 368 ILE A CA 1
ATOM 2930 C C . ILE A 1 368 ? 42.859 37.330 19.344 1.00 44.41 368 ILE A C 1
ATOM 2932 O O . ILE A 1 368 ? 41.652 37.160 19.484 1.00 44.41 368 ILE A O 1
ATOM 2936 N N . VAL A 1 369 ? 43.462 37.107 18.173 1.00 47.56 369 VAL A N 1
ATOM 2937 C CA . VAL A 1 369 ? 42.790 36.377 17.093 1.00 47.56 369 VAL A CA 1
ATOM 2938 C C . VAL A 1 369 ? 42.928 34.894 17.401 1.00 47.56 369 VAL A C 1
ATOM 2940 O O . VAL A 1 369 ? 44.038 34.367 17.518 1.00 47.56 369 VAL A O 1
ATOM 2943 N N . ASP A 1 370 ? 41.782 34.249 17.595 1.00 58.09 370 ASP A N 1
ATOM 2944 C CA . ASP A 1 370 ? 41.653 32.812 17.781 1.00 58.09 370 ASP A CA 1
ATOM 2945 C C . ASP A 1 370 ? 42.480 32.087 16.713 1.00 58.09 370 ASP A C 1
ATOM 2947 O O . ASP A 1 370 ? 42.250 32.251 15.515 1.00 58.09 370 ASP A O 1
ATOM 2951 N N . LYS A 1 371 ? 43.457 31.279 17.146 1.00 58.19 371 LYS A N 1
ATOM 2952 C CA . LYS A 1 371 ? 44.315 30.476 16.251 1.00 58.19 371 LYS A CA 1
ATOM 2953 C C . LYS A 1 371 ? 43.514 29.600 15.284 1.00 58.19 371 LYS A C 1
ATOM 2955 O O . LYS A 1 371 ? 44.048 29.206 14.252 1.00 58.19 371 LYS A O 1
ATOM 2960 N N . ASP A 1 372 ? 42.265 29.325 15.631 1.00 57.59 372 ASP A N 1
ATOM 2961 C CA . ASP A 1 372 ? 41.324 28.557 14.832 1.00 57.59 372 ASP A CA 1
ATOM 2962 C C . ASP A 1 372 ? 40.915 29.359 13.570 1.00 57.59 372 ASP A C 1
ATOM 2964 O O . ASP A 1 372 ? 41.090 28.876 12.453 1.00 57.59 372 ASP A O 1
ATOM 2968 N N . SER A 1 373 ? 40.597 30.658 13.696 1.00 63.28 373 SER A N 1
ATOM 2969 C CA . SER A 1 373 ? 40.156 31.510 12.570 1.00 63.28 373 SER A CA 1
ATOM 2970 C C . SER A 1 373 ? 41.155 31.570 11.406 1.00 63.28 373 SER A C 1
ATOM 2972 O O . SER A 1 373 ? 40.757 31.662 10.250 1.00 63.28 373 SER A O 1
ATOM 2974 N N . ILE A 1 374 ? 42.456 31.481 11.697 1.00 71.75 374 ILE A N 1
ATOM 2975 C CA . ILE A 1 374 ? 43.525 31.592 10.693 1.00 71.75 374 ILE A CA 1
ATOM 2976 C C . ILE A 1 374 ? 43.576 30.356 9.777 1.00 71.75 374 ILE A C 1
ATOM 2978 O O . ILE A 1 374 ? 43.965 30.470 8.613 1.00 71.75 374 ILE A O 1
ATOM 2982 N N . MET A 1 375 ? 43.192 29.170 10.265 1.00 76.31 375 MET A N 1
ATOM 2983 C CA . MET A 1 375 ? 43.225 27.952 9.444 1.00 76.31 375 MET A CA 1
ATOM 2984 C C . MET A 1 375 ? 42.104 27.924 8.406 1.00 76.31 375 MET A C 1
ATOM 2986 O O . MET A 1 375 ? 42.315 27.453 7.285 1.00 76.31 375 MET A O 1
ATOM 2990 N N . LEU A 1 376 ? 40.934 28.459 8.752 1.00 78.56 376 LEU A N 1
ATOM 2991 C CA . LEU A 1 376 ? 39.784 28.480 7.857 1.00 78.56 376 LEU A CA 1
ATOM 2992 C C . LEU A 1 376 ? 39.981 29.445 6.682 1.00 78.56 376 LEU A C 1
ATOM 2994 O O . LEU A 1 376 ? 39.660 29.094 5.545 1.00 78.56 376 LEU A O 1
ATOM 2998 N N . ASP A 1 377 ? 40.557 30.619 6.941 1.00 80.75 377 ASP A N 1
ATOM 2999 C CA . ASP A 1 377 ? 40.852 31.612 5.903 1.00 80.75 377 ASP A CA 1
ATOM 3000 C C . ASP A 1 377 ? 41.859 31.049 4.888 1.00 80.75 377 ASP A C 1
ATOM 3002 O O . ASP A 1 377 ? 41.638 31.100 3.677 1.00 80.75 377 ASP A O 1
ATOM 3006 N N . GLN A 1 378 ? 42.908 30.370 5.371 1.00 82.06 378 GLN A N 1
ATOM 3007 C CA . GLN A 1 378 ? 43.876 29.683 4.507 1.00 82.06 378 GLN A CA 1
ATOM 3008 C C . GLN A 1 378 ? 43.237 28.547 3.695 1.00 82.06 378 GLN A C 1
ATOM 3010 O O . GLN A 1 378 ? 43.599 28.336 2.535 1.00 82.06 378 GLN A O 1
ATOM 3015 N N . PHE A 1 379 ? 42.275 27.817 4.270 1.00 81.38 379 PHE A N 1
ATOM 3016 C CA . PHE A 1 379 ? 41.535 26.777 3.557 1.00 81.38 379 PHE A CA 1
ATOM 3017 C C . PHE A 1 379 ? 40.667 27.363 2.434 1.00 81.38 379 PHE A C 1
ATOM 3019 O O . PHE A 1 379 ? 40.671 26.840 1.316 1.00 81.38 379 PHE A O 1
ATOM 3026 N N . LEU A 1 380 ? 39.944 28.454 2.700 1.00 81.81 380 LEU A N 1
ATOM 3027 C CA . LEU A 1 380 ? 39.094 29.118 1.709 1.00 81.81 380 LEU A CA 1
ATOM 3028 C C . LEU A 1 380 ? 39.923 29.768 0.595 1.00 81.81 380 LEU A C 1
ATOM 3030 O O . LEU A 1 380 ? 39.575 29.622 -0.580 1.00 81.81 380 LEU A O 1
ATOM 3034 N N . GLU A 1 381 ? 41.052 30.392 0.932 1.00 81.44 381 GLU A N 1
ATOM 3035 C CA . GLU A 1 381 ? 41.980 30.973 -0.040 1.00 81.44 381 GLU A CA 1
ATOM 3036 C C . GLU A 1 381 ? 42.629 29.890 -0.924 1.00 81.44 381 GLU A C 1
ATOM 3038 O O . GLU A 1 381 ? 42.662 30.021 -2.154 1.00 81.44 381 GLU A O 1
ATOM 3043 N N . ALA A 1 382 ? 43.040 28.759 -0.335 1.00 77.94 382 ALA A N 1
ATOM 3044 C CA . ALA A 1 382 ? 43.564 27.612 -1.077 1.00 77.94 382 ALA A CA 1
ATOM 3045 C C . ALA A 1 382 ? 42.513 27.000 -2.020 1.00 77.94 382 ALA A C 1
ATOM 3047 O O . ALA A 1 382 ? 42.827 26.619 -3.152 1.00 77.94 382 ALA A O 1
ATOM 3048 N N . LYS A 1 383 ? 41.248 26.930 -1.586 1.00 78.50 383 LYS A N 1
ATOM 3049 C CA . LYS A 1 383 ? 40.137 26.394 -2.390 1.00 78.50 383 LYS A CA 1
ATOM 3050 C C . LYS A 1 383 ? 39.663 27.341 -3.484 1.00 78.50 383 LYS A C 1
ATOM 3052 O O . LYS A 1 383 ? 39.205 26.885 -4.528 1.00 78.50 383 LYS A O 1
ATOM 3057 N N . ALA A 1 384 ? 39.842 28.642 -3.302 1.00 76.06 384 ALA A N 1
ATOM 3058 C CA . ALA A 1 384 ? 39.563 29.644 -4.321 1.00 76.06 384 ALA A CA 1
ATOM 3059 C C . ALA A 1 384 ? 40.567 29.632 -5.493 1.00 76.06 384 ALA A C 1
ATOM 3061 O O . ALA A 1 384 ? 40.382 30.363 -6.471 1.00 76.06 384 ALA A O 1
ATOM 3062 N N . SER A 1 385 ? 41.624 28.808 -5.431 1.00 72.69 385 SER A N 1
ATOM 3063 C CA . SER A 1 385 ? 42.681 28.673 -6.451 1.00 72.69 385 SER A CA 1
ATOM 3064 C C . SER A 1 385 ? 43.394 29.989 -6.818 1.00 72.69 385 SER A C 1
ATOM 3066 O O . SER A 1 385 ? 44.025 30.079 -7.870 1.00 72.69 385 SER A O 1
ATOM 3068 N N . GLY A 1 386 ? 43.255 31.034 -5.991 1.00 70.94 386 GLY A N 1
ATOM 3069 C CA . GLY A 1 386 ? 43.759 32.387 -6.257 1.00 70.94 386 GLY A CA 1
ATOM 3070 C C . GLY A 1 386 ? 43.082 33.132 -7.420 1.00 70.94 386 GLY A C 1
ATOM 3071 O O . GLY A 1 386 ? 43.505 34.234 -7.756 1.00 70.94 386 GLY A O 1
ATOM 3072 N N . LYS A 1 387 ? 42.045 32.559 -8.050 1.00 76.31 387 LYS A N 1
ATOM 3073 C CA . LYS A 1 387 ? 41.338 33.161 -9.201 1.00 76.31 387 LYS A CA 1
ATOM 3074 C C . LYS A 1 387 ? 40.102 33.973 -8.815 1.00 76.31 387 LYS A C 1
ATOM 3076 O O . LYS A 1 387 ? 39.510 34.620 -9.675 1.00 76.31 387 LYS A O 1
ATOM 3081 N N . MET A 1 388 ? 39.701 33.916 -7.549 1.00 80.50 388 MET A N 1
ATOM 3082 C CA . MET A 1 388 ? 38.513 34.596 -7.053 1.00 80.50 388 MET A CA 1
ATOM 3083 C C . MET A 1 388 ? 38.838 36.033 -6.644 1.00 80.50 388 MET A C 1
ATOM 3085 O O . MET A 1 388 ? 39.894 36.315 -6.081 1.00 80.50 388 MET A O 1
ATOM 3089 N N . ASP A 1 389 ? 37.906 36.944 -6.913 1.00 88.19 389 ASP A N 1
ATOM 3090 C CA . ASP A 1 389 ? 38.021 38.338 -6.495 1.00 88.19 389 ASP A CA 1
ATOM 3091 C C . ASP A 1 389 ? 38.076 38.442 -4.958 1.00 88.19 389 ASP A C 1
ATOM 3093 O O . ASP A 1 389 ? 37.253 37.843 -4.257 1.00 88.19 389 ASP A O 1
ATOM 3097 N N . LYS A 1 390 ? 39.025 39.225 -4.429 1.00 84.06 390 LYS A N 1
ATOM 3098 C CA . LYS A 1 390 ? 39.265 39.381 -2.982 1.00 84.06 390 LYS A CA 1
ATOM 3099 C C . LYS A 1 390 ? 38.017 39.852 -2.239 1.00 84.06 390 LYS A C 1
ATOM 3101 O O . LYS A 1 390 ? 37.794 39.454 -1.099 1.00 84.06 390 LYS A O 1
ATOM 3106 N N . GLN A 1 391 ? 37.187 40.678 -2.880 1.00 84.44 391 GLN A N 1
ATOM 3107 C CA . GLN A 1 391 ? 35.934 41.143 -2.280 1.00 84.44 391 GLN A CA 1
ATOM 3108 C C . GLN A 1 391 ? 34.935 39.999 -2.075 1.00 84.44 391 GLN A C 1
ATOM 3110 O O . GLN A 1 391 ? 34.359 39.868 -0.997 1.00 84.44 391 GLN A O 1
ATOM 3115 N N . LYS A 1 392 ? 34.775 39.127 -3.075 1.00 84.94 392 LYS A N 1
ATOM 3116 C CA . LYS A 1 392 ? 33.869 37.975 -2.984 1.00 84.94 392 LYS A CA 1
ATOM 3117 C C . LYS A 1 392 ? 34.359 36.934 -1.984 1.00 84.94 392 LYS A C 1
ATOM 3119 O O . LYS A 1 392 ? 33.537 36.330 -1.302 1.00 84.94 392 LYS A O 1
ATOM 3124 N N . LEU A 1 393 ? 35.674 36.730 -1.898 1.00 85.12 393 LEU A N 1
ATOM 3125 C CA . LEU A 1 393 ? 36.277 35.838 -0.908 1.00 85.12 393 LEU A CA 1
ATOM 3126 C C . LEU A 1 393 ? 35.956 36.302 0.515 1.00 85.12 393 LEU A C 1
ATOM 3128 O O . LEU A 1 393 ? 35.399 35.528 1.287 1.00 85.12 393 LEU A O 1
ATOM 3132 N N . ASN A 1 394 ? 36.145 37.591 0.795 1.00 86.00 394 ASN A N 1
ATOM 3133 C CA . ASN A 1 394 ? 35.814 38.184 2.091 1.00 86.00 394 ASN A CA 1
ATOM 3134 C C . ASN A 1 394 ? 34.305 38.081 2.416 1.00 86.00 394 ASN A C 1
ATOM 3136 O O . ASN A 1 394 ? 33.911 37.801 3.549 1.00 86.00 394 ASN A O 1
ATOM 3140 N N . ASP A 1 395 ? 33.426 38.233 1.420 1.00 85.81 395 ASP A N 1
ATOM 3141 C CA . ASP A 1 395 ? 31.981 38.031 1.607 1.00 85.81 395 ASP A CA 1
ATOM 3142 C C . ASP A 1 395 ? 31.616 36.572 1.928 1.00 85.81 395 ASP A C 1
ATOM 3144 O O . ASP A 1 395 ? 30.670 36.316 2.683 1.00 85.81 395 ASP A O 1
ATOM 3148 N N . ILE A 1 396 ? 32.341 35.607 1.357 1.00 86.94 396 ILE A N 1
ATOM 3149 C CA . ILE A 1 396 ? 32.162 34.181 1.646 1.00 86.94 396 ILE A CA 1
ATOM 3150 C C . ILE A 1 396 ? 32.686 33.863 3.048 1.00 86.94 396 ILE A C 1
ATOM 3152 O O . ILE A 1 396 ? 31.952 33.251 3.821 1.00 86.94 396 ILE A O 1
ATOM 3156 N N . GLU A 1 397 ? 33.881 34.332 3.410 1.00 87.81 397 GLU A N 1
ATOM 3157 C CA . GLU A 1 397 ? 34.470 34.187 4.750 1.00 87.81 397 GLU A CA 1
ATOM 3158 C C . GLU A 1 397 ? 33.521 34.719 5.828 1.00 87.81 397 GLU A C 1
ATOM 3160 O O . GLU A 1 397 ? 33.141 33.993 6.749 1.00 87.81 397 GLU A O 1
ATOM 3165 N N . LYS A 1 398 ? 33.006 35.943 5.655 1.00 90.25 398 LYS A N 1
ATOM 3166 C CA . LYS A 1 398 ? 32.016 36.534 6.571 1.00 90.25 398 LYS A CA 1
ATOM 3167 C C . LYS A 1 398 ? 30.755 35.690 6.700 1.00 90.25 398 LYS A C 1
ATOM 3169 O O . LYS A 1 398 ? 30.236 35.523 7.805 1.00 90.25 398 LYS A O 1
ATOM 3174 N N . LYS A 1 399 ? 30.240 35.149 5.590 1.00 88.00 399 LYS A N 1
ATOM 3175 C CA . LYS A 1 399 ? 29.065 34.264 5.617 1.00 88.00 399 LYS A CA 1
ATOM 3176 C C . LYS A 1 399 ? 29.368 32.966 6.356 1.00 88.00 399 LYS A C 1
ATOM 3178 O O . LYS A 1 399 ? 28.550 32.544 7.169 1.00 88.00 399 LYS A O 1
ATOM 3183 N N . VAL A 1 400 ? 30.525 32.356 6.116 1.00 88.94 400 VAL A N 1
ATOM 3184 C CA . VAL A 1 400 ? 30.935 31.111 6.774 1.00 88.94 400 VAL A CA 1
ATOM 3185 C C . VAL A 1 400 ? 31.128 31.327 8.278 1.00 88.94 400 VAL A C 1
ATOM 3187 O O . VAL A 1 400 ? 30.536 30.584 9.062 1.00 88.94 400 VAL A O 1
ATOM 3190 N N . HIS A 1 401 ? 31.815 32.392 8.697 1.00 88.19 401 HIS A N 1
ATOM 3191 C CA . HIS A 1 401 ? 31.952 32.753 10.113 1.00 88.19 401 HIS A CA 1
ATOM 3192 C C . HIS A 1 401 ? 30.601 33.030 10.781 1.00 88.19 401 HIS A C 1
ATOM 3194 O O . HIS A 1 401 ? 30.332 32.535 11.880 1.00 88.19 401 HIS A O 1
ATOM 3200 N N . ALA A 1 402 ? 29.700 33.753 10.107 1.00 88.44 402 ALA A N 1
ATOM 3201 C CA . ALA A 1 402 ? 28.355 33.997 10.622 1.00 88.44 402 ALA A CA 1
ATOM 3202 C C . ALA A 1 402 ? 27.573 32.687 10.825 1.00 88.44 402 ALA A C 1
ATOM 3204 O O . ALA A 1 402 ? 26.859 32.542 11.817 1.00 88.44 402 ALA A O 1
ATOM 3205 N N . ILE A 1 403 ? 27.719 31.714 9.920 1.00 85.12 403 ILE A N 1
ATOM 3206 C CA . ILE A 1 403 ? 27.097 30.387 10.038 1.00 85.12 403 ILE A CA 1
ATOM 3207 C C . ILE A 1 403 ? 27.725 29.595 11.187 1.00 85.12 403 ILE A C 1
ATOM 3209 O O . ILE A 1 403 ? 26.990 29.011 11.985 1.00 85.12 403 ILE A O 1
ATOM 3213 N N . MET A 1 404 ? 29.054 29.592 11.300 1.00 88.62 404 MET A N 1
ATOM 3214 C CA . MET A 1 404 ? 29.767 28.909 12.380 1.00 88.62 404 MET A CA 1
ATOM 3215 C C . MET A 1 404 ? 29.320 29.406 13.746 1.00 88.62 404 MET A C 1
ATOM 3217 O O . MET A 1 404 ? 28.943 28.594 14.589 1.00 88.62 404 MET A O 1
ATOM 3221 N N . HIS A 1 405 ? 29.260 30.726 13.929 1.00 86.94 405 HIS A N 1
ATOM 3222 C CA . HIS A 1 405 ? 28.829 31.329 15.185 1.00 86.94 405 HIS A CA 1
ATOM 3223 C C . HIS A 1 405 ? 27.321 31.146 15.433 1.00 86.94 405 HIS A C 1
ATOM 3225 O O . HIS A 1 405 ? 26.894 30.882 16.553 1.00 86.94 405 HIS A O 1
ATOM 3231 N N . LYS A 1 406 ? 26.473 31.247 14.397 1.00 86.69 406 LYS A N 1
ATOM 3232 C CA . LYS A 1 406 ? 25.013 31.056 14.529 1.00 86.69 406 LYS A CA 1
ATOM 3233 C C . LYS A 1 406 ? 24.644 29.618 14.911 1.00 86.69 406 LYS A C 1
ATOM 3235 O O . LYS A 1 406 ? 23.608 29.410 15.547 1.00 86.69 406 LYS A O 1
ATOM 3240 N N . TYR A 1 407 ? 25.454 28.638 14.509 1.00 84.06 407 TYR A N 1
ATOM 3241 C CA . TYR A 1 407 ? 25.155 27.211 14.655 1.00 84.06 407 TYR A CA 1
ATOM 3242 C C . TYR A 1 407 ? 26.134 26.430 15.543 1.00 84.06 407 TYR A C 1
ATOM 3244 O O . TYR A 1 407 ? 25.951 25.221 15.685 1.00 84.06 407 TYR A O 1
ATOM 3252 N N . ASN A 1 408 ? 27.115 27.095 16.164 1.00 87.62 408 ASN A N 1
ATOM 3253 C CA . ASN A 1 408 ? 28.200 26.488 16.946 1.00 87.62 408 ASN A CA 1
ATOM 3254 C C . ASN A 1 408 ? 28.863 25.305 16.216 1.00 87.62 408 ASN A C 1
ATOM 3256 O O . ASN A 1 408 ? 28.960 24.203 16.757 1.00 87.62 408 ASN A O 1
ATOM 3260 N N . LEU A 1 409 ? 29.259 25.514 14.958 1.00 85.75 409 LEU A N 1
ATOM 3261 C CA . LEU A 1 409 ? 29.926 24.489 14.149 1.00 85.75 409 LEU A CA 1
ATOM 3262 C C . LEU A 1 409 ? 31.444 24.580 14.302 1.00 85.75 409 LEU A C 1
ATOM 3264 O O . LEU A 1 409 ? 31.994 25.677 14.305 1.00 85.75 409 LEU A O 1
ATOM 3268 N N . SER A 1 410 ? 32.111 23.425 14.374 1.00 88.94 410 SER A N 1
ATOM 3269 C CA . SER A 1 410 ? 33.575 23.357 14.298 1.00 88.94 410 SER A CA 1
ATOM 3270 C C . SER A 1 410 ? 34.063 23.505 12.853 1.00 88.94 410 SER A C 1
ATOM 3272 O O . SER A 1 410 ? 33.362 23.113 11.917 1.00 88.94 410 SER A O 1
ATOM 3274 N N . GLU A 1 411 ? 35.278 24.018 12.660 1.00 81.75 411 GLU A N 1
ATOM 3275 C CA . GLU A 1 411 ? 35.885 24.222 11.330 1.00 81.75 411 GLU A CA 1
ATOM 3276 C C . GLU A 1 411 ? 35.942 22.934 10.517 1.00 81.75 411 GLU A C 1
ATOM 3278 O O . GLU A 1 411 ? 35.495 22.901 9.375 1.00 81.75 411 GLU A O 1
ATOM 3283 N N . LYS A 1 412 ? 36.344 21.826 11.147 1.00 84.31 412 LYS A N 1
ATOM 3284 C CA . LYS A 1 412 ? 36.382 20.502 10.505 1.00 84.31 412 LYS A CA 1
ATOM 3285 C C . LYS A 1 412 ? 35.020 20.070 9.958 1.00 84.31 412 LYS A C 1
ATOM 3287 O O . LYS A 1 412 ? 34.942 19.435 8.909 1.00 84.31 412 LYS A O 1
ATOM 3292 N N . GLU A 1 413 ? 33.929 20.398 10.654 1.00 83.62 413 GLU A N 1
ATOM 3293 C CA . GLU A 1 413 ? 32.581 20.111 10.156 1.00 83.62 413 GLU A CA 1
ATOM 3294 C C . GLU A 1 413 ? 32.187 21.001 8.978 1.00 83.62 413 GLU A C 1
ATOM 3296 O O . GLU A 1 413 ? 31.404 20.577 8.126 1.00 83.62 413 GLU A O 1
ATOM 3301 N N . VAL A 1 414 ? 32.672 22.241 8.958 1.00 85.19 414 VAL A N 1
ATOM 3302 C CA . VAL A 1 414 ? 32.435 23.182 7.865 1.00 85.19 414 VAL A CA 1
ATOM 3303 C C . VAL A 1 414 ? 33.223 22.754 6.634 1.00 85.19 414 VAL A C 1
ATOM 3305 O O . VAL A 1 414 ? 32.614 22.590 5.581 1.00 85.19 414 VAL A O 1
ATOM 3308 N N . GLU A 1 415 ? 34.511 22.444 6.773 1.00 84.12 415 GLU A N 1
ATOM 3309 C CA . GLU A 1 415 ? 35.357 21.895 5.705 1.00 84.12 415 GLU A CA 1
ATOM 3310 C C . GLU A 1 415 ? 34.743 20.626 5.097 1.00 84.12 415 GLU A C 1
ATOM 3312 O O . GLU A 1 415 ? 34.590 20.518 3.879 1.00 84.12 415 GLU A O 1
ATOM 3317 N N . GLN A 1 416 ? 34.296 19.686 5.940 1.00 85.25 416 GLN A N 1
ATOM 3318 C CA . GLN A 1 416 ? 33.669 18.447 5.476 1.00 85.25 416 GLN A CA 1
ATOM 3319 C C . GLN A 1 416 ? 32.361 18.700 4.708 1.00 85.25 416 GLN A C 1
ATOM 3321 O O . GLN A 1 416 ? 32.057 17.978 3.756 1.00 85.25 416 GLN A O 1
ATOM 3326 N N . LYS A 1 417 ? 31.563 19.695 5.123 1.00 82.94 417 LYS A N 1
ATOM 3327 C CA . LYS A 1 417 ? 30.264 20.003 4.499 1.00 82.94 417 LYS A CA 1
ATOM 3328 C C . LYS A 1 417 ? 30.386 20.876 3.252 1.00 82.94 417 LYS A C 1
ATOM 3330 O O . LYS A 1 417 ? 29.559 20.724 2.356 1.00 82.94 417 LYS A O 1
ATOM 3335 N N . ILE A 1 418 ? 31.379 21.761 3.194 1.00 84.38 418 ILE A N 1
ATOM 3336 C CA . ILE A 1 418 ? 31.717 22.530 1.989 1.00 84.38 418 ILE A CA 1
ATOM 3337 C C . ILE A 1 418 ? 32.309 21.591 0.924 1.00 84.38 418 ILE A C 1
ATOM 3339 O O . ILE A 1 418 ? 32.020 21.746 -0.265 1.00 84.38 418 ILE A O 1
ATOM 3343 N N . GLY A 1 419 ? 33.019 20.545 1.361 1.00 72.88 419 GLY A N 1
ATOM 3344 C CA . GLY A 1 419 ? 33.522 19.469 0.514 1.00 72.88 419 GLY A CA 1
ATOM 3345 C C . GLY A 1 419 ? 34.682 19.903 -0.386 1.00 72.88 419 GLY A C 1
ATOM 3346 O O . GLY A 1 419 ? 35.205 21.012 -0.279 1.00 72.88 419 GLY A O 1
ATOM 3347 N N . SER A 1 420 ? 35.094 19.019 -1.297 1.00 72.06 420 SER A N 1
ATOM 3348 C CA . SER A 1 420 ? 36.109 19.311 -2.321 1.00 72.06 420 SER A CA 1
ATOM 3349 C C . SER A 1 420 ? 35.516 20.154 -3.453 1.00 72.06 420 SER A C 1
ATOM 3351 O O . SER A 1 420 ? 35.387 19.688 -4.579 1.00 72.06 420 SER A O 1
ATOM 3353 N N . ALA A 1 421 ? 35.062 21.365 -3.141 1.00 76.62 421 ALA A N 1
ATOM 3354 C CA . ALA A 1 421 ? 34.713 22.333 -4.169 1.00 76.62 421 ALA A CA 1
ATOM 3355 C C . ALA A 1 421 ? 36.010 22.868 -4.785 1.00 76.62 421 ALA A C 1
ATOM 3357 O O . ALA A 1 421 ? 36.805 23.493 -4.087 1.00 76.62 421 ALA A O 1
ATOM 3358 N N . ASP A 1 422 ? 36.225 22.601 -6.071 1.00 74.56 422 ASP A N 1
ATOM 3359 C CA . ASP A 1 422 ? 37.475 22.959 -6.756 1.00 74.56 422 ASP A CA 1
ATOM 3360 C C . ASP A 1 422 ? 37.344 24.258 -7.574 1.00 74.56 422 ASP A C 1
ATOM 3362 O O . ASP A 1 422 ? 38.333 24.788 -8.070 1.00 74.56 422 ASP A O 1
ATOM 3366 N N . ASN A 1 423 ? 36.122 24.790 -7.709 1.00 80.19 423 ASN A N 1
ATOM 3367 C CA . ASN A 1 423 ? 35.814 25.993 -8.487 1.00 80.19 423 ASN A CA 1
ATOM 3368 C C . ASN A 1 423 ? 35.003 27.013 -7.666 1.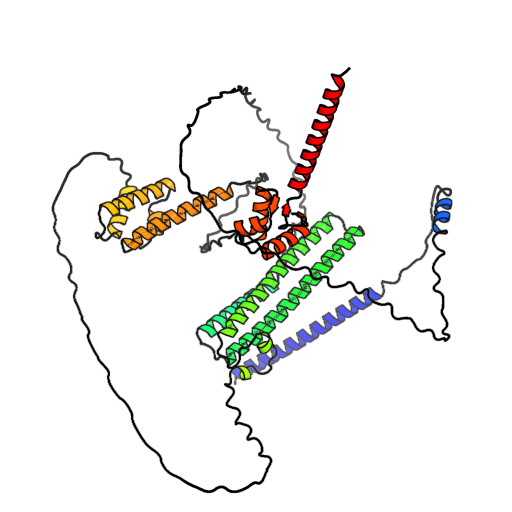00 80.19 423 ASN A C 1
ATOM 3370 O O . ASN A 1 423 ? 34.149 26.620 -6.871 1.00 80.19 423 ASN A O 1
ATOM 3374 N N . GLU A 1 424 ? 35.171 28.316 -7.944 1.00 79.25 424 GLU A N 1
ATOM 3375 C CA . GLU A 1 424 ? 34.442 29.433 -7.293 1.00 79.25 424 GLU A CA 1
ATOM 3376 C C . GLU A 1 424 ? 32.921 29.201 -7.251 1.00 79.25 424 GLU A C 1
ATOM 3378 O O . GLU A 1 424 ? 32.295 29.310 -6.197 1.00 79.25 424 GLU A O 1
ATOM 3383 N N . ALA A 1 425 ? 32.320 28.815 -8.381 1.00 81.12 425 ALA A N 1
ATOM 3384 C CA . ALA A 1 425 ? 30.878 28.582 -8.462 1.00 81.12 425 ALA A CA 1
ATOM 3385 C C . ALA A 1 425 ? 30.414 27.436 -7.546 1.00 81.12 425 ALA A C 1
ATOM 3387 O O . ALA A 1 425 ? 29.369 27.540 -6.904 1.00 81.12 425 ALA A O 1
ATOM 3388 N N . GLN A 1 426 ? 31.215 26.372 -7.442 1.00 83.38 426 GLN A N 1
ATOM 3389 C CA . GLN A 1 426 ? 30.920 25.235 -6.570 1.00 83.38 426 GLN A CA 1
ATOM 3390 C C . GLN A 1 426 ? 31.109 25.601 -5.099 1.00 83.38 426 GLN A C 1
ATOM 3392 O O . GLN A 1 426 ? 30.330 25.151 -4.267 1.00 83.38 426 GLN A O 1
ATOM 3397 N N . LEU A 1 427 ? 32.094 26.444 -4.774 1.00 84.31 427 LEU A N 1
ATOM 3398 C CA . LEU A 1 427 ? 32.315 26.924 -3.412 1.00 84.31 427 LEU A CA 1
ATOM 3399 C C . LEU A 1 427 ? 31.116 27.753 -2.929 1.00 84.31 427 LEU A C 1
ATOM 3401 O O . LEU A 1 427 ? 30.567 27.485 -1.860 1.00 84.31 427 LEU A O 1
ATOM 3405 N N . ILE A 1 428 ? 30.649 28.696 -3.753 1.00 85.56 428 ILE A N 1
ATOM 3406 C CA . ILE A 1 428 ? 29.468 29.518 -3.456 1.00 85.56 428 ILE A CA 1
ATOM 3407 C C . ILE A 1 428 ? 28.214 28.643 -3.319 1.00 85.56 428 ILE A C 1
ATOM 3409 O O . ILE A 1 428 ? 27.430 28.822 -2.383 1.00 85.56 428 ILE A O 1
ATOM 3413 N N . GLU A 1 429 ? 28.017 27.678 -4.221 1.00 87.56 429 GLU A N 1
ATOM 3414 C CA . GLU A 1 429 ? 26.876 26.760 -4.166 1.00 87.56 429 GLU A CA 1
ATOM 3415 C C . GLU A 1 429 ? 26.918 25.871 -2.915 1.00 87.56 429 GLU A C 1
ATOM 3417 O O . GLU A 1 429 ? 25.904 25.733 -2.229 1.00 87.56 429 GLU A O 1
ATOM 3422 N N . SER A 1 430 ? 28.085 25.326 -2.560 1.00 87.81 430 SER A N 1
ATOM 3423 C CA . SER A 1 430 ? 28.286 24.521 -1.352 1.00 87.81 430 SER A CA 1
ATOM 3424 C C . SER A 1 430 ? 28.012 25.314 -0.074 1.00 87.81 430 SER A C 1
ATOM 3426 O O . SER A 1 430 ? 27.337 24.806 0.824 1.00 87.81 430 SER A O 1
ATOM 3428 N N . VAL A 1 431 ? 28.463 26.570 0.003 1.00 88.12 431 VAL A N 1
ATOM 3429 C CA . VAL A 1 431 ? 28.204 27.453 1.153 1.00 88.12 431 VAL A CA 1
ATOM 3430 C C . VAL A 1 431 ? 26.716 27.794 1.256 1.00 88.12 431 VAL A C 1
ATOM 3432 O O . VAL A 1 431 ? 26.131 27.658 2.331 1.00 88.12 431 VAL A O 1
ATOM 3435 N N . ASN A 1 432 ? 26.055 28.149 0.151 1.00 87.56 432 ASN A N 1
ATOM 3436 C CA . ASN A 1 432 ? 24.610 28.411 0.159 1.00 87.56 432 ASN A CA 1
ATOM 3437 C C . ASN A 1 432 ? 23.807 27.156 0.531 1.00 87.56 432 ASN A C 1
ATOM 3439 O O . ASN A 1 432 ? 22.861 27.222 1.312 1.00 87.56 432 ASN A O 1
ATOM 3443 N N . LYS A 1 433 ? 24.220 25.983 0.044 1.00 88.75 433 LYS A N 1
ATOM 3444 C CA . LYS A 1 433 ? 23.615 24.696 0.402 1.00 88.75 433 LYS A CA 1
ATOM 3445 C C . LYS A 1 433 ? 23.811 24.363 1.882 1.00 88.75 433 LYS A C 1
ATOM 3447 O O . LYS A 1 433 ? 22.913 23.782 2.493 1.00 88.75 433 LYS A O 1
ATOM 3452 N N . LEU A 1 434 ? 24.948 24.739 2.468 1.00 86.19 434 LEU A N 1
ATOM 3453 C CA . LEU A 1 434 ? 25.204 24.607 3.900 1.00 86.19 434 LEU A CA 1
ATOM 3454 C C . LEU A 1 434 ? 24.258 25.494 4.723 1.00 86.19 434 LEU A C 1
ATOM 3456 O O . LEU A 1 434 ? 23.653 24.989 5.670 1.00 86.19 434 LEU A O 1
ATOM 3460 N N . VAL A 1 435 ? 24.070 26.762 4.334 1.00 87.62 435 VAL A N 1
ATOM 3461 C CA . VAL A 1 435 ? 23.082 27.673 4.955 1.00 87.62 435 VAL A CA 1
ATOM 3462 C C . VAL A 1 435 ? 21.692 27.044 4.927 1.00 87.62 435 VAL A C 1
ATOM 3464 O O . VAL A 1 435 ? 21.066 26.857 5.970 1.00 87.62 435 VAL A O 1
ATOM 3467 N N . ASP A 1 436 ? 21.261 26.621 3.741 1.00 85.12 436 ASP A N 1
ATOM 3468 C CA . ASP A 1 436 ? 19.963 26.003 3.495 1.00 85.12 436 ASP A CA 1
ATOM 3469 C C . ASP A 1 436 ? 19.723 24.762 4.362 1.00 85.12 436 ASP A C 1
ATOM 3471 O O . ASP A 1 436 ? 18.630 24.551 4.890 1.00 85.12 436 ASP A O 1
ATOM 3475 N N . LEU A 1 437 ? 20.737 23.903 4.496 1.00 82.81 437 LEU A N 1
ATOM 3476 C CA . LEU A 1 437 ? 20.653 22.689 5.306 1.00 82.81 437 LEU A CA 1
ATOM 3477 C C . LEU A 1 437 ? 20.542 23.002 6.801 1.00 82.81 437 LEU A C 1
ATOM 3479 O O . LEU A 1 437 ? 19.839 22.283 7.518 1.00 82.81 437 LEU A O 1
ATOM 3483 N N . LEU A 1 438 ? 21.217 24.047 7.275 1.00 83.44 438 LEU A N 1
ATOM 3484 C CA . LEU A 1 438 ? 21.209 24.439 8.682 1.00 83.44 438 LEU A CA 1
ATOM 3485 C C . LEU A 1 438 ? 19.920 25.166 9.070 1.00 83.44 438 LEU A C 1
ATOM 3487 O O . LEU A 1 438 ? 19.331 24.830 10.101 1.00 83.44 438 LEU A O 1
ATOM 3491 N N . ASP A 1 439 ? 19.428 26.072 8.223 1.00 80.06 439 ASP A N 1
ATOM 3492 C CA . ASP A 1 439 ? 18.148 26.751 8.440 1.00 80.06 439 ASP A CA 1
ATOM 3493 C C . ASP A 1 439 ? 16.987 25.728 8.440 1.00 80.06 439 ASP A C 1
ATOM 3495 O O . ASP A 1 439 ? 16.194 25.692 9.388 1.00 80.06 439 ASP A O 1
ATOM 3499 N N . LYS A 1 440 ? 16.972 24.770 7.495 1.00 77.12 440 LYS A N 1
ATOM 3500 C CA . LYS A 1 440 ? 15.989 23.661 7.468 1.00 77.12 440 LYS A CA 1
ATOM 3501 C C . LYS A 1 440 ? 16.068 22.760 8.708 1.00 77.12 440 LYS A C 1
ATOM 3503 O O . LYS A 1 440 ? 15.045 22.280 9.201 1.00 77.12 440 LYS A O 1
ATOM 3508 N N . LYS A 1 441 ? 17.271 22.520 9.247 1.00 73.50 441 LYS A N 1
ATOM 3509 C CA . LYS A 1 441 ? 17.455 21.733 10.480 1.00 73.50 441 LYS A CA 1
ATOM 3510 C C . LYS A 1 441 ? 16.859 22.461 11.689 1.00 73.50 441 LYS A C 1
ATOM 3512 O O . LYS A 1 441 ? 16.214 21.820 12.522 1.00 73.50 441 LYS A O 1
ATOM 3517 N N . LYS A 1 442 ? 17.005 23.787 11.773 1.00 71.94 442 LYS A N 1
ATOM 3518 C CA . LYS A 1 442 ? 16.441 24.579 12.874 1.00 71.94 442 LYS A CA 1
ATOM 3519 C C . LYS A 1 442 ? 14.913 24.609 12.840 1.00 71.94 442 LYS A C 1
ATOM 3521 O O . LYS A 1 442 ? 14.300 24.379 13.882 1.00 71.94 442 LYS A O 1
ATOM 3526 N N . GLU A 1 443 ? 14.308 24.796 11.668 1.00 62.53 443 GLU A N 1
ATOM 3527 C CA . GLU A 1 443 ? 12.846 24.740 11.509 1.00 62.53 443 GLU A CA 1
ATOM 3528 C C . GLU A 1 443 ? 12.278 23.386 11.953 1.00 62.53 443 GLU A C 1
ATOM 3530 O O . GLU A 1 443 ? 11.299 23.339 12.700 1.00 62.53 443 GLU A O 1
ATOM 3535 N N . SER A 1 444 ? 12.957 22.283 11.615 1.00 55.50 444 SER A N 1
ATOM 3536 C CA . SER A 1 444 ? 12.543 20.955 12.083 1.00 55.50 444 SER A CA 1
ATOM 3537 C C . SER A 1 444 ? 12.648 20.795 13.609 1.00 55.50 444 SER A C 1
ATOM 3539 O O . SER A 1 444 ? 11.728 20.265 14.231 1.00 55.50 444 SER A O 1
ATOM 3541 N N . SER A 1 445 ? 13.698 21.349 14.232 1.00 54.62 445 SER A N 1
ATOM 3542 C CA . SER A 1 445 ? 13.907 21.289 15.690 1.00 54.62 445 SER A CA 1
ATOM 3543 C C . SER A 1 445 ? 12.937 22.157 16.501 1.00 54.62 445 SER A C 1
ATOM 3545 O O . SER A 1 445 ? 12.703 21.887 17.678 1.00 54.62 445 SER A O 1
ATOM 3547 N N . PHE A 1 446 ? 12.357 23.195 15.889 1.00 48.34 446 PHE A N 1
ATOM 3548 C CA . PHE A 1 446 ? 11.370 24.050 16.551 1.00 48.34 446 PHE A CA 1
ATOM 3549 C C . PHE A 1 446 ? 9.976 23.399 16.577 1.00 48.34 446 PHE A C 1
ATOM 3551 O O . PHE A 1 446 ? 9.213 23.642 17.509 1.00 48.34 446 PHE A O 1
ATOM 3558 N N . SER A 1 447 ? 9.671 22.513 15.619 1.00 47.38 447 SER A N 1
ATOM 3559 C CA . SER A 1 447 ? 8.392 21.784 15.568 1.00 47.38 447 SER A CA 1
ATOM 3560 C C . SER A 1 447 ? 8.279 20.634 16.585 1.00 47.38 447 SER A C 1
ATOM 3562 O O . SER A 1 447 ? 7.177 20.309 17.018 1.00 47.38 447 SER A O 1
ATOM 3564 N N . GLU A 1 448 ? 9.403 20.087 17.066 1.00 48.03 448 GLU A N 1
ATOM 3565 C CA . GLU A 1 448 ? 9.430 19.026 18.092 1.00 48.03 448 GLU A CA 1
ATOM 3566 C C . GLU A 1 448 ? 9.245 19.538 19.536 1.00 48.03 448 GLU A C 1
ATOM 3568 O O . GLU A 1 448 ? 9.214 18.745 20.477 1.00 48.03 448 GLU A O 1
ATOM 3573 N N . LYS A 1 449 ? 9.106 20.856 19.751 1.00 45.72 449 LYS A N 1
ATOM 3574 C CA . LYS A 1 449 ? 8.860 21.436 21.087 1.00 45.72 449 LYS A CA 1
ATOM 3575 C C . LYS A 1 449 ? 7.383 21.576 21.470 1.00 45.72 449 LYS A C 1
ATOM 3577 O O . LYS A 1 449 ? 7.100 22.112 22.540 1.00 45.72 449 LYS A O 1
ATOM 3582 N N . SER A 1 450 ? 6.450 21.071 20.666 1.00 44.19 450 SER A N 1
ATOM 3583 C CA . SER A 1 450 ? 5.046 20.978 21.081 1.00 44.19 450 SER A CA 1
ATOM 3584 C C . SER A 1 450 ? 4.785 19.648 21.806 1.00 44.19 450 SER A C 1
ATOM 3586 O O . SER A 1 450 ? 4.850 18.569 21.231 1.00 44.19 450 SER A O 1
ATOM 3588 N N . GLU A 1 451 ? 4.552 19.772 23.116 1.00 46.25 451 GLU A N 1
ATOM 3589 C CA . GLU A 1 451 ? 3.886 18.805 24.002 1.00 46.25 451 GLU A CA 1
ATOM 3590 C C . GLU A 1 451 ? 4.558 17.433 24.199 1.00 46.25 451 GLU A C 1
ATOM 3592 O O . GLU A 1 451 ? 4.021 16.366 23.900 1.00 46.25 451 GLU A O 1
ATOM 3597 N N . ARG A 1 452 ? 5.702 17.443 24.897 1.00 38.62 452 ARG A N 1
ATOM 3598 C CA . ARG A 1 452 ? 6.029 16.325 25.795 1.00 38.62 452 ARG A CA 1
ATOM 3599 C C . ARG A 1 452 ? 4.993 16.288 26.918 1.00 38.62 452 ARG A C 1
ATOM 3601 O O . ARG A 1 452 ? 5.072 17.070 27.860 1.00 38.62 452 ARG A O 1
ATOM 3608 N N . ILE A 1 453 ? 4.063 15.344 26.836 1.00 40.62 453 ILE A N 1
ATOM 3609 C CA . ILE A 1 453 ? 3.297 14.874 27.989 1.00 40.62 453 ILE A CA 1
ATOM 3610 C C . ILE A 1 453 ? 4.310 14.366 29.026 1.00 40.62 453 ILE A C 1
ATOM 3612 O O . ILE A 1 453 ? 5.053 13.412 28.782 1.00 40.62 453 ILE A O 1
ATOM 3616 N N . GLU A 1 454 ? 4.369 15.034 30.176 1.00 42.22 454 GLU A N 1
ATOM 3617 C CA . GLU A 1 454 ? 5.146 14.623 31.342 1.00 42.22 454 GLU A CA 1
ATOM 3618 C C . GLU A 1 454 ? 4.565 13.334 31.944 1.00 42.22 454 GLU A C 1
ATOM 3620 O O . GLU A 1 454 ? 3.868 13.346 32.954 1.00 42.22 454 GLU A O 1
ATOM 3625 N N . THR A 1 455 ? 4.876 12.177 31.365 1.00 37.56 455 THR A N 1
ATOM 3626 C CA . THR A 1 455 ? 4.839 10.925 32.129 1.00 37.56 455 THR A CA 1
ATOM 3627 C C . THR A 1 455 ? 6.188 10.725 32.796 1.00 37.56 455 THR A C 1
ATOM 3629 O O . THR A 1 455 ? 7.150 10.238 32.200 1.00 37.56 455 THR A O 1
ATOM 3632 N N . ALA A 1 456 ? 6.251 11.136 34.059 1.00 45.81 456 ALA A N 1
ATOM 3633 C CA . ALA A 1 456 ? 7.345 10.861 34.967 1.00 45.81 456 ALA A CA 1
ATOM 3634 C C . ALA A 1 456 ? 7.519 9.346 35.163 1.00 45.81 456 ALA A C 1
ATOM 3636 O O . ALA A 1 456 ? 6.823 8.731 35.966 1.00 45.81 456 ALA A O 1
ATOM 3637 N N . VAL A 1 457 ? 8.499 8.747 34.486 1.00 39.47 457 VAL A N 1
ATOM 3638 C CA . VAL A 1 457 ? 9.089 7.476 34.918 1.00 39.47 457 VAL A CA 1
ATOM 3639 C C . VAL A 1 457 ? 10.606 7.604 34.845 1.00 39.47 457 VAL A C 1
ATOM 3641 O O . VAL A 1 457 ? 11.217 7.569 33.781 1.00 39.47 457 VAL A O 1
ATOM 3644 N N . ARG A 1 458 ? 11.222 7.784 36.016 1.00 41.94 458 ARG A N 1
ATOM 3645 C CA . ARG A 1 458 ? 12.671 7.701 36.204 1.00 41.94 458 ARG A CA 1
ATOM 3646 C C . ARG A 1 458 ? 13.089 6.232 36.125 1.00 41.94 458 ARG A C 1
ATOM 3648 O O . ARG A 1 458 ? 12.896 5.502 37.092 1.00 41.94 458 ARG A O 1
ATOM 3655 N N . PHE A 1 459 ? 13.696 5.820 35.017 1.00 39.03 459 PHE A N 1
ATOM 3656 C CA . PHE A 1 459 ? 14.542 4.626 34.975 1.00 39.03 459 PHE A CA 1
ATOM 3657 C C . PHE A 1 459 ? 15.992 5.065 34.788 1.00 39.03 459 PHE A C 1
ATOM 3659 O O . PHE A 1 459 ? 16.434 5.380 33.689 1.00 39.03 459 PHE A O 1
ATOM 3666 N N . THR A 1 460 ? 16.725 5.112 35.896 1.00 52.97 460 THR A N 1
ATOM 3667 C CA . THR A 1 460 ? 18.188 5.103 35.905 1.00 52.97 460 THR A CA 1
ATOM 3668 C C . THR A 1 460 ? 18.628 3.657 36.093 1.00 52.97 460 THR A C 1
ATOM 3670 O O . THR A 1 460 ? 18.722 3.193 37.227 1.00 52.97 460 THR A O 1
ATOM 3673 N N . GLU A 1 461 ? 18.881 2.938 35.003 1.00 42.31 461 GLU A N 1
ATOM 3674 C CA . GLU A 1 461 ? 19.660 1.699 35.053 1.00 42.31 461 GLU A CA 1
ATOM 3675 C C . GLU A 1 461 ? 20.781 1.758 34.017 1.00 42.31 461 GLU A C 1
ATOM 3677 O O . GLU A 1 461 ? 20.575 1.922 32.817 1.00 42.31 461 GLU A O 1
ATOM 3682 N N . THR A 1 462 ? 21.992 1.672 34.550 1.00 50.22 462 THR A N 1
ATOM 3683 C CA . THR A 1 462 ? 23.291 1.611 33.890 1.00 50.22 462 THR A CA 1
ATOM 3684 C C . THR A 1 462 ? 23.352 0.472 32.868 1.00 50.22 462 THR A C 1
ATOM 3686 O O . THR A 1 462 ? 23.437 -0.699 33.249 1.00 50.22 462 THR A O 1
ATOM 3689 N N . ALA A 1 463 ? 23.349 0.803 31.576 1.00 41.84 463 ALA A N 1
ATOM 3690 C CA . ALA A 1 463 ? 23.626 -0.142 30.499 1.00 41.84 463 ALA A CA 1
ATOM 3691 C C . ALA A 1 463 ? 25.112 -0.073 30.115 1.00 41.84 463 ALA A C 1
ATOM 3693 O O . ALA A 1 463 ? 25.664 1.006 29.913 1.00 41.84 463 ALA A O 1
ATOM 3694 N N . LYS A 1 464 ? 25.751 -1.245 30.058 1.00 46.62 464 LYS A N 1
ATOM 3695 C CA . LYS A 1 464 ? 27.139 -1.445 29.621 1.00 46.62 464 LYS A CA 1
ATOM 3696 C C . LYS A 1 464 ? 27.344 -0.906 28.194 1.00 46.62 464 LYS A C 1
ATOM 3698 O O . LYS A 1 464 ? 26.443 -1.095 27.376 1.00 46.62 464 LYS A O 1
ATOM 3703 N N . PRO A 1 465 ? 28.509 -0.312 27.874 1.00 43.88 465 PRO A N 1
ATOM 3704 C CA . PRO A 1 465 ? 28.825 0.088 26.509 1.00 43.88 465 PRO A CA 1
ATOM 3705 C C . PRO A 1 465 ? 28.983 -1.171 25.647 1.00 43.88 465 PRO A C 1
ATOM 3707 O O . PRO A 1 465 ? 29.784 -2.050 25.963 1.00 43.88 465 PRO A O 1
ATOM 3710 N N . VAL A 1 466 ? 28.169 -1.280 24.600 1.00 39.91 466 VAL A N 1
ATOM 3711 C CA . VAL A 1 466 ? 28.334 -2.259 23.520 1.00 39.91 466 VAL A CA 1
ATOM 3712 C C . VAL A 1 466 ? 28.922 -1.491 22.343 1.00 39.91 466 VAL A C 1
ATOM 3714 O O . VAL A 1 466 ? 28.440 -0.405 22.028 1.00 39.91 466 VAL A O 1
ATOM 3717 N N . GLU A 1 467 ? 29.986 -2.043 21.767 1.00 44.44 467 GLU A N 1
ATOM 3718 C CA . GLU A 1 467 ? 30.759 -1.485 20.658 1.00 44.44 467 GLU A CA 1
ATOM 3719 C C . GLU A 1 467 ? 29.872 -1.025 19.494 1.00 44.44 467 GLU A C 1
ATOM 3721 O O . GLU A 1 467 ? 28.996 -1.747 19.014 1.00 44.44 467 GLU A O 1
ATOM 3726 N N . GLU A 1 468 ? 30.125 0.205 19.052 1.00 40.09 468 GLU A N 1
ATOM 3727 C CA . GLU A 1 468 ? 29.496 0.838 17.901 1.00 40.09 468 GLU A CA 1
ATOM 3728 C C . GLU A 1 468 ? 30.039 0.219 16.604 1.00 40.09 468 GLU A C 1
ATOM 3730 O O . GLU A 1 468 ? 31.083 0.617 16.083 1.00 40.09 468 GLU A O 1
ATOM 3735 N N . GLU A 1 469 ? 29.313 -0.740 16.033 1.00 41.62 469 GLU A N 1
ATOM 3736 C CA . GLU A 1 469 ? 29.425 -0.996 14.599 1.00 41.62 469 GLU A CA 1
ATOM 3737 C C . GLU A 1 469 ? 28.850 0.213 13.852 1.00 41.62 469 GLU A C 1
ATOM 3739 O O . GLU A 1 469 ? 27.686 0.582 14.027 1.00 41.62 469 GLU A O 1
ATOM 3744 N N . LYS A 1 470 ? 29.692 0.841 13.022 1.00 41.03 470 LYS A N 1
ATOM 3745 C CA . LYS A 1 470 ? 29.377 1.984 12.155 1.00 41.03 470 LYS A CA 1
ATOM 3746 C C . LYS A 1 470 ? 28.287 1.620 11.139 1.00 41.03 470 LYS A C 1
ATOM 3748 O O . LYS A 1 470 ? 28.563 1.348 9.972 1.00 41.03 470 LYS A O 1
ATOM 3753 N N . GLY A 1 471 ? 27.037 1.629 11.582 1.00 37.25 471 GLY A N 1
ATOM 3754 C CA . GLY A 1 471 ? 25.870 1.675 10.718 1.00 37.25 471 GLY A CA 1
ATOM 3755 C C . GLY A 1 471 ? 25.759 3.069 10.115 1.00 37.25 471 GLY A C 1
ATOM 3756 O O . GLY A 1 471 ? 25.634 4.058 10.829 1.00 37.25 471 GLY A O 1
ATOM 3757 N N . VAL A 1 472 ? 25.824 3.162 8.790 1.00 36.25 472 VAL A N 1
ATOM 3758 C CA . VAL A 1 472 ? 25.489 4.383 8.055 1.00 36.25 472 VAL A CA 1
ATOM 3759 C C . VAL A 1 472 ? 24.026 4.715 8.355 1.00 36.25 472 VAL A C 1
ATOM 3761 O O . VAL A 1 472 ? 23.124 4.037 7.863 1.00 36.25 472 VAL A O 1
ATOM 3764 N N . ASP A 1 473 ? 23.793 5.741 9.175 1.00 37.88 473 ASP A N 1
ATOM 3765 C CA . ASP A 1 473 ? 22.465 6.264 9.493 1.00 37.88 473 ASP A CA 1
ATOM 3766 C C . ASP A 1 473 ? 21.794 6.811 8.226 1.00 37.88 473 ASP A C 1
ATOM 3768 O O . ASP A 1 473 ? 21.834 8.005 7.911 1.00 37.88 473 ASP A O 1
ATOM 3772 N N . THR A 1 474 ? 21.118 5.944 7.478 1.00 44.16 474 THR A N 1
ATOM 3773 C CA . THR A 1 474 ? 20.137 6.382 6.491 1.00 44.16 474 THR A CA 1
ATOM 3774 C C . THR A 1 474 ? 18.950 6.961 7.253 1.00 44.16 474 THR A C 1
ATOM 3776 O O . THR A 1 474 ? 18.014 6.251 7.617 1.00 44.16 474 THR A O 1
ATOM 3779 N N . LYS A 1 475 ? 18.999 8.269 7.525 1.00 47.41 475 LYS A N 1
ATOM 3780 C CA . LYS A 1 475 ? 17.877 9.052 8.052 1.00 47.41 475 LYS A CA 1
ATOM 3781 C C . LYS A 1 475 ? 16.702 8.958 7.080 1.00 47.41 475 LYS A C 1
ATOM 3783 O O . LYS A 1 475 ? 16.604 9.723 6.120 1.00 47.41 475 LYS A O 1
ATOM 3788 N N . ILE A 1 476 ? 15.797 8.019 7.335 1.00 47.97 476 ILE A N 1
ATOM 3789 C CA . ILE A 1 476 ? 14.495 7.951 6.678 1.00 47.97 476 ILE A CA 1
ATOM 3790 C C . ILE A 1 476 ? 13.725 9.193 7.136 1.00 47.97 476 ILE A C 1
ATOM 3792 O O . ILE A 1 476 ? 13.186 9.231 8.239 1.00 47.97 476 ILE A O 1
ATOM 3796 N N . ARG A 1 477 ? 13.719 10.243 6.304 1.00 53.28 477 ARG A N 1
ATOM 3797 C CA . ARG A 1 477 ? 12.862 11.420 6.485 1.00 53.28 477 ARG A CA 1
ATOM 3798 C C . ARG A 1 477 ? 11.418 10.924 6.561 1.00 53.28 477 ARG A C 1
ATOM 3800 O O . ARG A 1 477 ? 10.858 10.536 5.536 1.00 53.28 477 ARG A O 1
ATOM 3807 N N . GLN A 1 478 ? 10.819 10.921 7.749 1.00 52.84 478 GLN A N 1
ATOM 3808 C CA . GLN A 1 478 ? 9.383 10.709 7.897 1.00 52.84 478 GLN A CA 1
ATOM 3809 C C . GLN A 1 478 ? 8.681 11.943 7.329 1.00 52.84 478 GLN A C 1
ATOM 3811 O O . GLN A 1 478 ? 8.421 12.914 8.028 1.00 52.84 478 GLN A O 1
ATOM 3816 N N . LYS A 1 479 ? 8.449 11.949 6.015 1.00 60.75 479 LYS A N 1
ATOM 3817 C CA . LYS A 1 479 ? 7.538 12.912 5.409 1.00 60.75 479 LYS A CA 1
ATOM 3818 C C . LYS A 1 479 ? 6.148 12.557 5.924 1.00 60.75 479 LYS A C 1
ATOM 3820 O O . LYS A 1 479 ? 5.621 11.511 5.547 1.00 60.75 479 LYS A O 1
ATOM 3825 N N . THR A 1 480 ? 5.576 13.391 6.786 1.00 71.81 480 THR A N 1
ATOM 3826 C CA . THR A 1 480 ? 4.158 13.295 7.131 1.00 71.81 480 THR A CA 1
ATOM 3827 C C . THR A 1 480 ? 3.376 13.440 5.832 1.00 71.81 480 THR A C 1
ATOM 3829 O O . THR A 1 480 ? 3.492 14.448 5.134 1.00 71.81 480 THR A O 1
ATOM 3832 N N . ILE A 1 481 ? 2.667 12.385 5.438 1.00 77.88 481 ILE A N 1
ATOM 3833 C CA . ILE A 1 481 ? 1.853 12.398 4.226 1.00 77.88 481 ILE A CA 1
ATOM 3834 C C . ILE A 1 481 ? 0.613 13.223 4.563 1.00 77.88 481 ILE A C 1
ATOM 3836 O O . ILE A 1 481 ? -0.309 12.704 5.178 1.00 77.88 481 ILE A O 1
ATOM 3840 N N . ILE A 1 482 ? 0.625 14.508 4.202 1.00 87.38 482 ILE A N 1
ATOM 3841 C CA . ILE A 1 482 ? -0.542 15.385 4.340 1.00 87.38 482 ILE A CA 1
ATOM 3842 C C . ILE A 1 482 ? -1.530 15.001 3.244 1.00 87.38 482 ILE A C 1
ATOM 3844 O O . ILE A 1 482 ? -1.254 15.206 2.056 1.00 87.38 482 ILE A O 1
ATOM 3848 N N . THR A 1 483 ? -2.660 14.433 3.645 1.00 94.88 483 THR A N 1
ATOM 3849 C CA . THR A 1 483 ? -3.731 14.026 2.738 1.00 94.88 483 THR A CA 1
ATOM 3850 C C . THR A 1 483 ? -4.669 15.194 2.430 1.00 94.88 483 THR A C 1
ATOM 3852 O O . THR A 1 483 ? -4.660 16.221 3.108 1.00 94.88 483 THR A O 1
ATOM 3855 N N . ASP A 1 484 ? -5.503 15.047 1.398 1.00 94.56 484 ASP A N 1
ATOM 3856 C CA . ASP A 1 484 ? -6.535 16.044 1.080 1.00 94.56 484 ASP A CA 1
ATOM 3857 C C . ASP A 1 484 ? -7.537 16.218 2.239 1.00 94.56 484 ASP A C 1
ATOM 3859 O O . ASP A 1 484 ? -8.049 17.318 2.437 1.00 94.56 484 ASP A O 1
ATOM 3863 N N . PHE A 1 485 ? -7.779 15.161 3.029 1.00 95.88 485 PHE A N 1
ATOM 3864 C CA . PHE A 1 485 ? -8.646 15.196 4.212 1.00 95.88 485 PHE A CA 1
ATOM 3865 C C . PHE A 1 485 ? -8.107 16.154 5.268 1.00 95.88 485 PHE A C 1
ATOM 3867 O O . PHE A 1 485 ? -8.849 17.015 5.733 1.00 95.88 485 PHE A O 1
ATOM 3874 N N . ASP A 1 486 ? -6.811 16.051 5.576 1.00 95.88 486 ASP A N 1
ATOM 3875 C CA . ASP A 1 486 ? -6.152 16.888 6.584 1.00 95.88 486 ASP A CA 1
ATOM 3876 C C . ASP A 1 486 ? -6.232 18.368 6.191 1.00 95.88 486 ASP A C 1
ATOM 3878 O O . ASP A 1 486 ? -6.559 19.226 7.002 1.00 95.88 486 ASP A O 1
ATOM 3882 N N . ARG A 1 487 ? -6.024 18.674 4.904 1.00 96.19 487 ARG A N 1
ATOM 3883 C CA . ARG A 1 487 ? -6.102 20.053 4.394 1.00 96.19 487 ARG A CA 1
ATOM 3884 C C . ARG A 1 487 ? -7.513 20.630 4.467 1.00 96.19 487 ARG A C 1
ATOM 3886 O O . ARG A 1 487 ? -7.675 21.814 4.760 1.00 96.19 487 ARG A O 1
ATOM 3893 N N . VAL A 1 488 ? -8.522 19.815 4.157 1.00 96.25 488 VAL A N 1
ATOM 3894 C CA . VAL A 1 488 ? -9.934 20.207 4.237 1.00 96.25 488 VAL A CA 1
ATOM 3895 C C . VAL A 1 488 ? -10.338 20.430 5.695 1.00 96.25 488 VAL A C 1
ATOM 3897 O O . VAL A 1 488 ? -10.932 21.464 5.997 1.00 96.25 488 VAL A O 1
ATOM 3900 N N . LEU A 1 489 ? -9.968 19.520 6.601 1.00 95.69 489 LEU A N 1
ATOM 3901 C CA . LEU A 1 489 ? -10.235 19.645 8.035 1.00 95.69 489 LEU A CA 1
ATOM 3902 C C . LEU A 1 489 ? -9.575 20.890 8.631 1.00 95.69 489 LEU A C 1
ATOM 3904 O O . LEU A 1 489 ? -10.282 21.710 9.212 1.00 95.69 489 LEU A O 1
ATOM 3908 N N . ASP A 1 490 ? -8.279 21.104 8.389 1.00 96.12 490 ASP A N 1
ATOM 3909 C CA . ASP A 1 490 ? -7.539 22.274 8.882 1.00 96.12 490 ASP A CA 1
ATOM 3910 C C . ASP A 1 490 ? -8.200 23.601 8.479 1.00 96.12 490 ASP A C 1
ATOM 3912 O O . ASP A 1 490 ? -8.250 24.558 9.257 1.00 96.12 490 ASP A O 1
ATOM 3916 N N . LEU A 1 491 ? -8.701 23.695 7.242 1.00 96.50 491 LEU A N 1
ATOM 3917 C CA . LEU A 1 491 ? -9.385 24.898 6.766 1.00 96.50 491 LEU A CA 1
ATOM 3918 C C . LEU A 1 491 ? -10.752 25.091 7.422 1.00 96.50 491 LEU A C 1
ATOM 3920 O O . LEU A 1 491 ? -11.106 26.220 7.777 1.00 96.50 491 LEU A O 1
ATOM 3924 N N . ILE A 1 492 ? -11.521 24.013 7.587 1.00 95.69 492 ILE A N 1
ATOM 3925 C CA . ILE A 1 492 ? -12.841 24.080 8.220 1.00 95.69 492 ILE A CA 1
ATOM 3926 C C . ILE A 1 492 ? -12.695 24.380 9.715 1.00 95.69 492 ILE A C 1
ATOM 3928 O O . ILE A 1 492 ? -13.486 25.154 10.243 1.00 95.69 492 ILE A O 1
ATOM 3932 N N . GLU A 1 493 ? -11.683 23.852 10.399 1.00 94.00 493 GLU A N 1
ATOM 3933 C CA . GLU A 1 493 ? -11.412 24.181 11.802 1.00 94.00 493 GLU A CA 1
ATOM 3934 C C . GLU A 1 493 ? -11.056 25.660 11.980 1.00 94.00 493 GLU A C 1
ATOM 3936 O O . GLU A 1 493 ? -11.565 26.314 12.891 1.00 94.00 493 GLU A O 1
ATOM 3941 N N . LYS A 1 494 ? -10.258 26.225 11.064 1.00 94.25 494 LYS A N 1
ATOM 3942 C CA . LYS A 1 494 ? -9.878 27.647 11.097 1.00 94.25 494 LYS A CA 1
ATOM 3943 C C . LYS A 1 494 ? -11.047 28.591 10.817 1.00 94.25 494 LYS A C 1
ATOM 3945 O O . LYS A 1 494 ? -11.160 29.624 11.473 1.00 94.25 494 LYS A O 1
ATOM 3950 N N . LYS A 1 495 ? -11.898 28.278 9.833 1.00 94.38 495 LYS A N 1
ATOM 3951 C CA . LYS A 1 495 ? -12.992 29.170 9.390 1.00 94.38 495 LYS A CA 1
ATOM 3952 C C . LYS A 1 495 ? -14.356 28.840 10.006 1.00 94.38 495 LYS A C 1
ATOM 3954 O O . LYS A 1 495 ? -15.266 29.664 9.965 1.00 94.38 495 LYS A O 1
ATOM 3959 N N . GLY A 1 496 ? -14.528 27.648 10.569 1.00 93.69 496 GLY A N 1
ATOM 3960 C CA . GLY A 1 496 ? -15.770 27.121 11.150 1.00 93.69 496 GLY A CA 1
ATOM 3961 C C . GLY A 1 496 ? -16.827 26.698 10.120 1.00 93.69 496 GLY A C 1
ATOM 3962 O O . GLY A 1 496 ? -17.406 25.615 10.233 1.00 93.69 496 GLY A O 1
ATOM 3963 N N . LYS A 1 497 ? -17.085 27.541 9.113 1.00 95.56 497 LYS A N 1
ATOM 3964 C CA . LYS A 1 497 ? -18.088 27.331 8.058 1.00 95.56 497 LYS A CA 1
ATOM 3965 C C . LYS A 1 497 ? -17.571 27.856 6.721 1.00 95.56 497 LYS A C 1
ATOM 3967 O O . LYS A 1 497 ? -17.124 28.996 6.650 1.00 95.56 497 LYS A O 1
ATOM 3972 N N . MET A 1 498 ? -17.679 27.061 5.657 1.00 97.38 498 MET A N 1
ATOM 3973 C CA . MET A 1 498 ? -17.207 27.461 4.325 1.00 97.38 498 MET A CA 1
ATOM 3974 C C . MET A 1 498 ? -18.015 26.802 3.199 1.00 97.38 498 MET A C 1
ATOM 3976 O O . MET A 1 498 ? -18.512 25.685 3.357 1.00 97.38 498 MET A O 1
ATOM 3980 N N . LYS A 1 499 ? -18.167 27.485 2.057 1.00 98.12 499 LYS A N 1
ATOM 3981 C CA . LYS A 1 499 ? -18.806 26.909 0.859 1.00 98.12 499 LYS A CA 1
ATOM 3982 C C . LYS A 1 499 ? -17.835 25.999 0.107 1.00 98.12 499 LYS A C 1
ATOM 3984 O O . LYS A 1 499 ? -16.639 26.283 0.047 1.00 98.12 499 LYS A O 1
ATOM 3989 N N . VAL A 1 500 ? -18.348 24.952 -0.541 1.00 97.69 500 VAL A N 1
ATOM 3990 C CA . VAL A 1 500 ? -17.538 24.023 -1.355 1.00 97.69 500 VAL A CA 1
ATOM 3991 C C . VAL A 1 500 ? -16.744 24.754 -2.444 1.00 97.69 500 VAL A C 1
ATOM 3993 O O . VAL A 1 500 ? -15.561 24.474 -2.621 1.00 97.69 500 VAL A O 1
ATOM 3996 N N . GLY A 1 501 ? -17.344 25.723 -3.145 1.00 97.00 501 GLY A N 1
ATOM 3997 C CA . GLY A 1 501 ? -16.647 26.480 -4.192 1.00 97.00 501 GLY A CA 1
ATOM 3998 C C . GLY A 1 501 ? -15.499 27.358 -3.677 1.00 97.00 501 GLY A C 1
ATOM 3999 O O . GLY A 1 501 ? -14.450 27.442 -4.317 1.00 97.00 501 GLY A O 1
ATOM 4000 N N . GLU A 1 502 ? -15.667 27.972 -2.504 1.00 97.44 502 GLU A N 1
ATOM 4001 C CA . GLU A 1 502 ? -14.621 28.776 -1.852 1.00 97.44 502 GLU A CA 1
ATOM 4002 C C . GLU A 1 502 ? -13.445 27.880 -1.440 1.00 97.44 502 GLU A C 1
ATOM 4004 O O . GLU A 1 502 ? -12.289 28.181 -1.735 1.00 97.44 502 GLU A O 1
ATOM 4009 N N . MET A 1 503 ? -13.756 26.715 -0.868 1.00 97.38 503 MET A N 1
ATOM 4010 C CA . MET A 1 503 ? -12.772 25.707 -0.474 1.00 97.38 503 MET A CA 1
ATOM 4011 C C . MET A 1 503 ? -11.997 25.131 -1.666 1.00 97.38 503 MET A C 1
ATOM 4013 O O . MET A 1 503 ? -10.787 24.934 -1.578 1.00 97.38 503 MET A O 1
ATOM 4017 N N . ALA A 1 504 ? -12.680 24.903 -2.793 1.00 97.69 504 ALA A N 1
ATOM 4018 C CA . ALA A 1 504 ? -12.072 24.450 -4.048 1.00 97.69 504 ALA A CA 1
ATOM 4019 C C . ALA A 1 504 ? -11.023 25.430 -4.558 1.00 97.69 504 ALA A C 1
ATOM 4021 O O . ALA A 1 504 ? -9.927 25.032 -4.957 1.00 97.69 504 ALA A O 1
ATOM 4022 N N . SER A 1 505 ? -11.347 26.717 -4.474 1.00 97.62 505 SER A N 1
ATOM 4023 C CA . SER A 1 505 ? -10.472 27.794 -4.923 1.00 97.62 505 SER A CA 1
ATOM 4024 C C . SER A 1 505 ? -9.246 27.929 -4.016 1.00 97.62 505 SER A C 1
ATOM 4026 O O . SER A 1 505 ? -8.130 28.087 -4.507 1.00 97.62 505 SER A O 1
ATOM 4028 N N . GLU A 1 506 ? -9.430 27.802 -2.699 1.00 97.31 506 GLU A N 1
ATOM 4029 C CA . GLU A 1 506 ? -8.355 27.941 -1.710 1.00 97.31 506 GLU A CA 1
ATOM 4030 C C . GLU A 1 506 ? -7.391 26.743 -1.699 1.00 97.31 506 GLU A C 1
ATOM 4032 O O . GLU A 1 506 ? -6.176 26.928 -1.646 1.00 97.31 506 GLU A O 1
ATOM 4037 N N . LEU A 1 507 ? -7.908 25.514 -1.820 1.00 96.69 507 LEU A N 1
ATOM 4038 C CA . LEU A 1 507 ? -7.091 24.292 -1.848 1.00 96.69 507 LEU A CA 1
ATOM 4039 C C . LEU A 1 507 ? -6.558 23.924 -3.233 1.00 96.69 507 LEU A C 1
ATOM 4041 O O . LEU A 1 507 ? -5.741 23.007 -3.340 1.00 96.69 507 LEU A O 1
ATOM 4045 N N . LYS A 1 508 ? -7.012 24.614 -4.287 1.00 97.12 508 LYS A N 1
ATOM 4046 C CA . LYS A 1 508 ? -6.745 24.260 -5.692 1.00 97.12 508 LYS A CA 1
ATOM 4047 C C . LYS A 1 508 ? -7.152 22.813 -6.013 1.00 97.12 508 LYS A C 1
ATOM 4049 O O . LYS A 1 508 ? -6.462 22.110 -6.749 1.00 97.12 508 LYS A O 1
ATOM 4054 N N . LEU A 1 509 ? -8.272 22.368 -5.444 1.00 97.19 509 LEU A N 1
ATOM 4055 C CA . LEU A 1 509 ? -8.874 21.055 -5.690 1.00 97.19 509 LEU A CA 1
ATOM 4056 C C . LEU A 1 509 ? -10.158 21.220 -6.508 1.00 97.19 509 LEU A C 1
ATOM 4058 O O . LEU A 1 509 ? -10.807 22.264 -6.468 1.00 97.19 509 LEU A O 1
ATOM 4062 N N . SER A 1 510 ? -10.551 20.184 -7.250 1.00 97.75 510 SER A N 1
ATOM 4063 C CA . SER A 1 510 ? -11.828 20.210 -7.967 1.00 97.75 510 SER A CA 1
ATOM 4064 C C . SER A 1 510 ? -13.006 20.195 -6.983 1.00 97.75 510 SER A C 1
ATOM 4066 O O . SER A 1 510 ? -12.936 19.562 -5.926 1.00 97.75 510 SER A O 1
ATOM 4068 N N . LYS A 1 511 ? -14.118 20.858 -7.340 1.00 97.38 511 LYS A N 1
ATOM 4069 C CA . LYS A 1 511 ? -15.343 20.867 -6.514 1.00 97.38 511 LYS A CA 1
ATOM 4070 C C . LYS A 1 511 ? -15.816 19.442 -6.190 1.00 97.38 511 LYS A C 1
ATOM 4072 O O . LYS A 1 511 ? -16.046 19.132 -5.027 1.00 97.38 511 LYS A O 1
ATOM 4077 N N . SER A 1 512 ? -15.823 18.559 -7.195 1.00 97.00 512 SER A N 1
ATOM 4078 C CA . SER A 1 512 ? -16.160 17.132 -7.043 1.00 97.00 512 SER A CA 1
ATOM 4079 C C . SER A 1 512 ? -15.295 16.437 -5.990 1.00 97.00 512 SER A C 1
ATOM 4081 O O . SER A 1 512 ? -15.805 15.688 -5.163 1.00 97.00 512 SER A O 1
ATOM 4083 N N . ARG A 1 513 ? -13.982 16.709 -5.972 1.00 97.25 513 ARG A N 1
ATOM 4084 C CA . ARG A 1 513 ? -13.070 16.079 -5.012 1.00 97.25 513 ARG A CA 1
ATOM 4085 C C . ARG A 1 513 ? -13.354 16.520 -3.579 1.00 97.25 513 ARG A C 1
ATOM 4087 O O . ARG A 1 513 ? -13.278 15.709 -2.662 1.00 97.25 513 ARG A O 1
ATOM 4094 N N . ILE A 1 514 ? -13.698 17.790 -3.382 1.00 97.69 514 ILE A N 1
ATOM 4095 C CA . ILE A 1 514 ? -14.066 18.309 -2.060 1.00 97.69 514 ILE A CA 1
ATOM 4096 C C . ILE A 1 514 ? -15.402 17.737 -1.601 1.00 97.69 514 ILE A C 1
ATOM 4098 O O . ILE A 1 514 ? -15.526 17.393 -0.431 1.00 97.69 514 ILE A O 1
ATOM 4102 N N . GLU A 1 515 ? -16.375 17.575 -2.494 1.00 96.75 515 GLU A N 1
ATOM 4103 C CA . GLU A 1 515 ? -17.654 16.935 -2.162 1.00 96.75 515 GLU A CA 1
ATOM 4104 C C . GLU A 1 515 ? -17.479 15.464 -1.764 1.00 96.75 515 GLU A C 1
ATOM 4106 O O . GLU A 1 515 ? -18.082 15.018 -0.785 1.00 96.75 515 GLU A O 1
ATOM 4111 N N . GLU A 1 516 ? -16.609 14.719 -2.453 1.00 97.25 516 GLU A N 1
ATOM 4112 C CA . GLU A 1 516 ? -16.236 13.351 -2.070 1.00 97.25 516 GLU A CA 1
ATOM 4113 C C . GLU A 1 516 ? -15.619 13.308 -0.667 1.00 97.25 516 GLU A C 1
ATOM 4115 O O . GLU A 1 516 ? -16.066 12.541 0.191 1.00 97.25 516 GLU A O 1
ATOM 4120 N N . VAL A 1 517 ? -14.613 14.155 -0.422 1.00 97.31 517 VAL A N 1
ATOM 4121 C CA . VAL A 1 517 ? -13.925 14.252 0.873 1.00 97.31 517 VAL A CA 1
ATOM 4122 C C . VAL A 1 517 ? -14.914 14.642 1.973 1.00 97.31 517 VAL A C 1
ATOM 4124 O O . VAL A 1 517 ? -14.971 13.986 3.009 1.00 97.31 517 VAL A O 1
ATOM 4127 N N . ALA A 1 518 ? -15.771 15.632 1.730 1.00 96.69 518 ALA A N 1
ATOM 4128 C CA . ALA A 1 518 ? -16.805 16.074 2.660 1.00 96.69 518 ALA A CA 1
ATOM 4129 C C . ALA A 1 518 ? -17.832 14.982 2.975 1.00 96.69 518 ALA A C 1
ATOM 4131 O O . ALA A 1 518 ? -18.254 14.829 4.120 1.00 96.69 518 ALA A O 1
ATOM 4132 N N . THR A 1 519 ? -18.223 14.195 1.971 1.00 97.31 519 THR A N 1
ATOM 4133 C CA . THR A 1 519 ? -19.152 13.072 2.147 1.00 97.31 519 THR A CA 1
ATOM 4134 C C . THR A 1 519 ? -18.543 11.987 3.033 1.00 97.31 519 THR A C 1
ATOM 4136 O O . THR A 1 519 ? -19.243 11.401 3.859 1.00 97.31 519 THR A O 1
ATOM 4139 N N . LEU A 1 520 ? -17.240 11.731 2.899 1.00 96.75 520 LEU A N 1
ATOM 4140 C CA . LEU A 1 520 ? -16.509 10.797 3.757 1.00 96.75 520 LEU A CA 1
ATOM 4141 C C . LEU A 1 520 ? -16.361 11.338 5.189 1.00 96.75 520 LEU A C 1
ATOM 4143 O O . LEU A 1 520 ? -16.719 10.633 6.129 1.00 96.75 520 LEU A O 1
ATOM 4147 N N . LEU A 1 521 ? -15.972 12.606 5.361 1.00 96.06 521 LEU A N 1
ATOM 4148 C CA . LEU A 1 521 ? -15.887 13.255 6.680 1.00 96.06 521 LEU A CA 1
ATOM 4149 C C . LEU A 1 521 ? -17.247 13.307 7.401 1.00 96.06 521 LEU A C 1
ATOM 4151 O O . LEU A 1 521 ? -17.321 13.174 8.625 1.00 96.06 521 LEU A O 1
ATOM 4155 N N . LYS A 1 522 ? -18.345 13.433 6.645 1.00 96.25 522 LYS A N 1
ATOM 4156 C CA . LYS A 1 522 ? -19.714 13.340 7.172 1.00 96.25 522 LYS A CA 1
ATOM 4157 C C . LYS A 1 522 ? -20.050 11.943 7.686 1.00 96.25 522 LYS A C 1
ATOM 4159 O O . LYS A 1 522 ? -20.694 11.827 8.728 1.00 96.25 522 LYS A O 1
ATOM 4164 N N . LYS A 1 523 ? -19.616 10.880 6.998 1.00 96.94 523 LYS A N 1
ATOM 4165 C CA . LYS A 1 523 ? -19.804 9.495 7.477 1.00 96.94 523 LYS A CA 1
ATOM 4166 C C . LYS A 1 523 ? -19.096 9.265 8.814 1.00 96.94 523 LYS A C 1
ATOM 4168 O O . LYS A 1 523 ? -19.630 8.554 9.659 1.00 96.94 523 LYS A O 1
ATOM 4173 N N . GLU A 1 524 ? -17.954 9.915 9.022 1.00 95.25 524 GLU A N 1
ATOM 4174 C CA . GLU A 1 524 ? -17.192 9.877 10.278 1.00 95.25 524 GLU A CA 1
ATOM 4175 C C . GLU A 1 524 ? -17.694 10.868 11.343 1.00 95.25 524 GLU A C 1
ATOM 4177 O O . GLU A 1 524 ? -17.157 10.906 12.447 1.00 95.25 524 GLU A O 1
ATOM 4182 N N . LYS A 1 525 ? -18.749 11.645 11.048 1.00 94.50 525 LYS A N 1
ATOM 4183 C CA . LYS A 1 525 ? -19.342 12.669 11.931 1.00 94.50 525 LYS A CA 1
ATOM 4184 C C . LYS A 1 525 ? -18.375 13.781 12.360 1.00 94.50 525 LYS A C 1
ATOM 4186 O O . LYS A 1 525 ? -18.623 14.454 13.357 1.00 94.50 525 LYS A O 1
ATOM 4191 N N . GLN A 1 526 ? -17.302 14.009 11.608 1.00 95.50 526 GLN A N 1
ATOM 4192 C CA . GLN A 1 526 ? -16.380 15.118 11.872 1.00 95.50 526 GLN A CA 1
ATOM 4193 C C . GLN A 1 526 ? -16.935 16.448 11.352 1.00 95.50 526 GLN A C 1
ATOM 4195 O O . GLN A 1 526 ? -16.633 17.514 11.884 1.00 95.50 526 GLN A O 1
ATOM 4200 N N . VAL A 1 527 ? -17.769 16.386 10.311 1.00 96.38 527 VAL A N 1
ATOM 4201 C CA . VAL A 1 527 ? -18.259 17.552 9.577 1.00 96.38 527 VAL A CA 1
ATOM 4202 C C . VAL A 1 527 ? -19.709 17.338 9.132 1.00 96.38 527 VAL A C 1
ATOM 4204 O O . VAL A 1 527 ? -20.101 16.232 8.764 1.00 96.38 527 VAL A O 1
ATOM 4207 N N . GLU A 1 528 ? -20.510 18.400 9.121 1.00 95.81 528 GLU A N 1
ATOM 4208 C CA . GLU A 1 528 ? -21.844 18.424 8.524 1.00 95.81 528 GLU A CA 1
ATOM 4209 C C . GLU A 1 528 ? -21.822 19.099 7.147 1.00 95.81 528 GLU A C 1
ATOM 4211 O O . GLU A 1 528 ? -21.281 20.191 6.967 1.00 95.81 528 GLU A O 1
ATOM 4216 N N . LEU A 1 529 ? -22.447 18.436 6.171 1.00 96.56 529 LEU A N 1
ATOM 4217 C CA . LEU A 1 529 ? -22.630 18.940 4.811 1.00 96.56 529 LEU A CA 1
ATOM 4218 C C . LEU A 1 529 ? -24.102 19.309 4.606 1.00 96.56 529 LEU A C 1
ATOM 4220 O O . LEU A 1 529 ? -24.968 18.424 4.647 1.00 96.56 529 LEU A O 1
ATOM 4224 N N . ILE A 1 530 ? -24.358 20.604 4.406 1.00 96.06 530 ILE A N 1
ATOM 4225 C CA . ILE A 1 530 ? -25.684 21.210 4.250 1.00 96.06 530 ILE A CA 1
ATOM 4226 C C . ILE A 1 530 ? -25.855 21.648 2.793 1.00 96.06 530 ILE A C 1
ATOM 4228 O O . ILE A 1 530 ? -25.101 22.481 2.291 1.00 96.06 530 ILE A O 1
ATOM 4232 N N . TYR A 1 531 ? -26.876 21.112 2.128 1.00 96.31 531 TYR A N 1
ATOM 4233 C CA . TYR A 1 531 ? -27.246 21.494 0.767 1.00 96.31 531 TYR A CA 1
ATOM 4234 C C . TYR A 1 531 ? -28.396 22.500 0.818 1.00 96.31 531 TYR A C 1
ATOM 4236 O O . TYR A 1 531 ? -29.483 22.185 1.304 1.00 96.31 531 TYR A O 1
ATOM 4244 N N . HIS A 1 532 ? -28.151 23.720 0.347 1.00 94.19 532 HIS A N 1
ATOM 4245 C CA . HIS A 1 532 ? -29.203 24.719 0.178 1.00 94.19 532 HIS A CA 1
ATOM 4246 C C . HIS A 1 532 ? -29.970 24.466 -1.127 1.00 94.19 532 HIS A C 1
ATOM 4248 O O . HIS A 1 532 ? -29.431 23.884 -2.062 1.00 94.19 532 HIS A O 1
ATOM 4254 N N . THR A 1 533 ? -31.228 24.910 -1.199 1.00 91.94 533 THR A N 1
ATOM 4255 C CA . THR A 1 533 ? -32.058 24.778 -2.413 1.00 91.94 533 THR A CA 1
ATOM 4256 C C . THR A 1 533 ? -31.472 25.534 -3.604 1.00 91.94 533 THR A C 1
ATOM 4258 O O . THR A 1 533 ? -31.659 25.126 -4.745 1.00 91.94 533 THR A O 1
ATOM 4261 N N . PHE A 1 534 ? -30.738 26.613 -3.330 1.00 90.12 534 PHE A N 1
ATOM 4262 C CA . PHE A 1 534 ? -30.002 27.390 -4.315 1.00 90.12 534 PHE A CA 1
ATOM 4263 C C . PHE A 1 534 ? -28.590 27.671 -3.790 1.00 90.12 534 PHE A C 1
ATOM 4265 O O . PHE A 1 534 ? -28.426 28.152 -2.666 1.00 90.12 534 PHE A O 1
ATOM 4272 N N . GLY A 1 535 ? -27.581 27.400 -4.619 1.00 92.38 535 GLY A N 1
ATOM 4273 C CA . GLY A 1 535 ? -26.174 27.695 -4.341 1.00 92.38 535 GLY A CA 1
ATOM 4274 C C . GLY A 1 535 ? -25.311 26.480 -3.987 1.00 92.38 535 GLY A C 1
ATOM 4275 O O . GLY A 1 535 ? -25.782 25.347 -3.929 1.00 92.38 535 GLY A O 1
ATOM 4276 N N . ASP A 1 536 ? -24.020 26.745 -3.774 1.00 95.25 536 ASP A N 1
ATOM 4277 C CA . ASP A 1 536 ? -23.020 25.726 -3.434 1.00 95.25 536 ASP A CA 1
ATOM 4278 C C . ASP A 1 536 ? -23.284 25.124 -2.040 1.00 95.25 536 ASP A C 1
ATOM 4280 O O . ASP A 1 536 ? -23.714 25.818 -1.111 1.00 95.25 536 ASP A O 1
ATOM 4284 N N . ALA A 1 537 ? -22.971 23.834 -1.881 1.00 96.50 537 ALA A N 1
ATOM 4285 C CA . ALA A 1 537 ? -23.065 23.150 -0.596 1.00 96.50 537 ALA A CA 1
ATOM 4286 C C . ALA A 1 537 ? -22.157 23.811 0.453 1.00 96.50 537 ALA A C 1
ATOM 4288 O O . ALA A 1 537 ? -21.077 24.331 0.149 1.00 96.50 537 ALA A O 1
ATOM 4289 N N . VAL A 1 538 ? -22.606 23.789 1.704 1.00 97.44 538 VAL A N 1
ATOM 4290 C CA . VAL A 1 538 ? -21.911 24.413 2.826 1.00 97.44 538 VAL A CA 1
ATOM 4291 C C . VAL A 1 538 ? -21.415 23.347 3.782 1.00 97.44 538 VAL A C 1
ATOM 4293 O O . VAL A 1 538 ? -22.160 22.453 4.184 1.00 97.44 538 VAL A O 1
ATOM 4296 N N . ILE A 1 539 ? -20.148 23.478 4.153 1.00 96.94 539 ILE A N 1
ATOM 4297 C CA . ILE A 1 539 ? -19.441 22.572 5.040 1.00 96.94 539 ILE A CA 1
ATOM 4298 C C . ILE A 1 539 ? -19.242 23.262 6.389 1.00 96.94 539 ILE A C 1
ATOM 4300 O O . ILE A 1 539 ? -18.767 24.400 6.438 1.00 96.94 539 ILE A O 1
ATOM 4304 N N . GLN A 1 540 ? -19.623 22.594 7.477 1.00 96.25 540 GLN A N 1
ATOM 4305 C CA . GLN A 1 540 ? -19.594 23.162 8.823 1.00 96.25 540 GLN A CA 1
ATOM 4306 C C . GLN A 1 540 ? -19.184 22.116 9.865 1.00 96.25 540 GLN A C 1
ATOM 4308 O O . GLN A 1 540 ? -19.627 20.972 9.811 1.00 96.25 540 GLN A O 1
ATOM 4313 N N . THR A 1 541 ? -18.367 22.502 10.847 1.00 94.06 541 THR A N 1
ATOM 4314 C CA . THR A 1 541 ? -18.062 21.631 11.994 1.00 94.06 541 THR A CA 1
ATOM 4315 C C . THR A 1 541 ? -19.230 21.574 12.985 1.00 94.06 541 THR A C 1
ATOM 4317 O O . THR A 1 541 ? -19.889 22.595 13.224 1.00 94.06 541 THR A O 1
ATOM 4320 N N . PRO A 1 542 ? -19.476 20.417 13.629 1.00 89.69 542 PRO A N 1
ATOM 4321 C CA . PRO A 1 542 ? -20.549 20.269 14.617 1.00 89.69 542 PRO A CA 1
ATOM 4322 C C . PRO A 1 542 ? -20.401 21.264 15.780 1.00 89.69 542 PRO A C 1
ATOM 4324 O O . PRO A 1 542 ? -21.382 21.865 16.215 1.00 89.69 542 PRO A O 1
ATOM 4327 N N . TYR A 1 543 ? -19.163 21.553 16.195 1.00 89.44 543 TYR A N 1
ATOM 4328 C CA . TYR A 1 543 ? -18.868 22.554 17.224 1.00 89.44 543 TYR A CA 1
ATOM 4329 C C . TYR A 1 543 ? -19.358 23.967 16.852 1.00 89.44 543 TYR A C 1
ATOM 4331 O O . TYR A 1 543 ? -19.940 24.677 17.676 1.00 89.44 543 TYR A O 1
ATOM 4339 N N . TYR A 1 544 ? -19.181 24.386 15.593 1.00 89.25 544 TYR A N 1
ATOM 4340 C CA . TYR A 1 544 ? -19.658 25.693 15.135 1.00 89.25 544 TYR A CA 1
ATOM 4341 C C . TYR A 1 544 ? -21.196 25.757 15.103 1.00 89.25 544 TYR A C 1
ATOM 4343 O O . TYR A 1 544 ? -21.786 26.804 15.382 1.00 89.25 544 TYR A O 1
ATOM 4351 N N . LEU A 1 545 ? -21.864 24.632 14.812 1.00 87.06 545 LEU A N 1
ATOM 4352 C CA . LEU A 1 545 ? -23.327 24.533 14.847 1.00 87.06 545 LEU A CA 1
ATOM 4353 C C . LEU A 1 545 ? -23.878 24.742 16.262 1.00 87.06 545 LEU A C 1
ATOM 4355 O O . LEU A 1 545 ? -24.815 25.523 16.441 1.00 87.06 545 LEU A O 1
ATOM 4359 N N . GLU A 1 546 ? -23.282 24.095 17.263 1.00 88.38 546 GLU A N 1
ATOM 4360 C CA . GLU A 1 546 ? -23.669 24.261 18.669 1.00 88.38 546 GLU A CA 1
ATOM 4361 C C . GLU A 1 546 ? -23.457 25.696 19.148 1.00 88.38 546 GLU A C 1
ATOM 4363 O O . GLU A 1 546 ? -24.375 26.307 19.702 1.00 88.38 546 GLU A O 1
ATOM 4368 N N . LYS A 1 547 ? -22.291 26.281 18.848 1.00 88.25 547 LYS A N 1
ATOM 4369 C CA . LYS A 1 547 ? -21.985 27.670 19.211 1.00 88.25 547 LYS A CA 1
ATOM 4370 C C . LYS A 1 547 ? -22.976 28.658 18.586 1.00 88.25 547 LYS A C 1
ATOM 4372 O O . LYS A 1 547 ? -23.448 29.569 19.265 1.00 88.25 547 LYS A O 1
ATOM 4377 N N . SER A 1 548 ? -23.344 28.457 17.318 1.00 87.56 548 SER A N 1
ATOM 4378 C CA . SER A 1 548 ? -24.332 29.300 16.632 1.00 87.56 548 SER A CA 1
ATOM 4379 C C . SER A 1 548 ? -25.739 29.168 17.233 1.00 87.56 548 SER A C 1
ATOM 4381 O O . SER A 1 548 ? -26.440 30.173 17.369 1.00 87.56 548 SER A O 1
ATOM 4383 N N . LYS A 1 549 ? -26.156 27.959 17.637 1.00 89.56 549 LYS A N 1
ATOM 4384 C CA . LYS A 1 549 ? -27.444 27.740 18.323 1.00 89.56 549 LYS A CA 1
ATOM 4385 C C . LYS A 1 549 ? -27.486 28.451 19.676 1.00 89.56 549 LYS A C 1
ATOM 4387 O O . LYS A 1 549 ? -28.423 29.206 19.922 1.00 89.56 549 LYS A O 1
ATOM 4392 N N . GLN A 1 550 ? -26.442 28.294 20.490 1.00 89.00 550 GLN A N 1
ATOM 4393 C CA . GLN A 1 550 ? -26.337 28.963 21.791 1.00 89.00 550 GLN A CA 1
ATOM 4394 C C . GLN A 1 550 ? -26.361 30.491 21.659 1.00 89.00 550 GLN A C 1
ATOM 4396 O O . GLN A 1 550 ? -26.988 31.175 22.464 1.00 89.00 550 GLN A O 1
ATOM 4401 N N . GLN A 1 551 ? -25.710 31.046 20.632 1.00 89.56 551 GLN A N 1
ATOM 4402 C CA . GLN A 1 551 ? -25.718 32.490 20.394 1.00 89.56 551 GLN A CA 1
ATOM 4403 C C . GLN A 1 551 ? -27.120 33.005 20.031 1.00 89.56 551 GLN A C 1
ATOM 4405 O O . GLN A 1 551 ? -27.571 33.994 20.601 1.00 89.56 551 GLN A O 1
ATOM 4410 N N . LYS A 1 552 ? -27.856 32.287 19.171 1.00 91.44 552 LYS A N 1
ATOM 4411 C CA . LYS A 1 552 ? -29.251 32.627 18.839 1.00 91.44 552 LYS A CA 1
ATOM 4412 C C . LYS A 1 552 ? -30.192 32.519 20.038 1.00 91.44 552 LYS A C 1
ATOM 4414 O O . LYS A 1 552 ? -31.148 33.285 20.133 1.00 91.44 552 LYS A O 1
ATOM 4419 N N . GLU A 1 553 ? -29.968 31.562 20.935 1.00 92.19 553 GLU A N 1
ATOM 4420 C CA . GLU A 1 553 ? -30.745 31.442 22.173 1.00 92.19 553 GLU A CA 1
ATOM 4421 C C . GLU A 1 553 ? -30.487 32.617 23.117 1.00 92.19 553 GLU A C 1
ATOM 4423 O O . GLU A 1 553 ? -31.447 33.211 23.611 1.00 92.19 553 GLU A O 1
ATOM 4428 N N . LYS A 1 554 ? -29.220 33.020 23.283 1.00 92.75 554 LYS A N 1
ATOM 4429 C CA . LYS A 1 554 ? -28.851 34.213 24.058 1.00 92.75 554 LYS A CA 1
ATOM 4430 C C . LYS A 1 554 ? -29.479 35.482 23.486 1.00 92.75 554 LYS A C 1
ATOM 4432 O O . LYS A 1 554 ? -30.135 36.207 24.225 1.00 92.75 554 LYS A O 1
ATOM 4437 N N . GLU A 1 555 ? -29.382 35.703 22.175 1.00 92.50 555 GLU A N 1
ATOM 4438 C CA . GLU A 1 555 ? -30.003 36.860 21.510 1.00 92.50 555 GLU A CA 1
ATOM 4439 C C . GLU A 1 555 ? -31.530 36.880 21.688 1.00 92.50 555 GLU A C 1
ATOM 4441 O O . GLU A 1 555 ? -32.120 37.925 21.967 1.00 92.50 555 GLU A O 1
ATOM 4446 N N . LYS A 1 556 ? -32.192 35.717 21.594 1.00 92.50 556 LYS A N 1
ATOM 4447 C CA . LYS A 1 556 ? -33.635 35.604 21.866 1.00 92.50 556 LYS A CA 1
ATOM 4448 C C . LYS A 1 556 ? -33.981 35.926 23.317 1.00 92.50 556 LYS A C 1
ATOM 4450 O O . LYS A 1 556 ? -35.044 36.495 23.569 1.00 92.50 556 LYS A O 1
ATOM 4455 N N . GLN A 1 557 ? -33.138 35.535 24.266 1.00 91.56 557 GLN A N 1
ATOM 4456 C CA . GLN A 1 557 ? -33.367 35.781 25.686 1.00 91.56 557 GLN A CA 1
ATOM 4457 C C . GLN A 1 557 ? -33.156 37.259 26.029 1.00 91.56 557 GLN A C 1
ATOM 4459 O O . GLN A 1 557 ? -34.038 37.870 26.627 1.00 91.56 557 GLN A O 1
ATOM 4464 N N . GLU A 1 558 ? -32.094 37.876 25.508 1.00 92.19 558 GLU A N 1
ATOM 4465 C CA . GLU A 1 558 ? -31.861 39.319 25.623 1.00 92.19 558 GLU A CA 1
ATOM 4466 C C . GLU A 1 558 ? -32.991 40.146 24.992 1.00 92.19 558 GLU A C 1
ATOM 4468 O O . GLU A 1 558 ? -33.422 41.147 25.565 1.00 92.19 558 GLU A O 1
ATOM 4473 N N . ALA A 1 559 ? -33.521 39.724 23.839 1.00 92.44 559 ALA A N 1
ATOM 4474 C CA . ALA A 1 559 ? -34.669 40.379 23.215 1.00 92.44 559 ALA A CA 1
ATOM 4475 C C . ALA A 1 559 ? -35.939 40.276 24.080 1.00 92.44 559 ALA A C 1
ATOM 4477 O O . ALA A 1 559 ? -36.680 41.253 24.207 1.00 92.44 559 ALA A O 1
ATOM 4478 N N . LYS A 1 560 ? -36.180 39.122 24.721 1.00 92.12 560 LYS A N 1
ATOM 4479 C CA . LYS A 1 560 ? -37.299 38.942 25.663 1.00 92.12 560 LYS A CA 1
ATOM 4480 C C . LYS A 1 560 ? -37.143 39.811 26.909 1.00 92.12 560 LYS A C 1
ATOM 4482 O O . LYS A 1 560 ? -38.127 40.403 27.349 1.00 92.12 560 LYS A O 1
ATOM 4487 N N . ASP A 1 561 ? -35.937 39.919 27.451 1.00 92.25 561 ASP A N 1
ATOM 4488 C CA . ASP A 1 561 ? -35.672 40.729 28.641 1.00 92.25 561 ASP A CA 1
ATOM 4489 C C . ASP A 1 561 ? -35.788 42.229 28.339 1.00 92.25 561 ASP A C 1
ATOM 4491 O O . ASP A 1 561 ? -36.391 42.968 29.120 1.00 92.25 561 ASP A O 1
ATOM 4495 N N . LYS A 1 562 ? -35.327 42.679 27.162 1.00 91.56 562 LYS A N 1
ATOM 4496 C CA . LYS A 1 562 ? -35.553 44.052 26.673 1.00 91.56 562 LYS A CA 1
ATOM 4497 C C . LYS A 1 562 ? -37.043 44.352 26.482 1.00 91.56 562 LYS A C 1
ATOM 4499 O O . LYS A 1 562 ? -37.508 45.402 26.913 1.00 91.56 562 LYS A O 1
ATOM 4504 N N . ALA A 1 563 ? -37.809 43.420 25.912 1.00 88.69 563 ALA A N 1
ATOM 4505 C CA . ALA A 1 563 ? -39.253 43.580 25.740 1.00 88.69 563 ALA A CA 1
ATOM 4506 C C . ALA A 1 563 ? -40.020 43.604 27.076 1.00 88.69 563 ALA A C 1
ATOM 4508 O O . ALA A 1 563 ? -41.014 44.318 27.199 1.00 88.69 563 ALA A O 1
ATOM 4509 N N . LYS A 1 564 ? -39.570 42.848 28.089 1.00 89.00 564 LYS A N 1
ATOM 4510 C CA . LYS A 1 564 ? -40.143 42.897 29.445 1.00 89.00 564 LYS A CA 1
ATOM 4511 C C . LYS A 1 564 ? -39.846 44.221 30.145 1.00 89.00 564 LYS A C 1
ATOM 4513 O O . LYS A 1 564 ? -40.763 44.780 30.734 1.00 89.00 564 LYS A O 1
ATOM 4518 N N . LYS A 1 565 ? -38.615 44.738 30.041 1.00 87.00 565 LYS A N 1
ATOM 4519 C CA . LYS A 1 565 ? -38.256 46.062 30.581 1.00 87.00 565 LYS A CA 1
ATOM 4520 C C . LYS A 1 565 ? -39.088 47.176 29.943 1.00 87.00 565 LYS A C 1
ATOM 4522 O O . LYS A 1 565 ? -39.719 47.933 30.662 1.00 87.00 565 LYS A O 1
ATOM 4527 N N . ALA A 1 566 ? -39.222 47.177 28.615 1.00 84.69 566 ALA A N 1
ATOM 4528 C CA . ALA A 1 566 ? -40.030 48.171 27.903 1.00 84.69 566 ALA A CA 1
ATOM 4529 C C . ALA A 1 566 ? -41.527 48.163 28.285 1.00 84.69 566 ALA A C 1
ATOM 4531 O O . ALA A 1 566 ? -42.196 49.181 28.158 1.00 84.69 566 ALA A O 1
ATOM 4532 N N . LYS A 1 567 ? -42.071 47.030 28.758 1.00 83.12 567 LYS A N 1
ATOM 4533 C CA . LYS A 1 567 ? -43.456 46.942 29.261 1.00 83.12 567 LYS A CA 1
ATOM 4534 C C . LYS A 1 567 ? -43.604 47.320 30.740 1.00 83.12 567 LYS A C 1
ATOM 4536 O O . LYS A 1 567 ? -44.731 47.531 31.178 1.00 83.12 567 LYS A O 1
ATOM 4541 N N . GLY A 1 568 ? -42.509 47.362 31.500 1.00 78.25 568 GLY A N 1
ATOM 4542 C CA . GLY A 1 568 ? -42.501 47.741 32.915 1.00 78.25 568 GLY A CA 1
ATOM 4543 C C . GLY A 1 568 ? -42.600 49.250 33.132 1.00 78.25 568 GLY A C 1
ATOM 4544 O O . GLY A 1 568 ? -43.285 49.666 34.053 1.00 78.25 568 GLY A O 1
ATOM 4545 N N . ASP A 1 569 ? -42.011 50.047 32.238 1.00 72.25 569 ASP A N 1
ATOM 4546 C CA . ASP A 1 569 ? -41.949 51.515 32.354 1.00 72.25 569 ASP A CA 1
ATOM 4547 C C . ASP A 1 569 ? -43.195 52.244 31.793 1.00 72.25 569 ASP A C 1
ATOM 4549 O O . ASP A 1 569 ? -43.223 53.467 31.704 1.00 72.25 569 ASP A O 1
ATOM 4553 N N . SER A 1 570 ? -44.229 51.500 31.376 1.00 58.16 570 SER A N 1
ATOM 4554 C CA . SER A 1 570 ? -45.494 52.026 30.821 1.00 58.16 570 SER A CA 1
ATOM 4555 C C . SER A 1 570 ? -46.679 51.913 31.798 1.00 58.16 570 SER A C 1
ATOM 4557 O O . SER A 1 570 ? -47.829 52.122 31.400 1.00 58.16 570 SER A O 1
ATOM 4559 N N . LYS A 1 571 ? -46.422 51.539 33.051 1.00 51.88 571 LYS A N 1
ATOM 4560 C CA . LYS A 1 571 ? -47.373 51.606 34.166 1.00 51.88 571 LYS A CA 1
ATOM 4561 C C . LYS A 1 571 ? -46.852 52.604 35.178 1.00 51.88 571 LYS A C 1
ATOM 4563 O O . LYS A 1 571 ? -47.711 53.285 35.774 1.00 51.88 571 LYS A O 1
#

Foldseek 3Di:
DVVVVVVVVVVVVVVVVVVVVVVVVVVVVVVVVVVVVVVVVPPDDPPDDDDDDDDDDPPPVVVVVVVVVVPPDDDDDDDDDDDDDDDDDDDDDDDDDDDDDDDDDDDDDDDDDDDDDYDDDDDDDDDDDDDDDDDDDDDDDDDDDDDDDDPDDPDDPPPDDPPPPPPPPDPLVVVLVVLLVLLVVLLVCLVVVVDALQVSLVSLLVSLVSLVVSLVVLVVVLVVLVVVLVVLVVCVVVVVDDPVVSVVSNVVSVVVNVVSVVSNVSSVVSQVSSQVSQCSRDWLDRDGSVNSNPDPGSVVRHPNPPPPPPPPPPDPDDDDDDDDDDDDDDDDDDDDDDDDDDDDDDDDDDDDDDDDDDDDDDDDDDPPPDPQLVVLLVVLCVLQVVPDDPVVSVVLSVLLVVCCVVQVDHSVRLDVQCDSNNHPVSSVVSSVVVVVVRVVVVVVVVVVPPDDPPPDDDDDDDDDDDDDDDDPPPPPPPPPPCDPLNVLLVVCVVVQKDFLVVSCVVVVHDSVVSVVSQVVCVVVLQWDWADDPDDTIMIGGPVSVVVVVVVVVVVVVVVVVVVVVVVVVPD

Sequence (571 aa):
MAIVGNIIKRLKDFLKLDDEIHKKAKHEHEKAMSIGSAIKMHEEPENKLVSVSQGSDKKEILEMKKIFEEHKQEKKPEKRMSDTQEKKPEIKQEPKVSHKEILKKEPVFSKSLPEKTGEKQKKDVVANPLASQPVKKTAPKKIAPKKRRKKLGKKAGKEKVKKKKKIMRPKYKKIAEKLSREVDKLKANVYDKKIKPQQALGGVQVIYAQIKDQQKSVGDEINETKALMDFAEKDYMKRKITEEEFREKMLEYRDKLRVLEMQKKSFANNEKSLGETVKVIPTAIPVNLEMIASSKNVATFIEPVSVQKPIQAKTIKQPQASSKNVPLKPMQSAPVQSAPMQAKATTINMPEPAPQRTGQVSEGQQDIVDKDSIMLDQFLEAKASGKMDKQKLNDIEKKVHAIMHKYNLSEKEVEQKIGSADNEAQLIESVNKLVDLLDKKKESSFSEKSERIETAVRFTETAKPVEEEKGVDTKIRQKTIITDFDRVLDLIEKKGKMKVGEMASELKLSKSRIEEVATLLKKEKQVELIYHTFGDAVIQTPYYLEKSKQQKEKEKQEAKDKAKKAKGDSK

pLDDT: mean 72.27, std 23.44, range [33.31, 98.44]

Radius of gyration: 44.61 Å; chains: 1; bounding box: 119×104×134 Å

Secondary structure (DSSP, 8-state):
-HHHHHHHHHHHHHHHHHHHHHHHHHHHHHHHHHHHHHHTTS-S-------------SSSHHHHHHHHHTTS---PPPP------------PPP-------------------------------------PPPPP-PPPP-----------------------------HHHHHHHHHHHHHHHHHHHHHTT-S-HHHHHHHHHHHHHHHHHHHHHHHHHHHHHHHHHHHHHHHHHTT-S-HHHHHHHHHHHHHHHHHHHHHHHHHHHHHHHHHHHHHHS--SS---HHHHHH-S-GGGGTS-------------------------------------------------------------S-----HHHHHHHHHHHHHTTTTS-HHHHHHHHHHHHHHHHHHT--HHHHHHHH-S--SHHHHHHHHHHHHHHHHHHHHHHHHTTS------------PPPPP----------------HHHHHHHHHHHHSEEEHHHHHHHHT--HHHHHHHHHHHHHTTS-EEE--SSSS-EEE-HHHHHHHHHHHHHHHHHHHHHHHHHHHTT-